Protein AF-0000000079502310 (afdb_homodimer)

Solvent-accessible surface area (backbone atoms only — not comparable to full-atom values): 22669 Å² total; per-residue (Å²): 116,37,33,36,36,26,36,45,83,39,50,49,22,31,25,49,41,28,46,32,45,69,47,66,53,78,63,44,81,41,78,44,52,66,89,80,44,47,38,70,35,74,72,40,31,75,71,30,60,78,46,59,63,19,34,39,36,47,81,89,30,70,32,34,47,47,70,25,40,50,54,46,46,50,67,72,52,59,89,50,62,41,66,59,84,54,65,51,62,27,33,45,27,41,23,50,33,44,42,44,50,27,63,26,48,48,63,57,32,66,70,52,39,52,51,46,28,71,75,66,72,47,78,49,64,63,55,26,44,52,44,41,49,57,39,48,51,23,49,37,67,67,27,61,84,49,40,55,70,25,57,76,20,84,54,77,34,46,31,41,37,44,44,50,38,50,54,51,47,39,37,75,75,56,63,53,70,50,84,82,30,60,58,55,42,55,41,48,56,49,46,72,68,34,68,41,44,52,60,29,32,39,84,57,36,94,72,38,74,77,58,86,65,88,122,117,38,35,36,38,28,37,43,83,37,48,49,22,29,27,50,41,28,46,34,46,70,47,66,54,76,64,44,82,41,78,42,51,66,90,82,45,47,36,72,34,72,72,40,30,74,69,29,59,78,47,61,65,20,34,39,37,46,81,90,30,70,33,35,48,48,70,25,40,49,54,46,46,50,68,72,50,60,89,51,62,39,65,59,83,54,65,52,62,27,34,45,26,40,22,49,33,44,42,45,49,26,62,26,47,48,63,58,33,65,70,52,39,51,51,46,28,71,74,65,71,45,78,49,63,62,56,26,43,52,42,42,50,56,38,48,52,23,48,37,66,69,28,63,85,48,41,54,72,24,58,76,20,83,54,80,34,46,31,42,38,46,43,49,37,50,54,51,48,38,38,75,75,57,63,51,70,50,84,83,30,62,60,57,43,53,41,48,56,50,47,71,70,34,67,40,45,52,60,29,31,38,84,58,35,92,72,38,74,75,60,87,66,88,123

Structure (mmCIF, N/CA/C/O backbone):
data_AF-0000000079502310-model_v1
#
loop_
_entity.id
_entity.type
_entity.pdbx_description
1 polymer 'glutathione transferase'
#
loop_
_atom_site.group_PDB
_atom_site.id
_atom_site.type_symbol
_atom_site.label_atom_id
_atom_site.label_alt_id
_atom_site.label_comp_id
_atom_site.label_asym_id
_atom_site.label_entity_id
_atom_site.label_seq_id
_atom_site.pdbx_PDB_ins_code
_atom_site.Cartn_x
_atom_site.Cartn_y
_atom_site.Cartn_z
_atom_site.occupancy
_atom_site.B_iso_or_equiv
_atom_site.auth_seq_id
_atom_site.auth_comp_id
_atom_site.auth_asym_id
_atom_site.auth_atom_id
_atom_site.pdbx_PDB_model_num
ATOM 1 N N . MET A 1 1 ? 11.227 20.469 -14.117 1 89.31 1 MET A N 1
ATOM 2 C CA . MET A 1 1 ? 10.469 20.969 -12.969 1 89.31 1 MET A CA 1
ATOM 3 C C . MET A 1 1 ? 9.367 19.984 -12.578 1 89.31 1 MET A C 1
ATOM 5 O O . MET A 1 1 ? 8.711 19.406 -13.453 1 89.31 1 MET A O 1
ATOM 9 N N . ILE A 1 2 ? 9.156 19.656 -11.297 1 97.69 2 ILE A N 1
ATOM 10 C CA . ILE A 1 2 ? 8.156 18.703 -10.82 1 97.69 2 ILE A CA 1
ATOM 11 C C . ILE A 1 2 ? 6.77 19.344 -10.891 1 97.69 2 ILE A C 1
ATOM 13 O O . ILE A 1 2 ? 6.602 20.516 -10.555 1 97.69 2 ILE A O 1
ATOM 17 N N . VAL A 1 3 ? 5.84 18.562 -11.438 1 98.69 3 VAL A N 1
ATOM 18 C CA . VAL A 1 3 ? 4.43 18.938 -11.383 1 98.69 3 VAL A CA 1
ATOM 19 C C . VAL A 1 3 ? 3.668 17.922 -10.523 1 98.69 3 VAL A C 1
ATOM 21 O O . VAL A 1 3 ? 3.785 16.719 -10.727 1 98.69 3 VAL A O 1
ATOM 24 N N . LEU A 1 4 ? 2.949 18.406 -9.562 1 98.81 4 LEU A N 1
ATOM 25 C CA . LEU A 1 4 ? 2.109 17.562 -8.719 1 98.81 4 LEU A CA 1
ATOM 26 C C . LEU A 1 4 ? 0.632 17.828 -8.984 1 98.81 4 LEU A C 1
ATOM 28 O O . LEU A 1 4 ? 0.132 18.922 -8.711 1 98.81 4 LEU A O 1
ATOM 32 N N . TYR A 1 5 ? -0.046 16.875 -9.617 1 98.88 5 TYR A N 1
ATOM 33 C CA . TYR A 1 5 ? -1.503 16.891 -9.672 1 98.88 5 TYR A CA 1
ATOM 34 C C . TYR A 1 5 ? -2.109 16.516 -8.328 1 98.88 5 TYR A C 1
ATOM 36 O O . TYR A 1 5 ? -1.889 15.398 -7.84 1 98.88 5 TYR A O 1
ATOM 44 N N . SER A 1 6 ? -2.826 17.438 -7.785 1 98.44 6 SER A N 1
ATOM 45 C CA . SER A 1 6 ? -3.215 17.328 -6.383 1 98.44 6 SER A CA 1
ATOM 46 C C . SER A 1 6 ? -4.637 17.828 -6.16 1 98.44 6 SER A C 1
ATOM 48 O O . SER A 1 6 ? -5.207 18.5 -7.027 1 98.44 6 SER A O 1
ATOM 50 N N . TYR A 1 7 ? -5.215 17.469 -5.148 1 98 7 TYR A N 1
ATOM 51 C CA . TYR A 1 7 ? -6.449 17.984 -4.578 1 98 7 TYR A CA 1
ATOM 52 C C . TYR A 1 7 ? -6.266 18.344 -3.107 1 98 7 TYR A C 1
ATOM 54 O O . TYR A 1 7 ? -5.699 17.547 -2.344 1 98 7 TYR A O 1
ATOM 62 N N . TRP A 1 8 ? -6.77 19.406 -2.652 1 97.38 8 TRP A N 1
ATOM 63 C CA . TRP A 1 8 ? -6.371 20 -1.376 1 97.38 8 TRP A CA 1
ATOM 64 C C . TRP A 1 8 ? -6.816 19.109 -0.213 1 97.38 8 TRP A C 1
ATOM 66 O O . TRP A 1 8 ? -6.121 19.016 0.801 1 97.38 8 TRP A O 1
ATOM 76 N N . LEU A 1 9 ? -7.922 18.422 -0.35 1 95.88 9 LEU A N 1
ATOM 77 C CA . LEU A 1 9 ? -8.461 17.656 0.769 1 95.88 9 LEU A CA 1
ATOM 78 C C . LEU A 1 9 ? -7.957 16.219 0.732 1 95.88 9 LEU A C 1
ATOM 80 O O . LEU A 1 9 ? -8.188 15.453 1.671 1 95.88 9 LEU A O 1
ATOM 84 N N . SER A 1 10 ? -7.293 15.82 -0.322 1 96.5 10 SER A N 1
ATOM 85 C CA . SER A 1 10 ? -6.816 14.445 -0.461 1 96.5 10 SER A CA 1
ATOM 86 C C . SER A 1 10 ? -5.672 14.164 0.504 1 96.5 10 SER A C 1
ATOM 88 O O . SER A 1 10 ? -4.609 14.789 0.422 1 96.5 10 SER A O 1
ATOM 90 N N . SER A 1 11 ? -5.883 13.188 1.384 1 97.5 11 SER A N 1
ATOM 91 C CA . SER A 1 11 ? -4.828 12.812 2.322 1 97.5 11 SER A CA 1
ATOM 92 C C . SER A 1 11 ? -3.637 12.203 1.597 1 97.5 11 SER A C 1
ATOM 94 O O . SER A 1 11 ? -2.49 12.375 2.018 1 97.5 11 SER A O 1
ATOM 96 N N . CYS A 1 12 ? -3.887 11.469 0.492 1 98.38 12 CYS A N 1
ATOM 97 C CA . CYS A 1 12 ? -2.811 10.867 -0.292 1 98.38 12 CYS A CA 1
ATOM 98 C C . CYS A 1 12 ? -1.966 11.945 -0.963 1 98.38 12 CYS A C 1
ATOM 100 O O . CYS A 1 12 ? -0.74 11.836 -1.019 1 98.38 12 CYS A O 1
ATOM 102 N N . SER A 1 13 ? -2.633 12.992 -1.479 1 98.69 13 SER A N 1
ATOM 103 C CA . SER A 1 13 ? -1.889 14.125 -2.018 1 98.69 13 SER A CA 1
ATOM 104 C C . SER A 1 13 ? -1.11 14.844 -0.922 1 98.69 13 SER A C 1
ATOM 106 O O . SER A 1 13 ? 0.006 15.32 -1.152 1 98.69 13 SER A O 1
ATOM 108 N N . TRP A 1 14 ? -1.701 14.961 0.258 1 98.81 14 TRP A N 1
ATOM 109 C CA . TRP A 1 14 ? -1.08 15.641 1.389 1 98.81 14 TRP A CA 1
ATOM 110 C C . TRP A 1 14 ? 0.228 14.961 1.781 1 98.81 14 TRP A C 1
ATOM 112 O O . TRP A 1 14 ? 1.213 15.633 2.096 1 98.81 14 TRP A O 1
ATOM 122 N N . ARG A 1 15 ? 0.298 13.641 1.754 1 98.88 15 ARG A N 1
ATOM 123 C CA . ARG A 1 15 ? 1.529 12.898 2.012 1 98.88 15 ARG A CA 1
ATOM 124 C C . ARG A 1 15 ? 2.674 13.422 1.151 1 98.88 15 ARG A C 1
ATOM 126 O O . ARG A 1 15 ? 3.77 13.672 1.654 1 98.88 15 ARG A O 1
ATOM 133 N N . ILE A 1 16 ? 2.352 13.625 -0.141 1 98.94 16 ILE A N 1
ATOM 134 C CA . ILE A 1 16 ? 3.4 13.961 -1.096 1 98.94 16 ILE A CA 1
ATOM 135 C C . ILE A 1 16 ? 3.746 15.445 -0.975 1 98.94 16 ILE A C 1
ATOM 137 O O . ILE A 1 16 ? 4.918 15.828 -1.052 1 98.94 16 ILE A O 1
ATOM 141 N N . ARG A 1 17 ? 2.762 16.328 -0.721 1 98.94 17 ARG A N 1
ATOM 142 C CA . ARG A 1 17 ? 3.076 17.719 -0.441 1 98.94 17 ARG A CA 1
ATOM 143 C C . ARG A 1 17 ? 3.977 17.844 0.783 1 98.94 17 ARG A C 1
ATOM 145 O O . ARG A 1 17 ? 4.949 18.609 0.771 1 98.94 17 ARG A O 1
ATOM 152 N N . PHE A 1 18 ? 3.643 17.109 1.825 1 98.94 18 PHE A N 1
ATOM 153 C CA . PHE A 1 18 ? 4.43 17.109 3.051 1 98.94 18 PHE A CA 1
ATOM 154 C C . PHE A 1 18 ? 5.855 16.656 2.781 1 98.94 18 PHE A C 1
ATOM 156 O O . PHE A 1 18 ? 6.816 17.297 3.201 1 98.94 18 PHE A O 1
ATOM 163 N N . ALA A 1 19 ? 6.008 15.547 2.031 1 98.94 19 ALA A N 1
ATOM 164 C CA . ALA A 1 19 ? 7.328 15.031 1.671 1 98.94 19 ALA A CA 1
ATOM 165 C C . ALA A 1 19 ? 8.117 16.062 0.868 1 98.94 19 ALA A C 1
ATOM 167 O O . ALA A 1 19 ? 9.305 16.281 1.119 1 98.94 19 ALA A O 1
ATOM 168 N N . LEU A 1 20 ? 7.477 16.672 -0.134 1 98.88 20 LEU A N 1
ATOM 169 C CA . LEU A 1 20 ? 8.141 17.672 -0.967 1 98.88 20 LEU A CA 1
ATOM 170 C C . LEU A 1 20 ? 8.602 18.859 -0.129 1 98.88 20 LEU A C 1
ATOM 172 O O . LEU A 1 20 ? 9.695 19.391 -0.335 1 98.88 20 LEU A O 1
ATOM 176 N N . CYS A 1 21 ? 7.789 19.281 0.832 1 98.81 21 CYS A N 1
ATOM 177 C CA . CYS A 1 21 ? 8.156 20.375 1.729 1 98.81 21 CYS A CA 1
ATOM 178 C C . CYS A 1 21 ? 9.352 19.984 2.594 1 98.81 21 CYS A C 1
ATOM 180 O O . CYS A 1 21 ? 10.297 20.766 2.717 1 98.81 21 CYS A O 1
ATOM 182 N N . LEU A 1 22 ? 9.297 18.844 3.197 1 98.88 22 LEU A N 1
ATOM 183 C CA . LEU A 1 22 ? 10.367 18.375 4.066 1 98.88 22 LEU A CA 1
ATOM 184 C C . LEU A 1 22 ? 11.68 18.266 3.299 1 98.88 22 LEU A C 1
ATOM 186 O O . LEU A 1 22 ? 12.75 18.562 3.842 1 98.88 22 LEU A O 1
ATOM 190 N N . LYS A 1 23 ? 11.57 17.859 2.039 1 98.69 23 LYS A N 1
ATOM 191 C CA . LYS A 1 23 ? 12.766 17.672 1.222 1 98.69 23 LYS A CA 1
ATOM 192 C C . LYS A 1 23 ? 13.219 18.984 0.6 1 98.69 23 LYS A C 1
ATOM 194 O O . LYS A 1 23 ? 14.344 19.094 0.104 1 98.69 23 LYS A O 1
ATOM 199 N N . GLY A 1 24 ? 12.383 19.984 0.647 1 98.25 24 GLY A N 1
ATOM 200 C CA . GLY A 1 24 ? 12.711 21.281 0.069 1 98.25 24 GLY A CA 1
ATOM 201 C C . GLY A 1 24 ? 12.742 21.266 -1.448 1 98.25 24 GLY A C 1
ATOM 202 O O . GLY A 1 24 ? 13.57 21.938 -2.064 1 98.25 24 GLY A O 1
ATOM 203 N N . ILE A 1 25 ? 11.93 20.484 -2.08 1 98.38 25 ILE A N 1
ATOM 204 C CA . ILE A 1 25 ? 11.875 20.359 -3.533 1 98.38 25 ILE A CA 1
ATOM 205 C C . ILE A 1 25 ? 10.766 21.266 -4.082 1 98.38 25 ILE A C 1
ATOM 207 O O . ILE A 1 25 ? 9.594 21.078 -3.762 1 98.38 25 ILE A O 1
ATOM 211 N N . PRO A 1 26 ? 11.133 22.25 -4.828 1 97.88 26 PRO A N 1
ATOM 212 C CA . PRO A 1 26 ? 10.086 23.062 -5.453 1 97.88 26 PRO A CA 1
ATOM 213 C C . PRO A 1 26 ? 9.258 22.281 -6.469 1 97.88 26 PRO A C 1
ATOM 215 O O . PRO A 1 26 ? 9.773 21.375 -7.125 1 97.88 26 PRO A O 1
ATOM 218 N N . TYR A 1 27 ? 8.023 22.641 -6.609 1 98.5 27 TYR A N 1
ATOM 219 C CA . TYR A 1 27 ? 7.152 21.969 -7.574 1 98.5 27 TYR A CA 1
ATOM 220 C C . TYR A 1 27 ? 6.02 22.891 -8.016 1 98.5 27 TYR A C 1
ATOM 222 O O . TYR A 1 27 ? 5.691 23.859 -7.324 1 98.5 27 TYR A O 1
ATOM 230 N N . GLU A 1 28 ? 5.52 22.562 -9.164 1 98.44 28 GLU A N 1
ATOM 231 C CA . GLU A 1 28 ? 4.289 23.188 -9.648 1 98.44 28 GLU A CA 1
ATOM 232 C C . GLU A 1 28 ? 3.059 22.406 -9.172 1 98.44 28 GLU A C 1
ATOM 234 O O . GLU A 1 28 ? 2.986 21.188 -9.328 1 98.44 28 GLU A O 1
ATOM 239 N N . TYR A 1 29 ? 2.156 23.125 -8.555 1 98.44 29 TYR A N 1
ATOM 240 C CA . TYR A 1 29 ? 0.9 22.562 -8.07 1 98.44 29 TYR A CA 1
ATOM 241 C C . TYR A 1 29 ? -0.189 22.672 -9.133 1 98.44 29 TYR A C 1
ATOM 243 O O . TYR A 1 29 ? -0.529 23.781 -9.562 1 98.44 29 TYR A O 1
ATOM 251 N N . LYS A 1 30 ? -0.697 21.531 -9.617 1 98.5 30 LYS A N 1
ATOM 252 C CA . LYS A 1 30 ? -1.837 21.5 -10.523 1 98.5 30 LYS A CA 1
ATOM 253 C C . LYS A 1 30 ? -3.064 20.906 -9.844 1 98.5 30 LYS A C 1
ATOM 255 O O . LYS A 1 30 ? -3.115 19.688 -9.602 1 98.5 30 LYS A O 1
ATOM 260 N N . ALA A 1 31 ? -4.031 21.719 -9.633 1 98.25 31 ALA A N 1
ATOM 261 C CA . ALA A 1 31 ? -5.242 21.297 -8.93 1 98.25 31 ALA A CA 1
ATOM 262 C C . ALA A 1 31 ? -6.117 20.422 -9.82 1 98.25 31 ALA A C 1
ATOM 264 O O . ALA A 1 31 ? -6.27 20.688 -11.016 1 98.25 31 ALA A O 1
ATOM 265 N N . VAL A 1 32 ? -6.555 19.344 -9.305 1 98.31 32 VAL A N 1
ATOM 266 C CA . VAL A 1 32 ? -7.586 18.484 -9.891 1 98.31 32 VAL A CA 1
ATOM 267 C C . VAL A 1 32 ? -8.836 18.516 -9.016 1 98.31 32 VAL A C 1
ATOM 269 O O . VAL A 1 32 ? -8.852 17.938 -7.926 1 98.31 32 VAL A O 1
ATOM 272 N N . ASP A 1 33 ? -9.938 19.172 -9.477 1 96.56 33 ASP A N 1
ATOM 273 C CA . ASP A 1 33 ? -11.164 19.281 -8.688 1 96.56 33 ASP A CA 1
ATOM 274 C C . ASP A 1 33 ? -11.961 17.969 -8.727 1 96.56 33 ASP A C 1
ATOM 276 O O . ASP A 1 33 ? -12.695 17.719 -9.68 1 96.56 33 ASP A O 1
ATOM 280 N N . LEU A 1 34 ? -11.914 17.234 -7.625 1 94.94 34 LEU A N 1
ATOM 281 C CA . LEU A 1 34 ? -12.562 15.922 -7.57 1 94.94 34 LEU A CA 1
ATOM 282 C C . LEU A 1 34 ? -14.07 16.062 -7.461 1 94.94 34 LEU A C 1
ATOM 284 O O . LEU A 1 34 ? -14.82 15.164 -7.848 1 94.94 34 LEU A O 1
ATOM 288 N N . VAL A 1 35 ? -14.547 17.172 -6.887 1 92.62 35 VAL A N 1
ATOM 289 C CA . VAL A 1 35 ? -15.977 17.422 -6.766 1 92.62 35 VAL A CA 1
ATOM 290 C C . VAL A 1 35 ? -16.594 17.609 -8.156 1 92.62 35 VAL A C 1
ATOM 292 O O . VAL A 1 35 ? -17.688 17.125 -8.422 1 92.62 35 VAL A O 1
ATOM 295 N N . LYS A 1 36 ? -15.875 18.281 -9.039 1 95 36 LYS A N 1
ATOM 296 C CA . LYS A 1 36 ? -16.344 18.531 -10.391 1 95 36 LYS A CA 1
ATOM 297 C C . LYS A 1 36 ? -16.062 17.359 -11.32 1 95 36 LYS A C 1
ATOM 299 O O . LYS A 1 36 ? -16.406 17.391 -12.5 1 95 36 LYS A O 1
ATOM 304 N N . GLY A 1 37 ? -15.305 16.359 -10.852 1 95.69 37 GLY A N 1
ATOM 305 C CA . GLY A 1 37 ? -15.047 15.156 -11.625 1 95.69 37 GLY A CA 1
ATOM 306 C C . GLY A 1 37 ? -13.922 15.32 -12.625 1 95.69 37 GLY A C 1
ATOM 307 O O . GLY A 1 37 ? -13.875 14.625 -13.641 1 95.69 37 GLY A O 1
ATOM 308 N N . GLU A 1 38 ? -13.008 16.219 -12.406 1 97.38 38 GLU A N 1
ATOM 309 C CA . GLU A 1 38 ? -11.914 16.484 -13.336 1 97.38 38 GLU A CA 1
ATOM 310 C C . GLU A 1 38 ? -11.008 15.266 -13.469 1 97.38 38 GLU A C 1
ATOM 312 O O . GLU A 1 38 ? -10.328 15.102 -14.484 1 97.38 38 GLU A O 1
ATOM 317 N N . GLN A 1 39 ? -10.977 14.383 -12.469 1 96.62 39 GLN A N 1
ATOM 318 C CA . GLN A 1 39 ? -10.156 13.1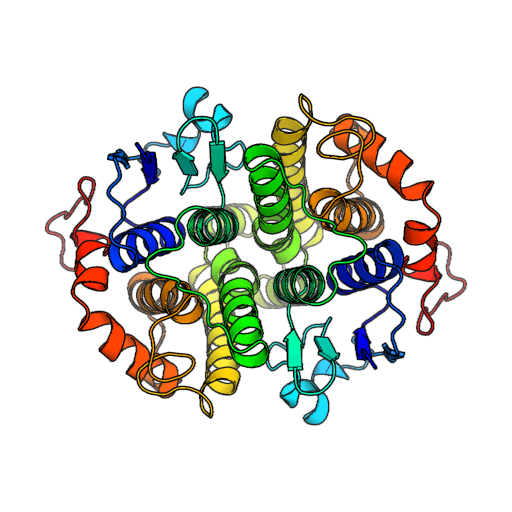72 -12.508 1 96.62 39 GLN A CA 1
ATOM 319 C C . GLN A 1 39 ? -10.672 12.195 -13.562 1 96.62 39 GLN A C 1
ATOM 321 O O . GLN A 1 39 ? -9.977 11.242 -13.922 1 96.62 39 GLN A O 1
ATOM 326 N N . PHE A 1 40 ? -11.867 12.414 -14.07 1 96.62 40 PHE A N 1
ATOM 327 C CA . PHE A 1 40 ? -12.445 11.5 -15.047 1 96.62 40 PHE A CA 1
ATOM 328 C C . PHE A 1 40 ? -12.242 12.016 -16.469 1 96.62 40 PHE A C 1
ATOM 330 O O . PHE A 1 40 ? -12.633 11.367 -17.438 1 96.62 40 PHE A O 1
ATOM 337 N N . SER A 1 41 ? -11.633 13.203 -16.625 1 97.38 41 SER A N 1
ATOM 338 C CA . SER A 1 41 ? -11.336 13.719 -17.969 1 97.38 41 SER A CA 1
ATOM 339 C C . SER A 1 41 ? -10.375 12.797 -18.703 1 97.38 41 SER A C 1
ATOM 341 O O . SER A 1 41 ? -9.547 12.125 -18.094 1 97.38 41 SER A O 1
ATOM 343 N N . PRO A 1 42 ? -10.461 12.727 -20.031 1 96.44 42 PRO A N 1
ATOM 344 C CA . PRO A 1 42 ? -9.516 11.922 -20.812 1 96.44 42 PRO A CA 1
ATOM 345 C C . PRO A 1 42 ? -8.062 12.312 -20.562 1 96.44 42 PRO A C 1
ATOM 347 O O . PRO A 1 42 ? -7.18 11.453 -20.547 1 96.44 42 PRO A O 1
ATOM 350 N N . GLU A 1 43 ? -7.848 13.57 -20.391 1 96.25 43 GLU A N 1
ATOM 351 C CA . GLU A 1 43 ? -6.496 14.062 -20.141 1 96.25 43 GLU A CA 1
ATOM 352 C C . GLU A 1 43 ? -5.938 13.5 -18.844 1 96.25 43 GLU A C 1
ATOM 354 O O . GLU A 1 43 ? -4.793 13.039 -18.797 1 96.25 43 GLU A O 1
ATOM 359 N N . PHE A 1 44 ? -6.75 13.57 -17.797 1 97.44 44 PHE A N 1
ATOM 360 C CA . PHE A 1 44 ? -6.273 13.07 -16.516 1 97.44 44 PHE A CA 1
ATOM 361 C C . PHE A 1 44 ? -6.168 11.547 -16.531 1 97.44 44 PHE A C 1
ATOM 363 O O . PHE A 1 44 ? -5.262 10.977 -15.93 1 97.44 44 PHE A O 1
ATOM 370 N N . GLU A 1 45 ? -7.133 10.906 -17.203 1 95.88 45 GLU A N 1
ATOM 371 C CA . GLU A 1 45 ? -7.109 9.453 -17.281 1 95.88 45 GLU A CA 1
ATOM 372 C C . GLU A 1 45 ? -5.801 8.961 -17.891 1 95.88 45 GLU A C 1
ATOM 374 O O . GLU A 1 45 ? -5.312 7.887 -17.547 1 95.88 45 GLU A O 1
ATOM 379 N N . LYS A 1 46 ? -5.18 9.711 -18.781 1 94.44 46 LYS A N 1
ATOM 380 C CA . LYS A 1 46 ? -3.893 9.359 -19.359 1 94.44 46 LYS A CA 1
ATOM 381 C C . LYS A 1 46 ? -2.783 9.383 -18.312 1 94.44 46 LYS A C 1
ATOM 383 O O . LYS A 1 46 ? -1.791 8.656 -18.438 1 94.44 46 LYS A O 1
ATOM 388 N N . LEU A 1 47 ? -2.998 10.25 -17.297 1 95.81 47 LEU A N 1
ATOM 389 C CA . LEU A 1 47 ? -2.027 10.344 -16.219 1 95.81 47 LEU A CA 1
ATOM 390 C C . LEU A 1 47 ? -2.209 9.195 -15.227 1 95.81 47 LEU A C 1
ATOM 392 O O . LEU A 1 47 ? -1.229 8.594 -14.773 1 95.81 47 LEU A O 1
ATOM 396 N N . ASN A 1 48 ? -3.445 8.891 -14.922 1 96.38 48 ASN A N 1
ATOM 397 C CA . ASN A 1 48 ? -3.77 7.832 -13.969 1 96.38 48 ASN A CA 1
ATOM 398 C C . ASN A 1 48 ? -5.141 7.219 -14.25 1 96.38 48 ASN A C 1
ATOM 400 O O . ASN A 1 48 ? -6.164 7.77 -13.852 1 96.38 48 ASN A O 1
ATOM 404 N N . PRO A 1 49 ? -5.195 6.047 -14.742 1 96.38 49 PRO A N 1
ATOM 405 C CA . PRO A 1 49 ? -6.461 5.414 -15.125 1 96.38 49 PRO A CA 1
ATOM 406 C C . PRO A 1 49 ? -7.289 4.98 -13.922 1 96.38 49 PRO A C 1
ATOM 408 O O . PRO A 1 49 ? -8.445 4.57 -14.078 1 96.38 49 PRO A O 1
ATOM 411 N N . LEU A 1 50 ? -6.781 5.055 -12.664 1 95.06 50 LEU A N 1
ATOM 412 C CA . LEU A 1 50 ? -7.57 4.82 -11.453 1 95.06 50 LEU A CA 1
ATOM 413 C C . LEU A 1 50 ? -8.359 6.062 -11.07 1 95.06 50 LEU A C 1
ATOM 415 O O . LEU A 1 50 ? -9.211 6.012 -10.18 1 95.06 50 LEU A O 1
ATOM 419 N N . HIS A 1 51 ? -8.008 7.195 -11.719 1 96.81 51 HIS A N 1
ATOM 420 C CA . HIS A 1 51 ? -8.742 8.445 -11.523 1 96.81 51 HIS A CA 1
ATOM 421 C C . HIS A 1 51 ? -8.555 8.977 -10.109 1 96.81 51 HIS A C 1
ATOM 423 O O . HIS A 1 51 ? -9.5 9.484 -9.508 1 96.81 51 HIS A O 1
ATOM 429 N N . CYS A 1 52 ? -7.348 8.742 -9.547 1 96.5 52 CYS A N 1
ATOM 430 C CA . CYS A 1 52 ? -7.043 9.219 -8.211 1 96.5 52 CYS A CA 1
ATOM 431 C C . CYS A 1 52 ? -5.863 10.188 -8.234 1 96.5 52 CYS A C 1
ATOM 433 O O . CYS A 1 52 ? -5.031 10.141 -9.141 1 96.5 52 CYS A O 1
ATOM 435 N N . VAL A 1 53 ? -5.84 11.102 -7.371 1 97.81 53 VAL A N 1
ATOM 436 C CA . VAL A 1 53 ? -4.664 11.906 -7.066 1 97.81 53 VAL A CA 1
ATOM 437 C C . VAL A 1 53 ? -3.949 11.336 -5.844 1 97.81 53 VAL A C 1
ATOM 439 O O . VAL A 1 53 ? -4.547 10.602 -5.055 1 97.81 53 VAL A O 1
ATOM 442 N N . PRO A 1 54 ? -2.641 11.586 -5.699 1 98.62 54 PRO A N 1
ATOM 443 C CA . PRO A 1 54 ? -1.777 12.477 -6.484 1 98.62 54 PRO A CA 1
ATOM 444 C C . PRO A 1 54 ? -1.173 11.781 -7.703 1 98.62 54 PRO A C 1
ATOM 446 O O . PRO A 1 54 ? -1.125 10.547 -7.754 1 98.62 54 PRO A O 1
ATOM 449 N N . VAL A 1 55 ? -0.84 12.492 -8.672 1 98.81 55 VAL A N 1
ATOM 450 C CA . VAL A 1 55 ? 0.05 12.109 -9.766 1 98.81 55 VAL A CA 1
ATOM 451 C C . VAL A 1 55 ? 1.23 13.078 -9.828 1 98.81 55 VAL A C 1
ATOM 453 O O . VAL A 1 55 ? 1.055 14.289 -9.711 1 98.81 55 VAL A O 1
ATOM 456 N N . LEU A 1 56 ? 2.447 12.586 -9.945 1 98.88 56 LEU A N 1
ATOM 457 C CA . LEU A 1 56 ? 3.652 13.406 -10.062 1 98.88 56 LEU A CA 1
ATOM 458 C C . LEU A 1 56 ? 4.277 13.266 -11.445 1 98.88 56 LEU A C 1
ATOM 460 O O . LEU A 1 56 ? 4.465 12.148 -11.93 1 98.88 56 LEU A O 1
ATOM 464 N N . ALA A 1 57 ? 4.496 14.344 -12.086 1 98.62 57 ALA A N 1
ATOM 465 C CA . ALA A 1 57 ? 5.254 14.391 -13.336 1 98.62 57 ALA A CA 1
ATOM 466 C C . ALA A 1 57 ? 6.602 15.078 -13.133 1 98.62 57 ALA A C 1
ATOM 468 O O . ALA A 1 57 ? 6.672 16.172 -12.562 1 98.62 57 ALA A O 1
ATOM 469 N N . ASP A 1 58 ? 7.656 14.469 -13.438 1 98.12 58 ASP A N 1
ATOM 470 C CA . ASP A 1 58 ? 9.031 14.945 -13.344 1 98.12 58 ASP A CA 1
ATOM 471 C C . ASP A 1 58 ? 9.828 14.594 -14.602 1 98.12 58 ASP A C 1
ATOM 473 O O . ASP A 1 58 ? 10.367 13.492 -14.719 1 98.12 58 ASP A O 1
ATOM 477 N N . ASP A 1 59 ? 10 15.57 -15.516 1 92.81 59 ASP A N 1
ATOM 478 C CA . ASP A 1 59 ? 10.625 15.344 -16.812 1 92.81 59 ASP A CA 1
ATOM 479 C C . ASP A 1 59 ? 9.914 14.227 -17.578 1 92.81 59 ASP A C 1
ATOM 481 O O . ASP A 1 59 ? 8.734 14.352 -17.906 1 92.81 59 ASP A O 1
ATOM 485 N N . HIS A 1 60 ? 10.531 13.117 -17.75 1 92.75 60 HIS A N 1
ATOM 486 C CA . HIS A 1 60 ? 9.953 12.055 -18.562 1 92.75 60 HIS A CA 1
ATOM 487 C C . HIS A 1 60 ? 9.266 11.008 -17.703 1 92.75 60 HIS A C 1
ATOM 489 O O . HIS A 1 60 ? 8.688 10.047 -18.219 1 92.75 60 HIS A O 1
ATOM 495 N N . VAL A 1 61 ? 9.242 11.242 -16.438 1 96.94 61 VAL A N 1
ATOM 496 C CA . VAL A 1 61 ? 8.648 10.266 -15.516 1 96.94 61 VAL A CA 1
ATOM 497 C C . VAL A 1 61 ? 7.301 10.781 -15.016 1 96.94 61 VAL A C 1
ATOM 499 O O . VAL A 1 61 ? 7.191 11.922 -14.57 1 96.94 61 VAL A O 1
ATOM 502 N N . VAL A 1 62 ? 6.266 10.008 -15.18 1 97.88 62 VAL A N 1
ATOM 503 C CA . VAL A 1 62 ? 4.961 10.219 -14.57 1 97.88 62 VAL A CA 1
ATOM 504 C C . VAL A 1 62 ? 4.621 9.047 -13.648 1 97.88 62 VAL A C 1
ATOM 506 O O . VAL A 1 62 ? 4.719 7.887 -14.055 1 97.88 62 VAL A O 1
ATOM 509 N N . VAL A 1 63 ? 4.336 9.328 -12.438 1 98.31 63 VAL A N 1
ATOM 510 C CA . VAL A 1 63 ? 4.066 8.258 -11.484 1 98.31 63 VAL A CA 1
ATOM 511 C C . VAL A 1 63 ? 2.887 8.648 -10.594 1 98.31 63 VAL A C 1
ATOM 513 O O . VAL A 1 63 ? 2.787 9.797 -10.156 1 98.31 63 VAL A O 1
ATOM 516 N N . SER A 1 64 ? 1.986 7.699 -10.445 1 97.88 64 SER A N 1
ATOM 517 C CA . SER A 1 64 ? 0.848 7.883 -9.547 1 97.88 64 SER A CA 1
ATOM 518 C C . SER A 1 64 ? 0.958 6.977 -8.328 1 97.88 64 SER A C 1
ATOM 520 O O . SER A 1 64 ? 1.849 6.129 -8.25 1 97.88 64 SER A O 1
ATOM 522 N N . ASP A 1 65 ? 0.034 7.148 -7.328 1 97.31 65 ASP A N 1
ATOM 523 C CA . ASP A 1 65 ? 0.027 6.461 -6.043 1 97.31 65 ASP A CA 1
ATOM 524 C C . ASP A 1 65 ? 1.043 7.082 -5.082 1 97.31 65 ASP A C 1
ATOM 526 O O . ASP A 1 65 ? 2.234 7.145 -5.391 1 97.31 65 ASP A O 1
ATOM 530 N N . SER A 1 66 ? 0.596 7.473 -3.936 1 98.75 66 SER A N 1
ATOM 531 C CA . SER A 1 66 ? 1.414 8.258 -3.014 1 98.75 66 SER A CA 1
ATOM 532 C C . SER A 1 66 ? 2.617 7.453 -2.527 1 98.75 66 SER A C 1
ATOM 534 O O . SER A 1 66 ? 3.691 8.016 -2.301 1 98.75 66 SER A O 1
ATOM 536 N N . TYR A 1 67 ? 2.467 6.121 -2.346 1 98.88 67 TYR A N 1
ATOM 537 C CA . TYR A 1 67 ? 3.59 5.301 -1.901 1 98.88 67 TYR A CA 1
ATOM 538 C C . TYR A 1 67 ? 4.684 5.25 -2.963 1 98.88 67 TYR A C 1
ATOM 540 O O . TYR A 1 67 ? 5.859 5.477 -2.666 1 98.88 67 TYR A O 1
ATOM 548 N N . ALA A 1 68 ? 4.301 5.035 -4.223 1 98.88 68 ALA A N 1
ATOM 549 C CA . ALA A 1 68 ? 5.238 4.977 -5.344 1 98.88 68 ALA A CA 1
ATOM 550 C C . ALA A 1 68 ? 5.902 6.328 -5.578 1 98.88 68 ALA A C 1
ATOM 552 O O . ALA A 1 68 ? 7.109 6.402 -5.812 1 98.88 68 ALA A O 1
ATOM 553 N N . ILE A 1 69 ? 5.125 7.395 -5.48 1 98.88 69 ILE A N 1
ATOM 554 C CA . ILE A 1 69 ? 5.656 8.742 -5.664 1 98.88 69 ILE A CA 1
ATOM 555 C C . ILE A 1 69 ? 6.723 9.023 -4.609 1 98.88 69 ILE A C 1
ATOM 557 O O . ILE A 1 69 ? 7.793 9.547 -4.926 1 98.88 69 ILE A O 1
ATOM 561 N N . PHE A 1 70 ? 6.406 8.68 -3.379 1 98.94 70 PHE A N 1
ATOM 562 C CA . PHE A 1 70 ? 7.359 8.906 -2.297 1 98.94 70 PHE A CA 1
ATOM 563 C C . PHE A 1 70 ? 8.68 8.203 -2.582 1 98.94 70 PHE A C 1
ATOM 565 O O . PHE A 1 70 ? 9.75 8.805 -2.455 1 98.94 70 PHE A O 1
ATOM 572 N N . LEU A 1 71 ? 8.602 6.922 -2.988 1 98.88 71 LEU A N 1
ATOM 573 C CA . LEU A 1 71 ? 9.812 6.148 -3.238 1 98.88 71 LEU A CA 1
ATOM 574 C C . LEU A 1 71 ? 10.586 6.723 -4.418 1 98.88 71 LEU A C 1
ATOM 576 O O . LEU A 1 71 ? 11.82 6.742 -4.402 1 98.88 71 LEU A O 1
ATOM 580 N N . TYR A 1 72 ? 9.875 7.211 -5.434 1 98.69 72 TYR A N 1
ATOM 581 C CA . TYR A 1 72 ? 10.523 7.875 -6.559 1 98.69 72 TYR A CA 1
ATOM 582 C C . TYR A 1 72 ? 11.312 9.094 -6.094 1 98.69 72 TYR A C 1
ATOM 584 O O . TYR A 1 72 ? 12.484 9.25 -6.438 1 98.69 72 TYR A O 1
ATOM 592 N N . LEU A 1 73 ? 10.688 9.938 -5.258 1 98.69 73 LEU A N 1
ATOM 593 C CA . LEU A 1 73 ? 11.328 11.148 -4.75 1 98.69 73 LEU A CA 1
ATOM 594 C C . LEU A 1 73 ? 12.547 10.805 -3.898 1 98.69 73 LEU A C 1
ATOM 596 O O . LEU A 1 73 ? 13.578 11.484 -3.971 1 98.69 73 LEU A O 1
ATOM 600 N N . GLU A 1 74 ? 12.344 9.75 -3.109 1 98 74 GLU A N 1
ATOM 601 C CA . GLU A 1 74 ? 13.438 9.328 -2.232 1 98 74 GLU A CA 1
ATOM 602 C C . GLU A 1 74 ? 14.656 8.906 -3.037 1 98 74 GLU A C 1
ATOM 604 O O . GLU A 1 74 ? 15.797 9.117 -2.611 1 98 74 GLU A O 1
ATOM 609 N N . GLU A 1 75 ? 14.438 8.266 -4.129 1 96.5 75 GLU A N 1
ATOM 610 C CA . GLU A 1 75 ? 15.523 7.73 -4.945 1 96.5 75 GLU A CA 1
ATOM 611 C C . GLU A 1 75 ? 16.188 8.828 -5.77 1 96.5 75 GLU A C 1
ATOM 613 O O . GLU A 1 75 ? 17.406 8.852 -5.914 1 96.5 75 GLU A O 1
ATOM 618 N N . LYS A 1 76 ? 15.469 9.68 -6.312 1 96.88 76 LYS A N 1
ATOM 619 C CA . LYS A 1 76 ? 15.992 10.672 -7.25 1 96.88 76 LYS A CA 1
ATOM 620 C C . LYS A 1 76 ? 16.547 11.883 -6.512 1 96.88 76 LYS A C 1
ATOM 622 O O . LYS A 1 76 ? 17.578 12.438 -6.898 1 96.88 76 LYS A O 1
ATOM 627 N N . TYR A 1 77 ? 15.883 12.32 -5.496 1 97.5 77 TYR A N 1
ATOM 628 C CA . TYR A 1 77 ? 16.266 13.516 -4.746 1 97.5 77 TYR A CA 1
ATOM 629 C C . TYR A 1 77 ? 16.812 13.148 -3.377 1 97.5 77 TYR A C 1
ATOM 631 O O . TYR A 1 77 ? 16.094 13.172 -2.379 1 97.5 77 TYR A O 1
ATOM 639 N N . THR A 1 78 ? 18.094 13.016 -3.277 1 96.75 78 THR A N 1
ATOM 640 C CA . THR A 1 78 ? 18.719 12.312 -2.16 1 96.75 78 THR A CA 1
ATOM 641 C C . THR A 1 78 ? 19.281 13.305 -1.147 1 96.75 78 THR A C 1
ATOM 643 O O . THR A 1 78 ? 19.844 12.898 -0.124 1 96.75 78 THR A O 1
ATOM 646 N N . GLN A 1 79 ? 19.188 14.586 -1.301 1 97.38 79 GLN A N 1
ATOM 647 C CA . GLN A 1 79 ? 19.828 15.594 -0.468 1 97.38 79 GLN A CA 1
ATOM 648 C C . GLN A 1 79 ? 19.297 15.562 0.958 1 97.38 79 GLN A C 1
ATOM 650 O O . GLN A 1 79 ? 20.047 15.742 1.918 1 97.38 79 GLN A O 1
ATOM 655 N N . LYS A 1 80 ? 18.016 15.414 1.103 1 98 80 LYS A N 1
ATOM 656 C CA . LYS A 1 80 ? 17.344 15.297 2.393 1 98 80 LYS A CA 1
ATOM 657 C C . LYS A 1 80 ? 16.531 14 2.479 1 98 80 LYS A C 1
ATOM 659 O O . LYS A 1 80 ? 15.32 14 2.285 1 98 80 LYS A O 1
ATOM 664 N N . PRO A 1 81 ? 17.172 12.891 2.834 1 98.12 81 PRO A N 1
ATOM 665 C CA . PRO A 1 81 ? 16.5 11.594 2.848 1 98.12 81 PRO A CA 1
ATOM 666 C C . PRO A 1 81 ? 15.43 11.492 3.928 1 98.12 81 PRO A C 1
ATOM 668 O O . PRO A 1 81 ? 15.609 12.016 5.031 1 98.12 81 PRO A O 1
ATOM 671 N N . LEU A 1 82 ? 14.359 10.883 3.586 1 98.81 82 LEU A N 1
ATOM 672 C CA . LEU A 1 82 ? 13.266 10.664 4.52 1 98.81 82 LEU A CA 1
ATOM 673 C C . LEU A 1 82 ? 13.125 9.18 4.852 1 98.81 82 LEU A C 1
ATOM 675 O O . LEU A 1 82 ? 12.117 8.758 5.414 1 98.81 82 LEU A O 1
ATOM 679 N N . LEU A 1 83 ? 14.039 8.344 4.457 1 98.69 83 LEU A N 1
ATOM 680 C CA . LEU A 1 83 ? 14.188 6.973 4.93 1 98.69 83 LEU A CA 1
ATOM 681 C C . LEU A 1 83 ? 15.492 6.805 5.703 1 98.69 83 LEU A C 1
ATOM 683 O O . LEU A 1 83 ? 16.531 7.324 5.297 1 98.69 83 LEU A O 1
ATOM 687 N N . PRO A 1 84 ? 15.383 6.152 6.863 1 97.88 84 PRO A N 1
ATOM 688 C CA . PRO A 1 84 ? 16.578 5.973 7.691 1 97.88 84 PRO A CA 1
ATOM 689 C C . PRO A 1 84 ? 17.594 5.031 7.059 1 97.88 84 PRO A C 1
ATOM 691 O O . PRO A 1 84 ? 17.25 4.207 6.211 1 97.88 84 PRO A O 1
ATOM 694 N N . VAL A 1 85 ? 18.859 5.113 7.512 1 96.38 85 VAL A N 1
ATOM 695 C CA . VAL A 1 85 ? 19.938 4.273 7.02 1 96.38 85 VAL A CA 1
ATOM 696 C C . VAL A 1 85 ? 19.906 2.916 7.723 1 96.38 85 VAL A C 1
ATOM 698 O O . VAL A 1 85 ? 20.188 1.885 7.109 1 96.38 85 VAL A O 1
ATOM 701 N N . ASP A 1 86 ? 19.562 2.932 9.039 1 96.44 86 ASP A N 1
ATOM 702 C CA . ASP A 1 86 ? 19.469 1.692 9.805 1 96.44 86 ASP A CA 1
ATOM 703 C C . ASP A 1 86 ? 18.438 0.745 9.203 1 96.44 86 ASP A C 1
ATOM 705 O O . ASP A 1 86 ? 17.266 1.11 9.047 1 96.44 86 ASP A O 1
ATOM 709 N N . PRO A 1 87 ? 18.797 -0.478 8.852 1 96.5 87 PRO A N 1
ATOM 710 C CA . PRO A 1 87 ? 17.906 -1.378 8.109 1 96.5 87 PRO A CA 1
ATOM 711 C C . PRO A 1 87 ? 16.625 -1.7 8.883 1 96.5 87 PRO A C 1
ATOM 713 O O . PRO A 1 87 ? 15.555 -1.857 8.281 1 96.5 87 PRO A O 1
ATOM 716 N N . GLN A 1 88 ? 16.719 -1.813 10.164 1 96.62 88 GLN A N 1
ATOM 717 C CA . GLN A 1 88 ? 15.539 -2.133 10.961 1 96.62 88 GLN A CA 1
ATOM 718 C C . GLN A 1 88 ? 14.562 -0.959 10.992 1 96.62 88 GLN A C 1
ATOM 720 O O . GLN A 1 88 ? 13.359 -1.144 10.82 1 96.62 88 GLN A O 1
ATOM 725 N N . ILE A 1 89 ? 15.086 0.257 11.273 1 97.88 89 ILE A N 1
ATOM 726 C CA . ILE A 1 89 ? 14.227 1.438 11.336 1 97.88 89 ILE A CA 1
ATOM 727 C C . ILE A 1 89 ? 13.68 1.746 9.945 1 97.88 89 ILE A C 1
ATOM 729 O O . ILE A 1 89 ? 12.531 2.182 9.812 1 97.88 89 ILE A O 1
ATOM 733 N N . ARG A 1 90 ? 14.547 1.506 8.922 1 98.31 90 ARG A N 1
ATOM 734 C CA . ARG A 1 90 ? 14.102 1.692 7.543 1 98.31 90 ARG A CA 1
ATOM 735 C C . ARG A 1 90 ? 12.938 0.765 7.215 1 98.31 90 ARG A C 1
ATOM 737 O O . ARG A 1 90 ? 11.914 1.21 6.699 1 98.31 90 ARG A O 1
ATOM 744 N N . ALA A 1 91 ? 13.062 -0.532 7.57 1 98.44 91 ALA A N 1
ATOM 745 C CA . ALA A 1 91 ? 12 -1.512 7.332 1 98.44 91 ALA A CA 1
ATOM 746 C C . ALA A 1 91 ? 10.719 -1.123 8.062 1 98.44 91 ALA A C 1
ATOM 748 O O . ALA A 1 91 ? 9.625 -1.265 7.516 1 98.44 91 ALA A O 1
ATOM 749 N N . LEU A 1 92 ? 10.852 -0.623 9.227 1 98.31 92 LEU A N 1
ATOM 750 C CA . LEU A 1 92 ? 9.703 -0.216 10.023 1 98.31 92 LEU A CA 1
ATOM 751 C C . LEU A 1 92 ? 8.984 0.969 9.375 1 98.31 92 LEU A C 1
ATOM 753 O O . LEU A 1 92 ? 7.758 1.035 9.383 1 98.31 92 LEU A O 1
ATOM 757 N N . ASN A 1 93 ? 9.758 1.932 8.875 1 98.81 93 ASN A N 1
ATOM 758 C CA . ASN A 1 93 ? 9.156 3.059 8.172 1 98.81 93 ASN A CA 1
ATOM 759 C C . ASN A 1 93 ? 8.391 2.604 6.938 1 98.81 93 ASN A C 1
ATOM 761 O O . ASN A 1 93 ? 7.258 3.035 6.711 1 98.81 93 ASN A O 1
ATOM 765 N N . LEU A 1 94 ? 8.992 1.719 6.16 1 98.81 94 LEU A N 1
ATOM 766 C CA . LEU A 1 94 ? 8.328 1.161 4.988 1 98.81 94 LEU A CA 1
ATOM 767 C C . LEU A 1 94 ? 7.051 0.425 5.387 1 98.81 94 LEU A C 1
ATOM 769 O O . LEU A 1 94 ? 6.02 0.557 4.723 1 98.81 94 LEU A O 1
ATOM 773 N N . GLN A 1 95 ? 7.094 -0.278 6.461 1 98.75 95 GLN A N 1
ATOM 774 C CA . GLN A 1 95 ? 5.969 -1.067 6.949 1 98.75 95 GLN A CA 1
ATOM 775 C C . GLN A 1 95 ? 4.82 -0.168 7.402 1 98.75 95 GLN A C 1
ATOM 777 O O . GLN A 1 95 ? 3.668 -0.387 7.023 1 98.75 95 GLN A O 1
ATOM 782 N N . ILE A 1 96 ? 5.113 0.83 8.203 1 98.75 96 ILE A N 1
ATOM 783 C CA . ILE A 1 96 ? 4.098 1.729 8.742 1 98.75 96 ILE A CA 1
ATOM 784 C C . ILE A 1 96 ? 3.391 2.451 7.594 1 98.75 96 ILE A C 1
ATOM 786 O O . ILE A 1 96 ? 2.16 2.523 7.562 1 98.75 96 ILE A O 1
ATOM 790 N N . ALA A 1 97 ? 4.203 2.926 6.664 1 98.81 97 ALA A N 1
ATOM 791 C CA . ALA A 1 97 ? 3.633 3.607 5.508 1 98.81 97 ALA A CA 1
ATOM 792 C C . ALA A 1 97 ? 2.738 2.666 4.703 1 98.81 97 ALA A C 1
ATOM 794 O O . ALA A 1 97 ? 1.644 3.049 4.285 1 98.81 97 ALA A O 1
ATOM 795 N N . SER A 1 98 ? 3.199 1.465 4.496 1 98.62 98 SER A N 1
ATOM 796 C CA . SER A 1 98 ? 2.426 0.489 3.736 1 98.62 98 SER A CA 1
ATOM 797 C C . SER A 1 98 ? 1.14 0.112 4.465 1 98.62 98 SER A C 1
ATOM 799 O O . SER A 1 98 ? 0.092 -0.058 3.836 1 98.62 98 SER A O 1
ATOM 801 N N . MET A 1 99 ? 1.189 -0.034 5.789 1 97.94 99 MET A N 1
ATOM 802 C CA . MET A 1 99 ? 0.008 -0.322 6.598 1 97.94 99 MET A CA 1
ATOM 803 C C . MET A 1 99 ? -1.044 0.769 6.43 1 97.94 99 MET A C 1
ATOM 805 O O . MET A 1 99 ? -2.225 0.474 6.238 1 97.94 99 MET A O 1
ATOM 809 N N . ILE A 1 100 ? -0.594 1.972 6.523 1 98.75 100 ILE A N 1
ATOM 810 C CA . ILE A 1 100 ? -1.515 3.092 6.371 1 98.75 100 ILE A CA 1
ATOM 811 C C . ILE A 1 100 ? -2.107 3.082 4.961 1 98.75 100 ILE A C 1
ATOM 813 O O . ILE A 1 100 ? -3.322 3.215 4.793 1 98.75 100 ILE A O 1
ATOM 817 N N . ASN A 1 101 ? -1.28 2.848 3.99 1 98.56 101 ASN A N 1
ATOM 818 C CA . ASN A 1 101 ? -1.633 2.908 2.576 1 98.56 101 ASN A CA 1
ATOM 819 C C . ASN A 1 101 ? -2.576 1.774 2.184 1 98.56 101 ASN A C 1
ATOM 821 O O . ASN A 1 101 ? -3.41 1.937 1.292 1 98.56 101 ASN A O 1
ATOM 825 N N . SER A 1 102 ? -2.492 0.626 2.852 1 97.88 102 SER A N 1
ATOM 826 C CA . SER A 1 102 ? -3.168 -0.553 2.318 1 97.88 102 SER A CA 1
ATOM 827 C C . SER A 1 102 ? -4.168 -1.118 3.322 1 97.88 102 SER A C 1
ATOM 829 O O . SER A 1 102 ? -5.121 -1.802 2.939 1 97.88 102 SER A O 1
ATOM 831 N N . SER A 1 103 ? -4 -0.831 4.586 1 97.81 103 SER A N 1
ATOM 832 C CA . SER A 1 103 ? -4.805 -1.515 5.594 1 97.81 103 SER A CA 1
ATOM 833 C C . SER A 1 103 ? -5.668 -0.529 6.375 1 97.81 103 SER A C 1
ATOM 835 O O . SER A 1 103 ? -6.465 -0.931 7.227 1 97.81 103 SER A O 1
ATOM 837 N N . ILE A 1 104 ? -5.535 0.762 6.102 1 98.38 104 ILE A N 1
ATOM 838 C CA . ILE A 1 104 ? -6.324 1.767 6.809 1 98.38 104 ILE A CA 1
ATOM 839 C C . ILE A 1 104 ? -7.016 2.684 5.801 1 98.38 104 ILE A C 1
ATOM 841 O O . ILE A 1 104 ? -8.242 2.658 5.672 1 98.38 104 ILE A O 1
ATOM 845 N N . GLN A 1 105 ? -6.207 3.316 4.945 1 98.25 105 GLN A N 1
ATOM 846 C CA . GLN A 1 105 ? -6.664 4.387 4.062 1 98.25 105 GLN A CA 1
ATOM 847 C C . GLN A 1 105 ? -7.703 3.877 3.072 1 98.25 105 GLN A C 1
ATOM 849 O O . GLN A 1 105 ? -8.727 4.531 2.842 1 98.25 105 GLN A O 1
ATOM 854 N N . PRO A 1 106 ? -7.582 2.662 2.455 1 97.75 106 PRO A N 1
ATOM 855 C CA . PRO A 1 106 ? -8.555 2.225 1.448 1 97.75 106 PRO A CA 1
ATOM 856 C C . PRO A 1 106 ? -9.977 2.129 2 1 97.75 106 PRO A C 1
ATOM 858 O O . PRO A 1 106 ? -10.945 2.314 1.259 1 97.75 106 PRO A O 1
ATOM 861 N N . TYR A 1 107 ? -10.148 1.957 3.273 1 97.19 107 TYR A N 1
ATOM 862 C CA . TYR A 1 107 ? -11.438 1.637 3.865 1 97.19 107 TYR A CA 1
ATOM 863 C C . TYR A 1 107 ? -12.219 2.904 4.184 1 97.19 107 TYR A C 1
ATOM 865 O O . TYR A 1 107 ? -13.406 2.842 4.531 1 97.19 107 TYR A O 1
ATOM 873 N N . HIS A 1 108 ? -11.523 4.031 3.973 1 96.94 108 HIS A N 1
ATOM 874 C CA . HIS A 1 108 ? -12.281 5.262 4.195 1 96.94 108 HIS A CA 1
ATOM 875 C C . HIS A 1 108 ? -12.07 6.25 3.051 1 96.94 108 HIS A C 1
ATOM 877 O O . HIS A 1 108 ? -12.273 7.453 3.221 1 96.94 108 HIS A O 1
ATOM 883 N N . MET A 1 109 ? -11.578 5.734 1.922 1 94.62 109 MET A N 1
ATOM 884 C CA . MET A 1 109 ? -11.586 6.547 0.709 1 94.62 109 MET A CA 1
ATOM 885 C C . MET A 1 109 ? -13.016 6.914 0.309 1 94.62 109 MET A C 1
ATOM 887 O O . MET A 1 109 ? -13.906 6.066 0.342 1 94.62 109 MET A O 1
ATOM 891 N N . ILE A 1 110 ? -13.195 8.125 -0.1 1 91.88 110 ILE A N 1
ATOM 892 C CA . ILE A 1 110 ? -14.531 8.641 -0.386 1 91.88 110 ILE A CA 1
ATOM 893 C C . ILE A 1 110 ? -15.164 7.824 -1.511 1 91.88 110 ILE A C 1
ATOM 895 O O . ILE A 1 110 ? -16.344 7.469 -1.439 1 91.88 110 ILE A O 1
ATOM 899 N N . SER A 1 111 ? -14.414 7.539 -2.557 1 92.75 111 SER A N 1
ATOM 900 C CA . SER A 1 111 ? -14.945 6.773 -3.68 1 92.75 111 SER A CA 1
ATOM 901 C C . SER A 1 111 ? -15.414 5.391 -3.234 1 92.75 111 SER A C 1
ATOM 903 O O . SER A 1 111 ? -16.453 4.91 -3.676 1 92.75 111 SER A O 1
ATOM 905 N N . ALA A 1 112 ? -14.656 4.727 -2.369 1 94.06 112 ALA A N 1
ATOM 906 C CA . ALA A 1 112 ? -15.031 3.406 -1.876 1 94.06 112 ALA A CA 1
ATOM 907 C C . ALA A 1 112 ? -16.266 3.482 -0.98 1 94.06 112 ALA A C 1
ATOM 909 O O . ALA A 1 112 ? -17.156 2.629 -1.06 1 94.06 112 ALA A O 1
ATOM 910 N N . LEU A 1 113 ? -16.312 4.469 -0.103 1 95.62 113 LEU A N 1
ATOM 911 C CA . LEU A 1 113 ? -17.469 4.645 0.782 1 95.62 113 LEU A CA 1
ATOM 912 C C . LEU A 1 113 ? -18.734 4.902 -0.021 1 95.62 113 LEU A C 1
ATOM 914 O O . LEU A 1 113 ? -19.797 4.348 0.289 1 95.62 113 LEU A O 1
ATOM 918 N N . LYS A 1 114 ? -18.609 5.734 -1.062 1 94.25 114 LYS A N 1
ATOM 919 C CA . LYS A 1 114 ? -19.75 6.008 -1.921 1 94.25 114 LYS A CA 1
ATOM 920 C C . LYS A 1 114 ? -20.219 4.742 -2.639 1 94.25 114 LYS A C 1
ATOM 922 O O . LYS A 1 114 ? -21.422 4.5 -2.771 1 94.25 114 LYS A O 1
ATOM 927 N N . ASP A 1 115 ? -19.25 3.973 -3.123 1 94 115 ASP A N 1
ATOM 928 C CA . ASP A 1 115 ? -19.594 2.705 -3.762 1 94 115 ASP A CA 1
ATOM 929 C C . ASP A 1 115 ? -20.344 1.784 -2.797 1 94 115 ASP A C 1
ATOM 931 O O . ASP A 1 115 ? -21.312 1.123 -3.184 1 94 115 ASP A O 1
ATOM 935 N N . MET A 1 116 ? -19.859 1.726 -1.577 1 93.5 116 MET A N 1
ATOM 936 C CA . MET A 1 116 ? -20.484 0.88 -0.558 1 93.5 116 MET A CA 1
ATOM 937 C C . MET A 1 116 ? -21.906 1.332 -0.264 1 93.5 116 MET A C 1
ATOM 939 O O . MET A 1 116 ? -22.797 0.503 -0.117 1 93.5 116 MET A O 1
ATOM 943 N N . GLU A 1 117 ? -22.094 2.631 -0.149 1 94 117 GLU A N 1
ATOM 944 C CA . GLU A 1 117 ? -23.438 3.176 0.082 1 94 117 GLU A CA 1
ATOM 945 C C . GLU A 1 117 ? -24.375 2.805 -1.053 1 94 117 GLU A C 1
ATOM 947 O O . GLU A 1 117 ? -25.531 2.416 -0.808 1 94 117 GLU A O 1
ATOM 952 N N . LYS A 1 118 ? -23.906 2.945 -2.193 1 93 118 LYS A N 1
ATOM 953 C CA . LYS A 1 118 ? -24.719 2.645 -3.369 1 93 118 LYS A CA 1
ATOM 954 C C . LYS A 1 118 ? -25.078 1.162 -3.426 1 93 118 LYS A C 1
ATOM 956 O O . LYS A 1 118 ? -26.219 0.805 -3.756 1 93 118 LYS A O 1
ATOM 961 N N . MET A 1 119 ? -24.219 0.326 -3.072 1 92.12 119 MET A N 1
ATOM 962 C CA . MET A 1 119 ? -24.406 -1.111 -3.246 1 92.12 119 MET A CA 1
ATOM 963 C C . MET A 1 119 ? -25.188 -1.701 -2.08 1 92.12 119 MET A C 1
ATOM 965 O O . MET A 1 119 ? -26.016 -2.596 -2.273 1 92.12 119 MET A O 1
ATOM 969 N N . PHE A 1 120 ? -24.906 -1.132 -0.875 1 90.69 120 PHE A N 1
ATOM 970 C CA . PHE A 1 120 ? -25.469 -1.8 0.298 1 90.69 120 PHE A CA 1
ATOM 971 C C . PHE A 1 120 ? -26.484 -0.91 0.996 1 90.69 120 PHE A C 1
ATOM 973 O O . PHE A 1 120 ? -27.156 -1.345 1.933 1 90.69 120 PHE A O 1
ATOM 980 N N . GLY A 1 121 ? -26.625 0.287 0.608 1 86.69 121 GLY A N 1
ATOM 981 C CA . GLY A 1 121 ? -27.5 1.211 1.306 1 86.69 121 GLY A CA 1
ATOM 982 C C . GLY A 1 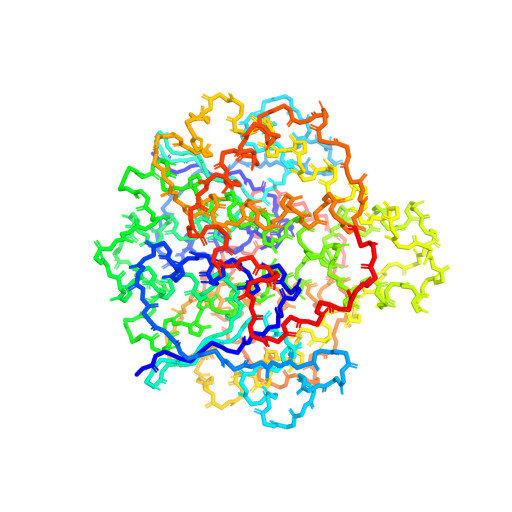121 ? -27.094 1.459 2.744 1 86.69 121 GLY A C 1
ATOM 983 O O . GLY A 1 121 ? -27.938 1.657 3.615 1 86.69 121 GLY A O 1
ATOM 984 N N . ALA A 1 122 ? -25.844 1.369 3.027 1 79.19 122 ALA A N 1
ATOM 985 C CA . ALA A 1 122 ? -25.328 1.383 4.395 1 79.19 122 ALA A CA 1
ATOM 986 C C . ALA A 1 122 ? -24.797 2.766 4.766 1 79.19 122 ALA A C 1
ATOM 988 O O . ALA A 1 122 ? -24.422 3.551 3.893 1 79.19 122 ALA A O 1
ATOM 989 N N . GLU A 1 123 ? -24.969 3.104 6.004 1 86.69 123 GLU A N 1
ATOM 990 C CA . GLU A 1 123 ? -24.203 4.219 6.539 1 86.69 123 GLU A CA 1
ATOM 991 C C . GLU A 1 123 ? -22.719 3.84 6.688 1 86.69 123 GLU A C 1
ATOM 993 O O . GLU A 1 123 ? -22.375 2.953 7.473 1 86.69 123 GLU A O 1
ATOM 998 N N . THR A 1 124 ? -21.859 4.562 5.996 1 93.56 124 THR A N 1
ATOM 999 C CA . THR A 1 124 ? -20.484 4.082 5.828 1 93.56 124 THR A CA 1
ATOM 1000 C C . THR A 1 124 ? -19.562 4.73 6.844 1 93.56 124 THR A C 1
ATOM 1002 O O . THR A 1 124 ? -18.406 4.332 6.977 1 93.56 124 THR A O 1
ATOM 1005 N N . LYS A 1 125 ? -20.031 5.742 7.59 1 95 125 LYS A N 1
ATOM 1006 C CA . LYS A 1 125 ? -19.172 6.387 8.57 1 95 125 LYS A CA 1
ATOM 1007 C C . LYS A 1 125 ? -18.719 5.398 9.641 1 95 125 LYS A C 1
ATOM 1009 O O . LYS A 1 125 ? -17.547 5.406 10.047 1 95 125 LYS A O 1
ATOM 1014 N N . GLN A 1 126 ? -19.625 4.59 10.094 1 95.25 126 GLN A N 1
ATOM 1015 C CA . GLN A 1 126 ? -19.281 3.604 11.117 1 95.25 126 GLN A CA 1
ATOM 1016 C C . GLN A 1 126 ? -18.266 2.598 10.602 1 95.25 126 GLN A C 1
ATOM 1018 O O . GLN A 1 126 ? -17.391 2.152 11.352 1 95.25 126 GLN A O 1
ATOM 1023 N N . TRP A 1 127 ? -18.438 2.18 9.352 1 96.56 127 TRP A N 1
ATOM 1024 C CA . TRP A 1 127 ? -17.469 1.301 8.719 1 96.56 127 TRP A CA 1
ATOM 1025 C C . TRP A 1 127 ? -16.078 1.932 8.727 1 96.56 127 TRP A C 1
ATOM 1027 O O . TRP A 1 127 ? -15.109 1.296 9.133 1 96.56 127 TRP A O 1
ATOM 1037 N N . ALA A 1 128 ? -16.016 3.178 8.289 1 97.94 128 ALA A N 1
ATOM 1038 C CA . ALA A 1 128 ? -14.758 3.906 8.258 1 97.94 128 ALA A CA 1
ATOM 1039 C C . ALA A 1 128 ? -14.141 3.998 9.648 1 97.94 128 ALA A C 1
ATOM 1041 O O . ALA A 1 128 ? -12.945 3.736 9.82 1 97.94 128 ALA A O 1
ATOM 1042 N N . GLN A 1 129 ? -14.938 4.363 10.633 1 98.19 129 GLN A N 1
ATOM 1043 C CA . GLN A 1 129 ? -14.453 4.484 12.008 1 98.19 129 GLN A CA 1
ATOM 1044 C C . GLN A 1 129 ? -13.922 3.15 12.523 1 98.19 129 GLN A C 1
ATOM 1046 O O . GLN A 1 129 ? -12.867 3.102 13.156 1 98.19 129 GLN A O 1
ATOM 1051 N N . TYR A 1 130 ? -14.648 2.109 12.234 1 97.69 130 TYR A N 1
ATOM 1052 C CA . TYR A 1 130 ? -14.25 0.777 12.68 1 97.69 130 TYR A CA 1
ATOM 1053 C C . TYR A 1 130 ? -12.898 0.389 12.102 1 97.69 130 TYR A C 1
ATOM 1055 O O . TYR A 1 130 ? -12.016 -0.068 12.828 1 97.69 130 TYR A O 1
ATOM 1063 N N . LYS A 1 131 ? -12.758 0.567 10.836 1 98 131 LYS A N 1
ATOM 1064 C CA . LYS A 1 131 ? -11.523 0.179 10.156 1 98 131 LYS A CA 1
ATOM 1065 C C . LYS A 1 131 ? -10.359 1.078 10.57 1 98 131 LYS A C 1
ATOM 1067 O O . LYS A 1 131 ? -9.234 0.609 10.734 1 98 131 LYS A O 1
ATOM 1072 N N . ILE A 1 132 ? -10.578 2.371 10.719 1 98.69 132 ILE A N 1
ATOM 1073 C CA . ILE A 1 132 ? -9.555 3.287 11.195 1 98.69 132 ILE A CA 1
ATOM 1074 C C . ILE A 1 132 ? -9.109 2.875 12.594 1 98.69 132 ILE A C 1
ATOM 1076 O O . ILE A 1 132 ? -7.91 2.807 12.875 1 98.69 132 ILE A O 1
ATOM 1080 N N . ASP A 1 133 ? -10.062 2.572 13.477 1 98.56 133 ASP A N 1
ATOM 1081 C CA . ASP A 1 133 ? -9.758 2.188 14.852 1 98.56 133 ASP A CA 1
ATOM 1082 C C . ASP A 1 133 ? -8.891 0.926 14.883 1 98.56 133 ASP A C 1
ATOM 1084 O O . ASP A 1 133 ? -7.938 0.843 15.664 1 98.56 133 ASP A O 1
ATOM 1088 N N . LYS A 1 134 ? -9.211 -0.021 14.07 1 97.5 134 LYS A N 1
ATOM 1089 C CA . LYS A 1 134 ? -8.414 -1.242 13.992 1 97.5 134 LYS A CA 1
ATOM 1090 C C . LYS A 1 134 ? -6.98 -0.937 13.578 1 97.5 134 LYS A C 1
ATOM 1092 O O . LYS A 1 134 ? -6.035 -1.465 14.164 1 97.5 134 LYS A O 1
ATOM 1097 N N . GLY A 1 135 ? -6.859 -0.13 12.562 1 98.25 135 GLY A N 1
ATOM 1098 C CA . GLY A 1 135 ? -5.539 0.262 12.102 1 98.25 135 GLY A CA 1
ATOM 1099 C C . GLY A 1 135 ? -4.766 1.072 13.125 1 98.25 135 GLY A C 1
ATOM 1100 O O . GLY A 1 135 ? -3.568 0.849 13.32 1 98.25 135 GLY A O 1
ATOM 1101 N N . PHE A 1 136 ? -5.43 2.025 13.781 1 98.81 136 PHE A N 1
ATOM 1102 C CA . PHE A 1 136 ? -4.777 2.883 14.766 1 98.81 136 PHE A CA 1
ATOM 1103 C C . PHE A 1 136 ? -4.355 2.078 15.992 1 98.81 136 PHE A C 1
ATOM 1105 O O . PHE A 1 136 ? -3.311 2.346 16.594 1 98.81 136 PHE A O 1
ATOM 1112 N N . LEU A 1 137 ? -5.152 1.119 16.375 1 98.5 137 LEU A N 1
ATOM 1113 C CA . LEU A 1 137 ? -4.762 0.247 17.469 1 98.5 137 LEU A CA 1
ATOM 1114 C C . LEU A 1 137 ? -3.475 -0.501 17.141 1 98.5 137 LEU A C 1
ATOM 1116 O O . LEU A 1 137 ? -2.58 -0.603 17.984 1 98.5 137 LEU A O 1
ATOM 1120 N N . ALA A 1 138 ? -3.428 -1.003 15.969 1 98.19 138 ALA A N 1
ATOM 1121 C CA . ALA A 1 138 ? -2.23 -1.717 15.539 1 98.19 138 ALA A CA 1
ATOM 1122 C C . ALA A 1 138 ? -1.02 -0.789 15.508 1 98.19 138 ALA A C 1
ATOM 1124 O O . ALA A 1 138 ? 0.063 -1.156 15.969 1 98.19 138 ALA A O 1
ATOM 1125 N N . LEU A 1 139 ? -1.185 0.404 14.961 1 98.62 139 LEU A N 1
ATOM 1126 C CA . LEU A 1 139 ? -0.093 1.368 14.891 1 98.62 139 LEU A CA 1
ATOM 1127 C C . LEU A 1 139 ? 0.364 1.771 16.297 1 98.62 139 LEU A C 1
ATOM 1129 O O . LEU A 1 139 ? 1.562 1.938 16.531 1 98.62 139 LEU A O 1
ATOM 1133 N N . GLU A 1 140 ? -0.59 1.993 17.219 1 98.69 140 GLU A N 1
ATOM 1134 C CA . GLU A 1 140 ? -0.261 2.33 18.594 1 98.69 140 GLU A CA 1
ATOM 1135 C C . GLU A 1 140 ? 0.629 1.265 19.219 1 98.69 140 GLU A C 1
ATOM 1137 O O . GLU A 1 140 ? 1.63 1.586 19.875 1 98.69 140 GLU A O 1
ATOM 1142 N N . LYS A 1 141 ? 0.285 0.016 19 1 97.5 141 LYS A N 1
ATOM 1143 C CA . LYS A 1 141 ? 1.058 -1.096 19.547 1 97.5 141 LYS A CA 1
ATOM 1144 C C . LYS A 1 141 ? 2.449 -1.157 18.922 1 97.5 141 LYS A C 1
ATOM 1146 O O . LYS A 1 141 ? 3.43 -1.453 19.594 1 97.5 141 LYS A O 1
ATOM 1151 N N . LEU A 1 142 ? 2.506 -0.852 17.688 1 97.06 142 LEU A N 1
ATOM 1152 C CA . LEU A 1 142 ? 3.764 -0.929 16.938 1 97.06 142 LEU A CA 1
ATOM 1153 C C . LEU A 1 142 ? 4.707 0.192 17.359 1 97.06 142 LEU A C 1
ATOM 1155 O O . LEU A 1 142 ? 5.926 0 17.406 1 97.06 142 LEU A O 1
ATOM 1159 N N . LEU A 1 143 ? 4.195 1.321 17.719 1 98.06 143 LEU A N 1
ATOM 1160 C CA . LEU A 1 143 ? 5.016 2.521 17.828 1 98.06 143 LEU A CA 1
ATOM 1161 C C . LEU A 1 143 ? 5.285 2.855 19.297 1 98.06 143 LEU A C 1
ATOM 1163 O O . LEU A 1 143 ? 6.211 3.611 19.594 1 98.06 143 LEU A O 1
ATOM 1167 N N . LYS A 1 144 ? 4.508 2.365 20.219 1 96.88 144 LYS A N 1
ATOM 1168 C CA . LYS A 1 144 ? 4.527 2.801 21.609 1 96.88 144 LYS A CA 1
ATOM 1169 C C . LYS A 1 144 ? 5.926 2.674 22.203 1 96.88 144 LYS A C 1
ATOM 1171 O O . LYS A 1 144 ? 6.344 3.508 23.016 1 96.88 144 LYS A O 1
ATOM 1176 N N . ASP A 1 145 ? 6.723 1.699 21.75 1 95.69 145 ASP A N 1
ATOM 1177 C CA . ASP A 1 145 ? 8.016 1.468 22.391 1 95.69 145 ASP A CA 1
ATOM 1178 C C . ASP A 1 145 ? 9.156 1.998 21.531 1 95.69 145 ASP A C 1
ATOM 1180 O O . ASP A 1 145 ? 10.32 1.918 21.906 1 95.69 145 ASP A O 1
ATOM 1184 N N . VAL A 1 146 ? 8.875 2.561 20.391 1 96.69 146 VAL A N 1
ATOM 1185 C CA . VAL A 1 146 ? 9.961 2.969 19.516 1 96.69 146 VAL A CA 1
ATOM 1186 C C . VAL A 1 146 ? 9.852 4.465 19.219 1 96.69 146 VAL A C 1
ATOM 1188 O O . VAL A 1 146 ? 10.836 5.102 18.844 1 96.69 146 VAL A O 1
ATOM 1191 N N . ALA A 1 147 ? 8.703 4.973 19.375 1 98.12 147 ALA A N 1
ATOM 1192 C CA . ALA A 1 147 ? 8.477 6.383 19.062 1 98.12 147 ALA A CA 1
ATOM 1193 C C . ALA A 1 147 ? 9.281 7.281 20 1 98.12 147 ALA A C 1
ATOM 1195 O O . ALA A 1 147 ? 9.398 7.008 21.203 1 98.12 147 ALA A O 1
ATOM 1196 N N . GLY A 1 148 ? 9.961 8.219 19.516 1 98.06 148 GLY A N 1
ATOM 1197 C CA . GLY A 1 148 ? 10.523 9.367 20.219 1 98.06 148 GLY A CA 1
ATOM 1198 C C . GLY A 1 148 ? 9.805 10.664 19.906 1 98.06 148 GLY A C 1
ATOM 1199 O O . GLY A 1 148 ? 8.586 10.75 20.031 1 98.06 148 GLY A O 1
ATOM 1200 N N . LYS A 1 149 ? 10.578 11.633 19.484 1 98.5 149 LYS A N 1
ATOM 1201 C CA . LYS A 1 149 ? 9.922 12.852 19.016 1 98.5 149 LYS A CA 1
ATOM 1202 C C . LYS A 1 149 ? 9.031 12.578 17.812 1 98.5 149 LYS A C 1
ATOM 1204 O O . LYS A 1 149 ? 7.949 13.156 17.688 1 98.5 149 LYS A O 1
ATOM 1209 N N . TYR A 1 150 ? 9.469 11.68 17.031 1 98.81 150 TYR A N 1
ATOM 1210 C CA . TYR A 1 150 ? 8.719 11.266 15.852 1 98.81 150 TYR A CA 1
ATOM 1211 C C . TYR A 1 150 ? 8.391 9.781 15.906 1 98.81 150 TYR A C 1
ATOM 1213 O O . TYR A 1 150 ? 8.617 9.125 16.938 1 98.81 150 TYR A O 1
ATOM 1221 N N . ALA A 1 151 ? 7.742 9.242 14.891 1 98.81 151 ALA A N 1
ATOM 1222 C CA . ALA A 1 151 ? 7.156 7.902 14.891 1 98.81 151 ALA A CA 1
ATOM 1223 C C . ALA A 1 151 ? 8.203 6.844 15.219 1 98.81 151 ALA A C 1
ATOM 1225 O O . ALA A 1 151 ? 7.914 5.863 15.906 1 98.81 151 ALA A O 1
ATOM 1226 N N . THR A 1 152 ? 9.445 7.012 14.617 1 98.56 152 THR A N 1
ATOM 1227 C CA . THR A 1 152 ? 10.445 5.961 14.812 1 98.56 152 THR A CA 1
ATOM 1228 C C . THR A 1 152 ? 11.734 6.539 15.383 1 98.56 152 THR A C 1
ATOM 1230 O O . THR A 1 152 ? 12.828 6.098 15.023 1 98.56 152 THR A O 1
ATOM 1233 N N . GLY A 1 153 ? 11.656 7.516 16.219 1 98.12 153 GLY A N 1
ATOM 1234 C CA . GLY A 1 153 ? 12.82 8.086 16.875 1 98.12 153 GLY A CA 1
ATOM 1235 C C . GLY A 1 153 ? 12.836 9.602 16.844 1 98.12 153 GLY A C 1
ATOM 1236 O O . GLY A 1 153 ? 11.797 10.242 17 1 98.12 153 GLY A O 1
ATOM 1237 N N . GLU A 1 154 ? 14.031 10.133 16.656 1 98.12 154 GLU A N 1
ATOM 1238 C CA . GLU A 1 154 ? 14.211 11.562 16.875 1 98.12 154 GLU A CA 1
ATOM 1239 C C . GLU A 1 154 ? 14.211 12.32 15.539 1 98.12 154 GLU A C 1
ATOM 1241 O O . GLU A 1 154 ? 14.266 13.555 15.523 1 98.12 154 GLU A O 1
ATOM 1246 N N . HIS A 1 155 ? 14.133 11.609 14.516 1 98.19 155 HIS A N 1
ATOM 1247 C CA . HIS A 1 155 ? 14.133 12.234 13.195 1 98.19 155 HIS A CA 1
ATOM 1248 C C . HIS A 1 155 ? 12.836 11.938 12.445 1 98.19 155 HIS A C 1
ATOM 1250 O O . HIS A 1 155 ? 12.258 10.852 12.594 1 98.19 155 HIS A O 1
ATOM 1256 N N . ILE A 1 156 ? 12.422 12.922 11.648 1 98.69 156 ILE A N 1
ATOM 1257 C CA . ILE A 1 156 ? 11.227 12.758 10.836 1 98.69 156 ILE A CA 1
ATOM 1258 C C . ILE A 1 156 ? 11.555 11.93 9.602 1 98.69 156 ILE A C 1
ATOM 1260 O O . ILE A 1 156 ? 12.562 12.172 8.93 1 98.69 156 ILE A O 1
ATOM 1264 N N . TYR A 1 157 ? 10.766 10.859 9.375 1 98.81 157 TYR A N 1
ATOM 1265 C CA . TYR A 1 157 ? 10.969 9.977 8.234 1 98.81 157 TYR A CA 1
ATOM 1266 C C . TYR A 1 157 ? 9.641 9.672 7.543 1 98.81 157 TYR A C 1
ATOM 1268 O O . TYR A 1 157 ? 8.664 10.398 7.715 1 98.81 157 TYR A O 1
ATOM 1276 N N . MET A 1 158 ? 9.602 8.664 6.672 1 98.94 158 MET A N 1
ATOM 1277 C CA . MET A 1 158 ? 8.477 8.25 5.844 1 98.94 158 MET A CA 1
ATOM 1278 C C . MET A 1 158 ? 7.258 7.926 6.707 1 98.94 158 MET A C 1
ATOM 1280 O O . MET A 1 158 ? 6.129 8.266 6.344 1 98.94 158 MET A O 1
ATOM 1284 N N . ALA A 1 159 ? 7.449 7.23 7.805 1 98.94 159 ALA A N 1
ATOM 1285 C CA . ALA A 1 159 ? 6.332 6.879 8.68 1 98.94 159 ALA A CA 1
ATOM 1286 C C . ALA A 1 159 ? 5.547 8.117 9.094 1 98.94 159 ALA A C 1
ATOM 1288 O O . ALA A 1 159 ? 4.312 8.117 9.07 1 98.94 159 ALA A O 1
ATOM 1289 N N . ASP A 1 160 ? 6.238 9.188 9.422 1 98.94 160 ASP A N 1
ATOM 1290 C CA . ASP A 1 160 ? 5.602 10.43 9.852 1 98.94 160 ASP A CA 1
ATOM 1291 C C . ASP A 1 160 ? 4.844 11.078 8.695 1 98.94 160 ASP A C 1
ATOM 1293 O O . ASP A 1 160 ? 3.76 11.633 8.891 1 98.94 160 ASP A O 1
ATOM 1297 N N . VAL A 1 161 ? 5.43 11.008 7.52 1 98.94 161 VAL A N 1
ATOM 1298 C CA . VAL A 1 161 ? 4.855 11.609 6.32 1 98.94 161 VAL A CA 1
ATOM 1299 C C . VAL A 1 161 ? 3.492 10.984 6.031 1 98.94 161 VAL A C 1
ATOM 1301 O O . VAL A 1 161 ? 2.576 11.664 5.566 1 98.94 161 VAL A O 1
ATOM 1304 N N . PHE A 1 162 ? 3.326 9.719 6.285 1 98.94 162 PHE A N 1
ATOM 1305 C CA . PHE A 1 162 ? 2.068 9.023 6.055 1 98.94 162 PHE A CA 1
ATOM 1306 C C . PHE A 1 162 ? 1.148 9.148 7.262 1 98.94 162 PHE A C 1
ATOM 1308 O O . PHE A 1 162 ? -0.066 9.297 7.109 1 98.94 162 PHE A O 1
ATOM 1315 N N . LEU A 1 163 ? 1.72 9.141 8.453 1 98.88 163 LEU A N 1
ATOM 1316 C CA . LEU A 1 163 ? 0.95 9.156 9.695 1 98.88 163 LEU A CA 1
ATOM 1317 C C . LEU A 1 163 ? 0.236 10.492 9.867 1 98.88 163 LEU A C 1
ATOM 1319 O O . LEU A 1 163 ? -0.934 10.531 10.258 1 98.88 163 LEU A O 1
ATOM 1323 N N . ALA A 1 164 ? 0.88 11.57 9.602 1 98.81 164 ALA A N 1
ATOM 1324 C CA . ALA A 1 164 ? 0.37 12.906 9.906 1 98.81 164 ALA A CA 1
ATOM 1325 C C . ALA A 1 164 ? -0.952 13.164 9.195 1 98.81 164 ALA A C 1
ATOM 1327 O O . ALA A 1 164 ? -1.977 13.406 9.836 1 98.81 164 ALA A O 1
ATOM 1328 N N . PRO A 1 165 ? -0.958 13.039 7.809 1 98.75 165 PRO A N 1
ATOM 1329 C CA . PRO A 1 165 ? -2.244 13.25 7.145 1 98.75 165 PRO A CA 1
ATOM 1330 C C . PRO A 1 165 ? -3.303 12.227 7.566 1 98.75 165 PRO A C 1
ATOM 1332 O O . PRO A 1 165 ? -4.484 12.57 7.672 1 98.75 165 PRO A O 1
ATOM 1335 N N . GLN A 1 166 ? -2.914 10.977 7.801 1 98.75 166 GLN A N 1
ATOM 1336 C CA . GLN A 1 166 ? -3.867 9.945 8.18 1 98.75 166 GLN A CA 1
ATOM 1337 C C . GLN A 1 166 ? -4.566 10.297 9.492 1 98.75 166 GLN A C 1
ATOM 1339 O O . GLN A 1 166 ? -5.789 10.164 9.602 1 98.75 166 GLN A O 1
ATOM 1344 N N . ILE A 1 167 ? -3.779 10.719 10.508 1 98.75 167 ILE A N 1
ATOM 1345 C CA . ILE A 1 167 ? -4.344 11.062 11.805 1 98.75 167 ILE A CA 1
ATOM 1346 C C . ILE A 1 167 ? -5.301 12.242 11.656 1 98.75 167 ILE A C 1
ATOM 1348 O O . ILE A 1 167 ? -6.414 12.219 12.188 1 98.75 167 ILE A O 1
ATOM 1352 N N . MET A 1 168 ? -4.891 13.258 10.922 1 97.75 168 MET A N 1
ATOM 1353 C CA . MET A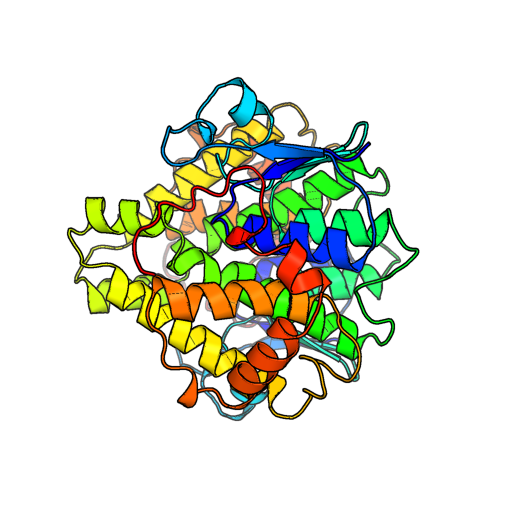 1 168 ? -5.715 14.445 10.75 1 97.75 168 MET A CA 1
ATOM 1354 C C . MET A 1 168 ? -7.023 14.109 10.047 1 97.75 168 MET A C 1
ATOM 1356 O O . MET A 1 168 ? -8.086 14.602 10.422 1 97.75 168 MET A O 1
ATOM 1360 N N . GLN A 1 169 ? -6.922 13.289 9.008 1 96.69 169 GLN A N 1
ATOM 1361 C CA . GLN A 1 169 ? -8.125 12.867 8.297 1 96.69 169 GLN A CA 1
ATOM 1362 C C . GLN A 1 169 ? -9.062 12.086 9.211 1 96.69 169 GLN A C 1
ATOM 1364 O O . GLN A 1 169 ? -10.281 12.258 9.156 1 96.69 169 GLN A O 1
ATOM 1369 N N . ALA A 1 170 ? -8.508 11.172 10.008 1 97.94 170 ALA A N 1
ATOM 1370 C CA . ALA A 1 170 ? -9.289 10.359 10.938 1 97.94 170 ALA A CA 1
ATOM 1371 C C . ALA A 1 170 ? -10.07 11.234 11.914 1 97.94 170 ALA A C 1
ATOM 1373 O O . ALA A 1 170 ? -11.25 10.977 12.18 1 97.94 170 ALA A O 1
ATOM 1374 N N . VAL A 1 171 ? -9.445 12.258 12.406 1 97.75 171 VAL A N 1
ATOM 1375 C CA . VAL A 1 171 ? -10.062 13.141 13.391 1 97.75 171 VAL A CA 1
ATOM 1376 C C . VAL A 1 171 ? -11.078 14.047 12.703 1 97.75 171 VAL A C 1
ATOM 1378 O O . VAL A 1 171 ? -12.234 14.117 13.117 1 97.75 171 VAL A O 1
ATOM 1381 N N . ASN A 1 172 ? -10.672 14.703 11.656 1 95.44 172 ASN A N 1
ATOM 1382 C CA . ASN A 1 172 ? -11.461 15.773 11.062 1 95.44 172 ASN A CA 1
ATOM 1383 C C . ASN A 1 172 ? -12.664 15.219 10.297 1 95.44 172 ASN A C 1
ATOM 1385 O O . ASN A 1 172 ? -13.734 15.836 10.289 1 95.44 172 ASN A O 1
ATOM 1389 N N . ARG A 1 173 ? -12.531 14.141 9.695 1 95.25 173 ARG A N 1
ATOM 1390 C CA . ARG A 1 173 ? -13.586 13.648 8.82 1 95.25 173 ARG A CA 1
ATOM 1391 C C . ARG A 1 173 ? -14.406 12.562 9.508 1 95.25 173 ARG A C 1
ATOM 1393 O O . ARG A 1 173 ? -15.602 12.414 9.234 1 95.25 173 ARG A O 1
ATOM 1400 N N . PHE A 1 174 ? -13.781 11.828 10.445 1 97.69 174 PHE A N 1
ATOM 1401 C CA . PHE A 1 174 ? -14.484 10.648 10.945 1 97.69 174 PHE A CA 1
ATOM 1402 C C . PHE A 1 174 ? -14.617 10.703 12.469 1 97.69 174 PHE A C 1
ATOM 1404 O O . PHE A 1 174 ? -15.047 9.734 13.086 1 97.69 174 PHE A O 1
ATOM 1411 N N . ASP A 1 175 ? -14.156 11.781 13.078 1 97.88 175 ASP A N 1
ATOM 1412 C CA . ASP A 1 175 ? -14.367 12.047 14.5 1 97.88 175 ASP A CA 1
ATOM 1413 C C . ASP A 1 175 ? -13.742 10.953 15.359 1 97.88 175 ASP A C 1
ATOM 1415 O O . ASP A 1 175 ? -14.32 10.539 16.359 1 97.88 175 ASP A O 1
ATOM 1419 N N . ILE A 1 176 ? -12.625 10.461 14.961 1 98.56 176 ILE A N 1
ATOM 1420 C CA . ILE A 1 176 ? -11.938 9.438 15.734 1 98.56 176 ILE A CA 1
ATOM 1421 C C . ILE A 1 176 ? -11.469 10.023 17.062 1 98.56 176 ILE A C 1
ATOM 1423 O O . ILE A 1 176 ? -10.906 11.117 17.109 1 98.56 176 ILE A O 1
ATOM 1427 N N . ASP A 1 177 ? -11.672 9.375 18.156 1 98.12 177 ASP A N 1
ATOM 1428 C CA . ASP A 1 177 ? -11.234 9.758 19.5 1 98.12 177 ASP A CA 1
ATOM 1429 C C . ASP A 1 177 ? -9.766 9.391 19.719 1 98.12 177 ASP A C 1
ATOM 1431 O O . ASP A 1 177 ? -9.453 8.242 20.031 1 98.12 177 ASP A O 1
ATOM 1435 N N . MET A 1 178 ? -8.93 10.344 19.719 1 98.38 178 MET A N 1
ATOM 1436 C CA . MET A 1 178 ? -7.488 10.109 19.766 1 98.38 178 MET A CA 1
ATOM 1437 C C . MET A 1 178 ? -7.039 9.797 21.188 1 98.38 178 MET A C 1
ATOM 1439 O O . MET A 1 178 ? -5.891 9.398 21.406 1 98.38 178 MET A O 1
ATOM 1443 N N . SER A 1 179 ? -7.832 9.977 22.188 1 98.19 179 SER A N 1
ATOM 1444 C CA . SER A 1 179 ? -7.465 9.633 23.562 1 98.19 179 SER A CA 1
ATOM 1445 C C . SER A 1 179 ? -7.164 8.141 23.688 1 98.19 179 SER A C 1
ATOM 1447 O O . SER A 1 179 ? -6.473 7.723 24.625 1 98.19 179 SER A O 1
ATOM 1449 N N . LYS A 1 180 ? -7.68 7.309 22.766 1 98 180 LYS A N 1
ATOM 1450 C CA . LYS A 1 180 ? -7.473 5.863 22.766 1 98 180 LYS A CA 1
ATOM 1451 C C . LYS A 1 180 ? -6.059 5.516 22.297 1 98 180 LYS A C 1
ATOM 1453 O O . LYS A 1 180 ? -5.594 4.391 22.5 1 98 180 LYS A O 1
ATOM 1458 N N . TYR A 1 181 ? -5.449 6.508 21.734 1 98.75 181 TYR A N 1
ATOM 1459 C CA . TYR A 1 181 ? -4.152 6.289 21.109 1 98.75 181 TYR A CA 1
ATOM 1460 C C . TYR A 1 181 ? -3.143 7.336 21.562 1 98.75 181 TYR A C 1
ATOM 1462 O O . TYR A 1 181 ? -2.754 8.211 20.781 1 98.75 181 TYR A O 1
ATOM 1470 N N . PRO A 1 182 ? -2.617 7.176 22.766 1 98.62 182 PRO A N 1
ATOM 1471 C CA . PRO A 1 182 ? -1.786 8.227 23.359 1 98.62 182 PRO A CA 1
ATOM 1472 C C . PRO A 1 182 ? -0.528 8.516 22.531 1 98.62 182 PRO A C 1
ATOM 1474 O O . PRO A 1 182 ? -0.123 9.672 22.406 1 98.62 182 PRO A O 1
ATOM 1477 N N . THR A 1 183 ? 0.151 7.5 22.016 1 98.81 183 THR A N 1
ATOM 1478 C CA . THR A 1 183 ? 1.348 7.715 21.203 1 98.81 183 THR A CA 1
ATOM 1479 C C . THR A 1 183 ? 1.011 8.492 19.938 1 98.81 183 THR A C 1
ATOM 1481 O O . THR A 1 183 ? 1.688 9.461 19.594 1 98.81 183 THR A O 1
ATOM 1484 N N . LEU A 1 184 ? -0.004 8.078 19.234 1 98.88 184 LEU A N 1
ATOM 1485 C CA . LEU A 1 184 ? -0.408 8.742 18 1 98.88 184 LEU A CA 1
ATOM 1486 C C . LEU A 1 184 ? -0.845 10.18 18.281 1 98.88 184 LEU A C 1
ATOM 1488 O O . LEU A 1 184 ? -0.585 11.078 17.469 1 98.88 184 LEU A O 1
ATOM 1492 N N . ARG A 1 185 ? -1.564 10.367 19.359 1 98.56 185 ARG A N 1
ATOM 1493 C CA . ARG A 1 185 ? -2 11.703 19.734 1 98.56 185 ARG A CA 1
ATOM 1494 C C . ARG A 1 185 ? -0.805 12.625 19.969 1 98.56 185 ARG A C 1
ATOM 1496 O O . ARG A 1 185 ? -0.792 13.766 19.484 1 98.56 185 ARG A O 1
ATOM 1503 N N . ARG A 1 186 ? 0.119 12.141 20.719 1 98.56 186 ARG A N 1
ATOM 1504 C CA . ARG A 1 186 ? 1.321 12.93 20.969 1 98.56 186 ARG A CA 1
ATOM 1505 C C . ARG A 1 186 ? 2.035 13.266 19.656 1 98.56 186 ARG A C 1
ATOM 1507 O O . ARG A 1 186 ? 2.488 14.391 19.469 1 98.56 186 ARG A O 1
ATOM 1514 N N . LEU A 1 187 ? 2.199 12.305 18.766 1 98.81 187 LEU A N 1
ATOM 1515 C CA . LEU A 1 187 ? 2.83 12.523 17.469 1 98.81 187 LEU A CA 1
ATOM 1516 C C . LEU A 1 187 ? 2.082 13.578 16.672 1 98.81 187 LEU A C 1
ATOM 1518 O O . LEU A 1 187 ? 2.701 14.414 16 1 98.81 187 LEU A O 1
ATOM 1522 N N . SER A 1 188 ? 0.783 13.5 16.734 1 98.44 188 SER A N 1
ATOM 1523 C CA . SER A 1 188 ? -0.031 14.477 16.016 1 98.44 188 SER A CA 1
ATOM 1524 C C . SER A 1 188 ? 0.296 15.898 16.469 1 98.44 188 SER A C 1
ATOM 1526 O O . SER A 1 188 ? 0.372 16.812 15.641 1 98.44 188 SER A O 1
ATOM 1528 N N . GLU A 1 189 ? 0.434 16.094 17.703 1 98.19 189 GLU A N 1
ATOM 1529 C CA . GLU A 1 189 ? 0.789 17.406 18.219 1 98.19 189 GLU A CA 1
ATOM 1530 C C . GLU A 1 189 ? 2.176 17.828 17.75 1 98.19 189 GLU A C 1
ATOM 1532 O O . GLU A 1 189 ? 2.4 19 17.453 1 98.19 189 GLU A O 1
ATOM 1537 N N . THR A 1 190 ? 3.061 16.906 17.719 1 98.56 190 THR A N 1
ATOM 1538 C CA . THR A 1 190 ? 4.402 17.188 17.219 1 98.56 190 THR A CA 1
ATOM 1539 C C . THR A 1 190 ? 4.348 17.656 15.773 1 98.56 190 THR A C 1
ATOM 1541 O O . THR A 1 190 ? 5.02 18.625 15.406 1 98.56 190 THR A O 1
ATOM 1544 N N . TYR A 1 191 ? 3.57 16.984 14.945 1 98.56 191 TYR A N 1
ATOM 1545 C CA . TYR A 1 191 ? 3.484 17.312 13.523 1 98.56 191 TYR A CA 1
ATOM 1546 C C . TYR A 1 191 ? 2.91 18.703 13.328 1 98.56 191 TYR A C 1
ATOM 1548 O O . TYR A 1 191 ? 3.352 19.453 12.445 1 98.56 191 TYR A O 1
ATOM 1556 N N . LYS A 1 192 ? 1.951 19.094 14.141 1 97.5 192 LYS A N 1
ATOM 1557 C CA . LYS A 1 192 ? 1.281 20.375 14.031 1 97.5 192 LYS A CA 1
ATOM 1558 C C . LYS A 1 192 ? 2.256 21.531 14.281 1 97.5 192 LYS A C 1
ATOM 1560 O O . LYS A 1 192 ? 2.008 22.656 13.867 1 97.5 192 LYS A O 1
ATOM 1565 N N . GLY A 1 193 ? 3.291 21.219 14.93 1 97.88 193 GLY A N 1
ATOM 1566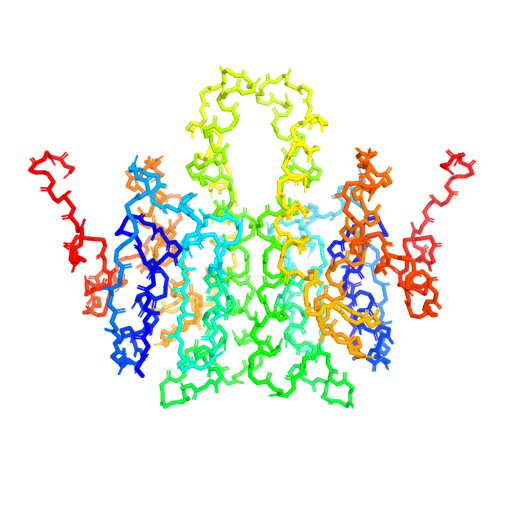 C CA . GLY A 1 193 ? 4.281 22.234 15.234 1 97.88 193 GLY A CA 1
ATOM 1567 C C . GLY A 1 193 ? 5.293 22.438 14.125 1 97.88 193 GLY A C 1
ATOM 1568 O O . GLY A 1 193 ? 6.117 23.359 14.188 1 97.88 193 GLY A O 1
ATOM 1569 N N . LEU A 1 194 ? 5.293 21.703 13.102 1 98.31 194 LEU A N 1
ATOM 1570 C CA . LEU A 1 194 ? 6.262 21.781 12.016 1 98.31 194 LEU A CA 1
ATOM 1571 C C . LEU A 1 194 ? 5.801 22.781 10.945 1 98.31 194 LEU A C 1
ATOM 1573 O O . LEU A 1 194 ? 4.645 22.75 10.523 1 98.31 194 LEU A O 1
ATOM 1577 N N . ALA A 1 195 ? 6.68 23.625 10.5 1 98.38 195 ALA A N 1
ATOM 1578 C CA . ALA A 1 195 ? 6.375 24.562 9.422 1 98.38 195 ALA A CA 1
ATOM 1579 C C . ALA A 1 195 ? 6 23.828 8.141 1 98.38 195 ALA A C 1
ATOM 1581 O O . ALA A 1 195 ? 5.086 24.234 7.422 1 98.38 195 ALA A O 1
ATOM 1582 N N . GLU A 1 196 ? 6.734 22.766 7.812 1 98.62 196 GLU A N 1
ATOM 1583 C CA . GLU A 1 196 ? 6.484 21.984 6.613 1 98.62 196 GLU A CA 1
ATOM 1584 C C . GLU A 1 196 ? 5.098 21.344 6.645 1 98.62 196 GLU A C 1
ATOM 1586 O O . GLU A 1 196 ? 4.453 21.203 5.602 1 98.62 196 GLU A O 1
ATOM 1591 N N . PHE A 1 197 ? 4.652 20.953 7.855 1 98.56 197 PHE A N 1
ATOM 1592 C CA . PHE A 1 197 ? 3.312 20.406 8.016 1 98.56 197 PHE A CA 1
ATOM 1593 C C . PHE A 1 197 ? 2.254 21.453 7.703 1 98.56 197 PHE A C 1
ATOM 1595 O O . PHE A 1 197 ? 1.305 21.172 6.965 1 98.56 197 PHE A O 1
ATOM 1602 N N . HIS A 1 198 ? 2.438 22.609 8.164 1 97.88 198 HIS A N 1
ATOM 1603 C CA . HIS A 1 198 ? 1.509 23.703 7.906 1 97.88 198 HIS A CA 1
ATOM 1604 C C . HIS A 1 198 ? 1.477 24.062 6.422 1 97.88 198 HIS A C 1
ATOM 1606 O O . HIS A 1 198 ? 0.401 24.234 5.844 1 97.88 198 HIS A O 1
ATOM 1612 N N . ALA A 1 199 ? 2.643 24.141 5.852 1 98.25 199 ALA A N 1
ATOM 1613 C CA . ALA A 1 199 ? 2.748 24.531 4.445 1 98.25 199 ALA A CA 1
ATOM 1614 C C . ALA A 1 199 ? 2.064 23.5 3.543 1 98.25 199 ALA A C 1
ATOM 1616 O O . ALA A 1 199 ? 1.529 23.859 2.488 1 98.25 199 ALA A O 1
ATOM 1617 N N . SER A 1 200 ? 2.066 22.234 3.975 1 98.44 200 SER A N 1
ATOM 1618 C CA . SER A 1 200 ? 1.529 21.172 3.143 1 98.44 200 SER A CA 1
ATOM 1619 C C . SER A 1 200 ? 0.064 20.891 3.469 1 98.44 200 SER A C 1
ATOM 1621 O O . SER A 1 200 ? -0.599 20.125 2.773 1 98.44 200 SER A O 1
ATOM 1623 N N . SER A 1 201 ? -0.481 21.484 4.508 1 97.94 201 SER A N 1
ATOM 1624 C CA . SER A 1 201 ? -1.821 21.203 5.004 1 97.94 201 SER A CA 1
ATOM 1625 C C . SER A 1 201 ? -2.891 21.656 4.02 1 97.94 201 SER A C 1
ATOM 1627 O O . SER A 1 201 ? -2.637 22.531 3.186 1 97.94 201 SER A O 1
ATOM 1629 N N . PRO A 1 202 ? -4.039 21.047 4.027 1 97.44 202 PRO A N 1
ATOM 1630 C CA . PRO A 1 202 ? -5.113 21.359 3.082 1 97.44 202 PRO A CA 1
ATOM 1631 C C . PRO A 1 202 ? -5.43 22.859 3.025 1 97.44 202 PRO A C 1
ATOM 1633 O O . PRO A 1 202 ? -5.547 23.422 1.937 1 97.44 202 PRO A O 1
ATOM 1636 N N . GLN A 1 203 ? -5.441 23.531 4.113 1 95.69 203 GLN A N 1
ATOM 1637 C CA . GLN A 1 203 ? -5.867 24.938 4.172 1 95.69 203 GLN A CA 1
ATOM 1638 C C . GLN A 1 203 ? -4.832 25.859 3.539 1 95.69 203 GLN A C 1
ATOM 1640 O O . GLN A 1 203 ? -5.137 27 3.209 1 95.69 203 GLN A O 1
ATOM 1645 N N . SER A 1 204 ? -3.631 25.359 3.369 1 97.38 204 SER A N 1
ATOM 1646 C CA . SER A 1 204 ? -2.545 26.188 2.838 1 97.38 204 SER A CA 1
ATOM 1647 C C . SER A 1 204 ? -2.4 26 1.332 1 97.38 204 SER A C 1
ATOM 1649 O O . SER A 1 204 ? -1.489 26.562 0.718 1 97.38 204 SER A O 1
ATOM 1651 N N . GLN A 1 205 ? -3.248 25.172 0.668 1 98 205 GLN A N 1
ATOM 1652 C CA . GLN A 1 205 ? -3.092 24.844 -0.747 1 98 205 GLN A CA 1
ATOM 1653 C C . GLN A 1 205 ? -3.85 25.844 -1.624 1 98 205 GLN A C 1
ATOM 1655 O O . GLN A 1 205 ? -4.832 26.438 -1.185 1 98 205 GLN A O 1
ATOM 1660 N N . PRO A 1 206 ? -3.416 26.062 -2.85 1 96.94 206 PRO A N 1
ATOM 1661 C CA . PRO A 1 206 ? -3.99 27.078 -3.721 1 96.94 206 PRO A CA 1
ATOM 1662 C C . PRO A 1 206 ? -5.449 26.812 -4.07 1 96.94 206 PRO A C 1
ATOM 1664 O O . PRO A 1 206 ? -6.188 27.734 -4.43 1 96.94 206 PRO A O 1
ATOM 1667 N N . ASP A 1 207 ? -5.883 25.578 -4.051 1 96.88 207 ASP A N 1
ATOM 1668 C CA . ASP A 1 207 ? -7.25 25.234 -4.418 1 96.88 207 ASP A CA 1
ATOM 1669 C C . ASP A 1 207 ? -8.125 25.031 -3.18 1 96.88 207 ASP A C 1
ATOM 1671 O O . ASP A 1 207 ? -9.234 24.516 -3.273 1 96.88 207 ASP A O 1
ATOM 1675 N N . ALA A 1 208 ? -7.57 25.453 -2.037 1 94.31 208 ALA A N 1
ATOM 1676 C CA . ALA A 1 208 ? -8.352 25.328 -0.81 1 94.31 208 ALA A CA 1
ATOM 1677 C C . ALA A 1 208 ? -9.625 26.172 -0.882 1 94.31 208 ALA A C 1
ATOM 1679 O O . ALA A 1 208 ? -9.609 27.297 -1.367 1 94.31 208 ALA A O 1
ATOM 1680 N N . CYS A 1 209 ? -10.664 25.547 -0.916 1 79.62 209 CYS A N 1
ATOM 1681 C CA . CYS A 1 209 ? -11.914 26.281 -0.87 1 79.62 209 CYS A CA 1
ATOM 1682 C C . CYS A 1 209 ? -12.344 26.547 0.569 1 79.62 209 CYS A C 1
ATOM 1684 O O . CYS A 1 209 ? -12.859 25.641 1.24 1 79.62 209 CYS A O 1
ATOM 1686 N N . ILE A 1 210 ? -11.617 27.422 1.122 1 63.53 210 ILE A N 1
ATOM 1687 C CA . ILE A 1 210 ? -11.906 27.797 2.504 1 63.53 210 ILE A CA 1
ATOM 1688 C C . ILE A 1 210 ? -13.297 28.422 2.59 1 63.53 210 ILE A C 1
ATOM 1690 O O . ILE A 1 210 ? -13.531 29.5 2.061 1 63.53 210 ILE A O 1
ATOM 1694 N N . THR A 1 211 ? -14.297 27.641 2.078 1 49.34 211 THR A N 1
ATOM 1695 C CA . THR A 1 211 ? -15.562 28.297 2.383 1 49.34 211 THR A CA 1
ATOM 1696 C C . THR A 1 211 ? -15.648 28.641 3.867 1 49.34 211 THR A C 1
ATOM 1698 O O . THR A 1 211 ? -15.07 27.953 4.707 1 49.34 211 THR A O 1
ATOM 1701 N N . ASN A 1 212 ? -15.742 29.781 4.137 1 38.06 212 ASN A N 1
ATOM 1702 C CA . ASN A 1 212 ? -16.047 30.359 5.441 1 38.06 212 ASN A CA 1
ATOM 1703 C C . ASN A 1 212 ? -16.828 29.406 6.316 1 38.06 212 ASN A C 1
ATOM 1705 O O . ASN A 1 212 ? -17.484 29.812 7.277 1 38.06 212 ASN A O 1
ATOM 1709 N N . ASN A 1 213 ? -17.312 28.188 5.844 1 35.91 213 ASN A N 1
ATOM 1710 C CA . ASN A 1 213 ? -18.141 27.578 6.879 1 35.91 213 ASN A CA 1
ATOM 1711 C C . ASN A 1 213 ? -17.297 27.016 8.016 1 35.91 213 ASN A C 1
ATOM 1713 O O . ASN A 1 213 ? -16.188 26.531 7.789 1 35.91 213 ASN A O 1
ATOM 1717 N N . ASN A 1 214 ? -17.594 27.062 9.305 1 31.22 214 ASN A N 1
ATOM 1718 C CA . ASN A 1 214 ? -17.172 26.625 10.633 1 31.22 214 ASN A CA 1
ATOM 1719 C C . ASN A 1 214 ? -16.656 25.203 10.609 1 31.22 214 ASN A C 1
ATOM 1721 O O . ASN A 1 214 ? -17.438 24.25 10.43 1 31.22 214 ASN A O 1
ATOM 1725 N N . LEU A 1 215 ? -15.641 24.766 9.914 1 26.23 215 LEU A N 1
ATOM 1726 C CA . LEU A 1 215 ? -15.156 23.516 10.508 1 26.23 215 LEU A CA 1
ATOM 1727 C C . LEU A 1 215 ? -14.469 23.797 11.844 1 26.23 215 LEU A C 1
ATOM 1729 O O . LEU A 1 215 ? -13.719 24.766 11.977 1 26.23 215 LEU A O 1
ATOM 1733 N N . MET B 1 1 ? 19.547 -16.484 8.82 1 89.44 1 MET B N 1
ATOM 1734 C CA . MET B 1 1 ? 18.625 -17.203 7.938 1 89.44 1 MET B CA 1
ATOM 1735 C C . MET B 1 1 ? 17.25 -16.547 7.926 1 89.44 1 MET B C 1
ATOM 1737 O O . MET B 1 1 ? 16.75 -16.109 8.969 1 89.44 1 MET B O 1
ATOM 1741 N N . ILE B 1 2 ? 16.609 -16.344 6.77 1 97.69 2 ILE B N 1
ATOM 1742 C CA . ILE B 1 2 ? 15.305 -15.695 6.641 1 97.69 2 ILE B CA 1
ATOM 1743 C C . ILE B 1 2 ? 14.203 -16.656 7.082 1 97.69 2 ILE B C 1
ATOM 1745 O O . ILE B 1 2 ? 14.242 -17.844 6.77 1 97.69 2 ILE B O 1
ATOM 1749 N N . VAL B 1 3 ? 13.305 -16.125 7.918 1 98.75 3 VAL B N 1
ATOM 1750 C CA . VAL B 1 3 ? 12.078 -16.828 8.258 1 98.75 3 VAL B CA 1
ATOM 1751 C C . VAL B 1 3 ? 10.875 -16.078 7.699 1 98.75 3 VAL B C 1
ATOM 1753 O O . VAL B 1 3 ? 10.734 -14.875 7.906 1 98.75 3 VAL B O 1
ATOM 1756 N N . LEU B 1 4 ? 10.055 -16.781 6.957 1 98.81 4 LEU B N 1
ATOM 1757 C CA . LEU B 1 4 ? 8.828 -16.203 6.43 1 98.81 4 LEU B CA 1
ATOM 1758 C C . LEU B 1 4 ? 7.605 -16.828 7.102 1 98.81 4 LEU B C 1
ATOM 1760 O O . LEU B 1 4 ? 7.336 -18.016 6.934 1 98.81 4 LEU B O 1
ATOM 1764 N N . TYR B 1 5 ? 6.914 -16.047 7.938 1 98.88 5 TYR B N 1
ATOM 1765 C CA . TYR B 1 5 ? 5.59 -16.438 8.414 1 98.88 5 TYR B CA 1
ATOM 1766 C C . TYR B 1 5 ? 4.543 -16.266 7.32 1 98.88 5 TYR B C 1
ATOM 1768 O O . TYR B 1 5 ? 4.32 -15.164 6.832 1 98.88 5 TYR B O 1
ATOM 1776 N N . SER B 1 6 ? 3.959 -17.359 6.965 1 98.44 6 SER B N 1
ATOM 1777 C CA . SER B 1 6 ? 3.168 -17.422 5.742 1 98.44 6 SER B CA 1
ATOM 1778 C C . SER B 1 6 ? 1.916 -18.266 5.926 1 98.44 6 SER B C 1
ATOM 1780 O O . SER B 1 6 ? 1.806 -19.016 6.898 1 98.44 6 SER B O 1
ATOM 1782 N N . TYR B 1 7 ? 0.999 -18.094 5.137 1 98 7 TYR B N 1
ATOM 1783 C CA . TYR B 1 7 ? -0.176 -18.938 4.93 1 98 7 TYR B CA 1
ATOM 1784 C C . TYR B 1 7 ? -0.346 -19.281 3.455 1 98 7 TYR B C 1
ATOM 1786 O O . TYR B 1 7 ? -0.244 -18.422 2.59 1 98 7 TYR B O 1
ATOM 1794 N N . TRP B 1 8 ? -0.668 -20.469 3.127 1 97.38 8 TRP B N 1
ATOM 1795 C CA . TRP B 1 8 ? -0.523 -20.984 1.768 1 97.38 8 TRP B CA 1
ATOM 1796 C C . TRP B 1 8 ? -1.492 -20.281 0.818 1 97.38 8 TRP B C 1
ATOM 1798 O O . TRP B 1 8 ? -1.169 -20.047 -0.349 1 97.38 8 TRP B O 1
ATOM 1808 N N . LEU B 1 9 ? -2.648 -19.891 1.285 1 95.94 9 LEU B N 1
ATOM 1809 C CA . LEU B 1 9 ? -3.66 -19.328 0.398 1 95.94 9 LEU B CA 1
ATOM 1810 C C . LEU B 1 9 ? -3.553 -17.812 0.346 1 95.94 9 LEU B C 1
ATOM 1812 O O . LEU B 1 9 ? -4.23 -17.156 -0.455 1 95.94 9 LEU B O 1
ATOM 1816 N N . SER B 1 10 ? -2.734 -17.219 1.18 1 96.56 10 SER B N 1
ATOM 1817 C CA . SER B 1 10 ? -2.598 -15.766 1.229 1 96.56 10 SER B CA 1
ATOM 1818 C C . SER B 1 10 ? -1.895 -15.234 -0.015 1 96.56 10 SER B C 1
ATOM 1820 O O . SER B 1 10 ? -0.736 -15.57 -0.271 1 96.56 10 SER B O 1
ATOM 1822 N N . SER B 1 11 ? -2.594 -14.383 -0.757 1 97.5 11 SER B N 1
ATOM 1823 C CA . SER B 1 11 ? -1.985 -13.789 -1.944 1 97.5 11 SER B CA 1
ATOM 1824 C C . SER B 1 11 ? -0.829 -12.867 -1.571 1 97.5 11 SER B C 1
ATOM 1826 O O . SER B 1 11 ? 0.151 -12.766 -2.312 1 97.5 11 SER B O 1
ATOM 1828 N N . CYS B 1 12 ? -0.922 -12.18 -0.411 1 98.38 12 CYS B N 1
ATOM 1829 C CA . CYS B 1 12 ? 0.147 -11.297 0.049 1 98.38 12 CYS B CA 1
ATOM 1830 C C . CYS B 1 12 ? 1.394 -12.102 0.41 1 98.38 12 CYS B C 1
ATOM 1832 O O . CYS B 1 12 ? 2.514 -11.68 0.112 1 98.38 12 CYS B O 1
ATOM 1834 N N . SER B 1 13 ? 1.188 -13.258 1.054 1 98.69 13 SER B N 1
ATOM 1835 C CA . SER B 1 13 ? 2.318 -14.148 1.312 1 98.69 13 SER B CA 1
ATOM 1836 C C . SER B 1 13 ? 2.9 -14.688 0.012 1 98.69 13 SER B C 1
ATOM 1838 O O . SER B 1 13 ? 4.117 -14.852 -0.109 1 98.69 13 SER B O 1
ATOM 1840 N N . TRP B 1 14 ? 2.039 -14.992 -0.943 1 98.81 14 TRP B N 1
ATOM 1841 C CA . TRP B 1 14 ? 2.457 -15.539 -2.23 1 98.81 14 TRP B CA 1
ATOM 1842 C C . TRP B 1 14 ? 3.379 -14.57 -2.961 1 98.81 14 TRP B C 1
ATOM 1844 O O . TRP B 1 14 ? 4.367 -14.984 -3.568 1 98.81 14 TRP B O 1
ATOM 1854 N N . ARG B 1 15 ? 3.115 -13.266 -2.912 1 98.88 15 ARG B N 1
ATOM 1855 C CA . ARG B 1 15 ? 3.988 -12.25 -3.488 1 98.88 15 ARG B CA 1
ATOM 1856 C C . ARG B 1 15 ? 5.43 -12.438 -3.018 1 98.88 15 ARG B C 1
ATOM 1858 O O . ARG B 1 15 ? 6.359 -12.414 -3.826 1 98.88 15 ARG B O 1
ATOM 1865 N N . ILE B 1 16 ? 5.559 -12.656 -1.695 1 98.94 16 ILE B N 1
ATOM 1866 C CA . ILE B 1 16 ? 6.887 -12.688 -1.098 1 98.94 16 ILE B CA 1
ATOM 1867 C C . ILE B 1 16 ? 7.547 -14.039 -1.369 1 98.94 16 ILE B C 1
ATOM 1869 O O . ILE B 1 16 ? 8.75 -14.102 -1.65 1 98.94 16 ILE B O 1
ATOM 1873 N N . ARG B 1 17 ? 6.789 -15.141 -1.357 1 98.94 17 ARG B N 1
ATOM 1874 C CA . ARG B 1 17 ? 7.352 -16.422 -1.767 1 98.94 17 ARG B CA 1
ATOM 1875 C C . ARG B 1 17 ? 7.859 -16.375 -3.203 1 98.94 17 ARG B C 1
ATOM 1877 O O . ARG B 1 17 ? 8.945 -16.859 -3.504 1 98.94 17 ARG B O 1
ATOM 1884 N N . PHE B 1 18 ? 7.055 -15.781 -4.078 1 98.94 18 PHE B N 1
ATOM 1885 C CA . PHE B 1 18 ? 7.43 -15.633 -5.48 1 98.94 18 PHE B CA 1
ATOM 1886 C C . PHE B 1 18 ? 8.711 -14.82 -5.617 1 98.94 18 PHE B C 1
ATOM 1888 O O . PHE B 1 18 ? 9.641 -15.219 -6.324 1 98.94 18 PHE B O 1
ATOM 1895 N N . ALA B 1 19 ? 8.789 -13.68 -4.898 1 98.94 19 ALA B N 1
ATOM 1896 C CA . ALA B 1 19 ? 9.984 -12.836 -4.918 1 98.94 19 ALA B CA 1
ATOM 1897 C C . ALA B 1 19 ? 11.203 -13.602 -4.418 1 98.94 19 ALA B C 1
ATOM 1899 O O . ALA B 1 19 ? 12.281 -13.523 -5.008 1 98.94 19 ALA B O 1
ATOM 1900 N N . LEU B 1 20 ? 11.055 -14.32 -3.295 1 98.88 20 LEU B N 1
ATOM 1901 C CA . LEU B 1 20 ? 12.164 -15.086 -2.729 1 98.88 20 LEU B CA 1
ATOM 1902 C C . LEU B 1 20 ? 12.648 -16.156 -3.709 1 98.88 20 LEU B C 1
ATOM 1904 O O . LEU B 1 20 ? 13.852 -16.375 -3.848 1 98.88 20 LEU B O 1
ATOM 1908 N N . CYS B 1 21 ? 11.727 -16.797 -4.41 1 98.81 21 CYS B N 1
ATOM 1909 C CA . CYS B 1 21 ? 12.078 -17.797 -5.414 1 98.81 21 CYS B CA 1
ATOM 1910 C C . CYS B 1 21 ? 12.844 -17.156 -6.57 1 98.81 21 CYS B C 1
ATOM 1912 O O . CYS B 1 21 ? 13.883 -17.672 -6.988 1 98.81 21 CYS B O 1
ATOM 1914 N N . LEU B 1 22 ? 12.328 -16.078 -7.086 1 98.88 22 LEU B N 1
ATOM 1915 C CA . LEU B 1 22 ? 12.953 -15.391 -8.211 1 98.88 22 LEU B CA 1
ATOM 1916 C C . LEU B 1 22 ? 14.359 -14.922 -7.848 1 98.88 22 LEU B C 1
ATOM 1918 O O . LEU B 1 22 ? 15.266 -14.961 -8.688 1 98.88 22 LEU B O 1
ATOM 1922 N N . LYS B 1 23 ? 14.516 -14.5 -6.598 1 98.75 23 LYS B N 1
ATOM 1923 C CA . LYS B 1 23 ? 15.812 -13.984 -6.152 1 98.75 23 LYS B CA 1
ATOM 1924 C C . LYS B 1 23 ? 16.75 -15.117 -5.742 1 98.75 23 LYS B C 1
ATOM 1926 O O . LYS B 1 23 ? 17.953 -14.914 -5.598 1 98.75 23 LYS B O 1
ATOM 1931 N N . GLY B 1 24 ? 16.219 -16.297 -5.586 1 98.25 24 GLY B N 1
ATOM 1932 C CA . GLY B 1 24 ? 17.016 -17.453 -5.18 1 98.25 24 GLY B CA 1
ATOM 1933 C C . GLY B 1 24 ? 17.469 -17.375 -3.736 1 98.25 24 GLY B C 1
ATOM 1934 O O . GLY B 1 24 ? 18.578 -17.781 -3.41 1 98.25 24 GLY B O 1
ATOM 1935 N N . ILE B 1 25 ? 16.703 -16.797 -2.861 1 98.38 25 ILE B N 1
ATOM 1936 C CA . ILE B 1 25 ? 17.031 -16.641 -1.45 1 98.38 25 ILE B CA 1
ATOM 1937 C C . ILE B 1 25 ? 16.406 -17.766 -0.643 1 98.38 25 ILE B C 1
ATOM 1939 O O . ILE B 1 25 ? 15.18 -17.891 -0.603 1 98.38 25 ILE B O 1
ATOM 1943 N N . PRO B 1 26 ? 17.203 -18.609 -0.074 1 97.88 26 PRO B N 1
ATOM 1944 C CA . PRO B 1 26 ? 16.625 -19.625 0.796 1 97.88 26 PRO B CA 1
ATOM 1945 C C . PRO B 1 26 ? 15.953 -19.047 2.035 1 97.88 26 PRO B C 1
ATOM 1947 O O . PRO B 1 26 ? 16.391 -18.016 2.547 1 97.88 26 PRO B O 1
ATOM 1950 N N . TYR B 1 27 ? 14.953 -19.703 2.516 1 98.5 27 TYR B N 1
ATOM 1951 C CA . TYR B 1 27 ? 14.258 -19.234 3.711 1 98.5 27 TYR B CA 1
ATOM 1952 C C . TYR B 1 27 ? 13.57 -20.391 4.426 1 98.5 27 TYR B C 1
ATOM 1954 O O . TYR B 1 27 ? 13.312 -21.438 3.826 1 98.5 27 TYR B O 1
ATOM 1962 N N . GLU B 1 28 ? 13.352 -20.156 5.68 1 98.44 28 GLU B N 1
ATOM 1963 C CA . GLU B 1 28 ? 12.516 -21.047 6.473 1 98.44 28 GLU B CA 1
ATOM 1964 C C . GLU B 1 28 ? 11.047 -20.641 6.402 1 98.44 28 GLU B C 1
ATOM 1966 O O . GLU B 1 28 ? 10.719 -19.469 6.621 1 98.44 28 GLU B O 1
ATOM 1971 N N . TYR B 1 29 ? 10.211 -21.578 6.039 1 98.5 29 TYR B N 1
ATOM 1972 C CA . TYR B 1 29 ? 8.773 -21.375 5.961 1 98.5 29 TYR B CA 1
ATOM 1973 C C . TYR B 1 29 ? 8.102 -21.719 7.285 1 98.5 29 TYR B C 1
ATOM 1975 O O . TYR B 1 29 ? 8.188 -22.844 7.758 1 98.5 29 TYR B O 1
ATOM 1983 N N . LYS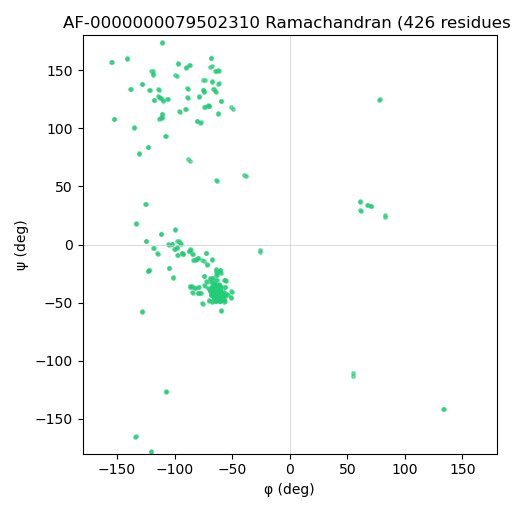 B 1 30 ? 7.484 -20.719 7.941 1 98.5 30 LYS B N 1
ATOM 1984 C CA . LYS B 1 30 ? 6.684 -20.938 9.141 1 98.5 30 LYS B CA 1
ATOM 1985 C C . LYS B 1 30 ? 5.203 -20.703 8.867 1 98.5 30 LYS B C 1
ATOM 1987 O O . LYS B 1 30 ? 4.781 -19.547 8.695 1 98.5 30 LYS B O 1
ATOM 1992 N N . ALA B 1 31 ? 4.465 -21.734 8.914 1 98.25 31 ALA B N 1
ATOM 1993 C CA . ALA B 1 31 ? 3.037 -21.672 8.609 1 98.25 31 ALA B CA 1
ATOM 1994 C C . ALA B 1 31 ? 2.266 -21.016 9.75 1 98.25 31 ALA B C 1
ATOM 1996 O O . ALA B 1 31 ? 2.539 -21.266 10.922 1 98.25 31 ALA B O 1
ATOM 1997 N N . VAL B 1 32 ? 1.445 -20.094 9.414 1 98.31 32 VAL B N 1
ATOM 1998 C CA . VAL B 1 32 ? 0.448 -19.5 10.305 1 98.31 32 VAL B CA 1
ATOM 1999 C C . VAL B 1 32 ? -0.953 -19.875 9.828 1 98.31 32 VAL B C 1
ATOM 2001 O O . VAL B 1 32 ? -1.425 -19.375 8.812 1 98.31 32 VAL B O 1
ATOM 2004 N N . ASP B 1 33 ? -1.682 -20.766 10.562 1 96.56 33 ASP B N 1
ATOM 2005 C CA . ASP B 1 33 ? -3.012 -21.219 10.156 1 96.56 33 ASP B CA 1
ATOM 2006 C C . ASP B 1 33 ? -4.066 -20.156 10.469 1 96.56 33 ASP B C 1
ATOM 2008 O O . ASP B 1 33 ? -4.535 -20.047 11.609 1 96.56 33 ASP B O 1
ATOM 2012 N N . LEU B 1 34 ? -4.527 -19.469 9.438 1 94.81 34 LEU B N 1
ATOM 2013 C CA . LEU B 1 34 ? -5.469 -18.359 9.625 1 94.81 34 LEU B CA 1
ATOM 2014 C C . LEU B 1 34 ? -6.859 -18.891 9.953 1 94.81 34 LEU B C 1
ATOM 2016 O O . LEU B 1 34 ? -7.664 -18.188 10.57 1 94.81 34 LEU B O 1
ATOM 2020 N N . VAL B 1 35 ? -7.191 -20.094 9.508 1 92.5 35 VAL B N 1
ATOM 2021 C CA . VAL B 1 35 ? -8.484 -20.703 9.797 1 92.5 35 VAL B CA 1
ATOM 2022 C C . VAL B 1 35 ? -8.602 -20.984 11.289 1 92.5 35 VAL B C 1
ATOM 2024 O O . VAL B 1 35 ? -9.656 -20.781 11.891 1 92.5 35 VAL B O 1
ATOM 2027 N N . LYS B 1 36 ? -7.516 -21.406 11.906 1 94.88 36 LYS B N 1
ATOM 2028 C CA . LYS B 1 36 ? -7.492 -21.734 13.328 1 94.88 36 LYS B CA 1
ATOM 2029 C C . LYS B 1 36 ? -7.25 -20.484 14.18 1 94.88 36 LYS B C 1
ATOM 2031 O O . LYS B 1 36 ? -7.223 -20.562 15.406 1 94.88 36 LYS B O 1
ATOM 2036 N N . GLY B 1 37 ? -6.945 -19.359 13.547 1 95.69 37 GLY B N 1
ATOM 2037 C CA . GLY B 1 37 ? -6.789 -18.094 14.273 1 95.69 37 GLY B CA 1
ATOM 2038 C C . GLY B 1 37 ? -5.414 -17.938 14.891 1 95.69 37 GLY B C 1
ATOM 2039 O O . GLY B 1 37 ? -5.25 -17.203 15.867 1 95.69 37 GLY B O 1
ATOM 2040 N N . GLU B 1 38 ? -4.41 -18.594 14.383 1 97.31 38 GLU B N 1
ATOM 2041 C CA . GLU B 1 38 ? -3.064 -18.531 14.938 1 97.31 38 GLU B CA 1
ATOM 2042 C C . GLU B 1 38 ? -2.496 -17.109 14.852 1 97.31 38 GLU B C 1
ATOM 2044 O O . GLU B 1 38 ? -1.614 -16.734 15.633 1 97.31 38 GLU B O 1
ATOM 2049 N N . GLN B 1 39 ? -2.975 -16.281 13.914 1 96.62 39 GLN B N 1
ATOM 2050 C CA . GLN B 1 39 ? -2.514 -14.914 13.766 1 96.62 39 GLN B CA 1
ATOM 2051 C C . GLN B 1 39 ? -2.93 -14.055 14.953 1 96.62 39 GLN B C 1
ATOM 2053 O O . GLN B 1 39 ? -2.434 -12.938 15.125 1 96.62 39 GLN B O 1
ATOM 2058 N N . PHE B 1 40 ? -3.832 -14.555 15.781 1 96.62 40 PHE B N 1
ATOM 2059 C CA . PHE B 1 40 ? -4.316 -13.773 16.922 1 96.62 40 PHE B CA 1
ATOM 2060 C C . PHE B 1 40 ? -3.584 -14.172 18.188 1 96.62 40 PHE B C 1
ATOM 2062 O O . PHE B 1 40 ? -3.832 -13.602 19.25 1 96.62 40 PHE B O 1
ATOM 2069 N N . SER B 1 41 ? -2.678 -15.164 18.141 1 97.38 41 SER B N 1
ATOM 2070 C CA . SER B 1 41 ? -1.886 -15.539 19.297 1 97.38 41 SER B CA 1
ATOM 2071 C C . SER B 1 41 ? -1.018 -14.375 19.766 1 97.38 41 SER B C 1
ATOM 2073 O O . SER B 1 41 ? -0.599 -13.539 18.969 1 97.38 41 SER B O 1
ATOM 2075 N N . PRO B 1 42 ? -0.731 -14.281 21.078 1 96.5 42 PRO B N 1
ATOM 2076 C CA . PRO B 1 42 ? 0.162 -13.234 21.578 1 96.5 42 PRO B CA 1
ATOM 2077 C C . PRO B 1 42 ? 1.532 -13.25 20.906 1 96.5 42 PRO B C 1
ATOM 2079 O O . PRO B 1 42 ? 2.123 -12.195 20.672 1 96.5 42 PRO B O 1
ATOM 2082 N N . GLU B 1 43 ? 2.008 -14.414 20.625 1 96.31 43 GLU B N 1
ATOM 2083 C CA . GLU B 1 43 ? 3.309 -14.555 19.984 1 96.31 43 GLU B CA 1
ATOM 2084 C C . GLU B 1 43 ? 3.305 -13.922 18.594 1 96.31 43 GLU B C 1
ATOM 2086 O O . GLU B 1 43 ? 4.227 -13.188 18.234 1 96.31 43 GLU B O 1
ATOM 2091 N N . PHE B 1 44 ? 2.271 -14.242 17.828 1 97.5 44 PHE B N 1
ATOM 2092 C CA . PHE B 1 44 ? 2.213 -13.68 16.484 1 97.5 44 PHE B CA 1
ATOM 2093 C C . PHE B 1 44 ? 1.931 -12.18 16.531 1 97.5 44 PHE B C 1
ATOM 2095 O O . PHE B 1 44 ? 2.441 -11.422 15.703 1 97.5 44 PHE B O 1
ATOM 2102 N N . GLU B 1 45 ? 1.062 -11.781 17.469 1 96.06 45 GLU B N 1
ATOM 2103 C CA . GLU B 1 45 ? 0.742 -10.359 17.609 1 96.06 45 GLU B CA 1
ATOM 2104 C C . GLU B 1 45 ? 2.002 -9.531 17.828 1 96.06 45 GLU B C 1
ATOM 2106 O O . GLU B 1 45 ? 2.08 -8.383 17.391 1 96.06 45 GLU B O 1
ATOM 2111 N N . LYS B 1 46 ? 3.021 -10.062 18.453 1 94.44 46 LYS B N 1
ATOM 2112 C CA . LYS B 1 46 ? 4.293 -9.375 18.656 1 94.44 46 LYS B CA 1
ATOM 2113 C C . LYS B 1 46 ? 5.02 -9.156 17.344 1 94.44 46 LYS B C 1
ATOM 2115 O O . LYS B 1 46 ? 5.785 -8.203 17.203 1 94.44 46 LYS B O 1
ATOM 2120 N N . LEU B 1 47 ? 4.742 -10.094 16.406 1 95.81 47 LEU B N 1
ATOM 2121 C CA . LEU B 1 47 ? 5.352 -9.977 15.078 1 95.81 47 LEU B CA 1
ATOM 2122 C C . LEU B 1 47 ? 4.605 -8.961 14.227 1 95.81 47 LEU B C 1
ATOM 2124 O O . LEU B 1 47 ? 5.227 -8.148 13.531 1 95.81 47 LEU B O 1
ATOM 2128 N N . ASN B 1 48 ? 3.295 -8.992 14.297 1 96.44 48 ASN B N 1
ATOM 2129 C CA . ASN B 1 48 ? 2.451 -8.086 13.523 1 96.44 48 ASN B CA 1
ATOM 2130 C C . ASN B 1 48 ? 1.118 -7.832 14.219 1 96.44 48 ASN B C 1
ATOM 2132 O O . ASN B 1 48 ? 0.192 -8.641 14.109 1 96.44 48 ASN B O 1
ATOM 2136 N N . PRO B 1 49 ? 0.922 -6.68 14.75 1 96.44 49 PRO B N 1
ATOM 2137 C CA . PRO B 1 49 ? -0.294 -6.371 15.508 1 96.44 49 PRO B CA 1
ATOM 2138 C C . PRO B 1 49 ? -1.521 -6.211 14.617 1 96.44 49 PRO B C 1
ATOM 2140 O O . PRO B 1 49 ? -2.645 -6.102 15.117 1 96.44 49 PRO B O 1
ATOM 2143 N N . LEU B 1 50 ? -1.406 -6.207 13.266 1 95.19 50 LEU B N 1
ATOM 2144 C CA . LEU B 1 50 ? -2.541 -6.223 12.344 1 95.19 50 LEU B CA 1
ATOM 2145 C C . LEU B 1 50 ? -3.072 -7.641 12.164 1 95.19 50 LEU B C 1
ATOM 2147 O O . LEU B 1 50 ? -4.129 -7.84 11.555 1 95.19 50 LEU B O 1
ATOM 2151 N N . HIS B 1 51 ? -2.27 -8.617 12.625 1 96.81 51 HIS B N 1
ATOM 2152 C CA . HIS B 1 51 ? -2.689 -10.016 12.609 1 96.81 51 HIS B CA 1
ATOM 2153 C C . HIS B 1 51 ? -2.797 -10.539 11.18 1 96.81 51 HIS B C 1
ATOM 2155 O O . HIS B 1 51 ? -3.715 -11.297 10.859 1 96.81 51 HIS B O 1
ATOM 2161 N N . CYS B 1 52 ? -1.901 -10.039 10.305 1 96.56 52 CYS B N 1
ATOM 2162 C CA . CYS B 1 52 ? -1.89 -10.484 8.922 1 96.56 52 CYS B CA 1
ATOM 2163 C C . CYS B 1 52 ? -0.548 -11.109 8.562 1 96.56 52 CYS B C 1
ATOM 2165 O O . CYS B 1 52 ? 0.469 -10.82 9.188 1 96.56 52 CYS B O 1
ATOM 2167 N N . VAL B 1 53 ? -0.542 -12.016 7.691 1 97.88 53 VAL B N 1
ATOM 2168 C CA . VAL B 1 53 ? 0.659 -12.508 7.027 1 97.88 53 VAL B CA 1
ATOM 2169 C C . VAL B 1 53 ? 0.823 -11.812 5.676 1 97.88 53 VAL B C 1
ATOM 2171 O O . VAL B 1 53 ? -0.143 -11.289 5.117 1 97.88 53 VAL B O 1
ATOM 2174 N N . PRO B 1 54 ? 2.053 -11.742 5.148 1 98.62 54 PRO B N 1
ATOM 2175 C CA . PRO B 1 54 ? 3.303 -12.344 5.613 1 98.62 54 PRO B CA 1
ATOM 2176 C C . PRO B 1 54 ? 4.039 -11.477 6.633 1 98.62 54 PRO B C 1
ATOM 2178 O O . PRO B 1 54 ? 3.789 -10.273 6.715 1 98.62 54 PRO B O 1
ATOM 2181 N N . VAL B 1 55 ? 4.797 -12.047 7.438 1 98.81 55 VAL B N 1
ATOM 2182 C CA . VAL B 1 55 ? 5.84 -11.414 8.242 1 98.81 55 VAL B CA 1
ATOM 2183 C C . VAL B 1 55 ? 7.195 -12.047 7.922 1 98.81 55 VAL B C 1
ATOM 2185 O O . VAL B 1 55 ? 7.305 -13.266 7.809 1 98.81 55 VAL B O 1
ATOM 2188 N N . LEU B 1 56 ? 8.227 -11.266 7.699 1 98.88 56 LEU B N 1
ATOM 2189 C CA . LEU B 1 56 ? 9.578 -11.742 7.426 1 98.88 56 LEU B CA 1
ATOM 2190 C C . LEU B 1 56 ? 10.523 -11.391 8.57 1 98.88 56 LEU B C 1
ATOM 2192 O O . LEU B 1 56 ? 10.555 -10.25 9.031 1 98.88 56 LEU B O 1
ATOM 2196 N N . ALA B 1 57 ? 11.188 -12.359 9.086 1 98.62 57 ALA B N 1
ATOM 2197 C CA . ALA B 1 57 ? 12.258 -12.156 10.055 1 98.62 57 ALA B CA 1
ATOM 2198 C C . ALA B 1 57 ? 13.617 -12.484 9.445 1 98.62 57 ALA B C 1
ATOM 2200 O O . ALA B 1 57 ? 13.789 -13.547 8.836 1 98.62 57 ALA B O 1
ATOM 2201 N N . ASP B 1 58 ? 14.523 -11.617 9.453 1 98.12 58 ASP B N 1
ATOM 2202 C CA . ASP B 1 58 ? 15.883 -11.734 8.945 1 98.12 58 ASP B CA 1
ATOM 2203 C C . ASP B 1 58 ? 16.891 -11.156 9.93 1 98.12 58 ASP B C 1
ATOM 2205 O O . ASP B 1 58 ? 17.141 -9.945 9.93 1 98.12 58 ASP B O 1
ATOM 2209 N N . ASP B 1 59 ? 17.578 -12.016 10.711 1 92.94 59 ASP B N 1
ATOM 2210 C CA . ASP B 1 59 ? 18.469 -11.578 11.781 1 92.94 59 ASP B CA 1
ATOM 2211 C C . ASP B 1 59 ? 17.734 -10.656 12.758 1 92.94 59 ASP B C 1
ATOM 2213 O O . ASP B 1 59 ? 16.781 -11.062 13.406 1 92.94 59 ASP B O 1
ATOM 2217 N N . HIS B 1 60 ? 18.094 -9.43 12.805 1 92.88 60 HIS B N 1
ATOM 2218 C CA . HIS B 1 60 ? 17.516 -8.523 13.789 1 92.88 60 HIS B CA 1
ATOM 2219 C C . HIS B 1 60 ? 16.359 -7.715 13.195 1 92.88 60 HIS B C 1
ATOM 2221 O O . HIS B 1 60 ? 15.727 -6.93 13.898 1 92.88 60 HIS B O 1
ATOM 2227 N N . VAL B 1 61 ? 16.031 -7.988 11.977 1 96.94 61 VAL B N 1
ATOM 2228 C CA . VAL B 1 61 ? 14.984 -7.23 11.312 1 96.94 61 VAL B CA 1
ATOM 2229 C C . VAL B 1 61 ? 13.727 -8.086 11.211 1 96.94 61 VAL B C 1
ATOM 2231 O O . VAL B 1 61 ? 13.781 -9.234 10.766 1 96.94 61 VAL B O 1
ATOM 2234 N N . VAL B 1 62 ? 12.617 -7.594 11.695 1 97.88 62 VAL B N 1
ATOM 2235 C CA . VAL B 1 62 ? 11.281 -8.156 11.477 1 97.88 62 VAL B CA 1
ATOM 2236 C C . VAL B 1 62 ? 10.406 -7.145 10.742 1 97.88 62 VAL B C 1
ATOM 2238 O O . VAL B 1 62 ? 10.32 -5.984 11.148 1 97.88 62 VAL B O 1
ATOM 2241 N N . VAL B 1 63 ? 9.875 -7.539 9.656 1 98.31 63 VAL B N 1
ATOM 2242 C CA . VAL B 1 63 ? 9.078 -6.609 8.859 1 98.31 63 VAL B CA 1
ATOM 2243 C C . VAL B 1 63 ? 7.828 -7.316 8.336 1 98.31 63 VAL B C 1
ATOM 2245 O O . VAL B 1 63 ? 7.895 -8.469 7.91 1 98.31 63 VAL B O 1
ATOM 2248 N N . SER B 1 64 ? 6.711 -6.629 8.484 1 97.88 64 SER B N 1
ATOM 2249 C CA . SER B 1 64 ? 5.449 -7.125 7.953 1 97.88 64 SER B CA 1
ATOM 2250 C C . SER B 1 64 ? 4.973 -6.273 6.781 1 97.88 64 SER B C 1
ATOM 2252 O O . SER B 1 64 ? 5.574 -5.242 6.469 1 97.88 64 SER B O 1
ATOM 2254 N N . ASP B 1 65 ? 3.859 -6.695 6.098 1 97.19 65 ASP B N 1
ATOM 2255 C CA . ASP B 1 65 ? 3.311 -6.082 4.895 1 97.19 65 ASP B CA 1
ATOM 2256 C C . ASP B 1 65 ? 4.129 -6.461 3.662 1 97.19 65 ASP B C 1
ATOM 2258 O O . ASP B 1 65 ? 5.336 -6.211 3.611 1 97.19 65 ASP B O 1
ATOM 2262 N N . SER B 1 66 ? 3.484 -7.008 2.68 1 98.75 66 SER B N 1
ATOM 2263 C CA . SER B 1 66 ? 4.172 -7.594 1.535 1 98.75 66 SER B CA 1
ATOM 2264 C C . SER B 1 66 ? 4.938 -6.535 0.748 1 98.75 66 SER B C 1
ATOM 2266 O O . SER B 1 66 ? 6.008 -6.809 0.2 1 98.75 66 SER B O 1
ATOM 2268 N N . TYR B 1 67 ? 4.406 -5.293 0.664 1 98.88 67 TYR B N 1
ATOM 2269 C CA . TYR B 1 67 ? 5.105 -4.234 -0.054 1 98.88 67 TYR B CA 1
ATOM 2270 C C . TYR B 1 67 ? 6.406 -3.867 0.646 1 98.88 67 TYR B C 1
ATOM 2272 O O . TYR B 1 67 ? 7.461 -3.797 0.011 1 98.88 67 TYR B O 1
ATOM 2280 N N . ALA B 1 68 ? 6.371 -3.699 1.97 1 98.88 68 ALA B N 1
ATOM 2281 C CA . ALA B 1 68 ? 7.543 -3.361 2.77 1 98.88 68 ALA B CA 1
ATOM 2282 C C . ALA B 1 68 ? 8.562 -4.496 2.754 1 98.88 68 ALA B C 1
ATOM 2284 O O . ALA B 1 68 ? 9.766 -4.254 2.625 1 98.88 68 ALA B O 1
ATOM 2285 N N . ILE B 1 69 ? 8.086 -5.727 2.848 1 98.88 69 ILE B N 1
ATOM 2286 C CA . ILE B 1 69 ? 8.977 -6.887 2.82 1 98.88 69 ILE B CA 1
ATOM 2287 C C . ILE B 1 69 ? 9.727 -6.93 1.493 1 98.88 69 ILE B C 1
ATOM 2289 O O . ILE B 1 69 ? 10.938 -7.152 1.466 1 98.88 69 ILE B O 1
ATOM 2293 N N . PHE B 1 70 ? 8.992 -6.727 0.417 1 98.94 70 PHE B N 1
ATOM 2294 C CA . PHE B 1 70 ? 9.617 -6.746 -0.901 1 98.94 70 PHE B CA 1
ATOM 2295 C C . PHE B 1 70 ? 10.742 -5.723 -0.984 1 98.94 70 PHE B C 1
ATOM 2297 O O . PHE B 1 70 ? 11.844 -6.039 -1.436 1 98.94 70 PHE B O 1
ATOM 2304 N N . LEU B 1 71 ? 10.453 -4.488 -0.53 1 98.88 71 LEU B N 1
ATOM 2305 C CA . LEU B 1 71 ? 11.453 -3.422 -0.611 1 98.88 71 LEU B CA 1
ATOM 2306 C C . LEU B 1 71 ? 12.656 -3.734 0.271 1 98.88 71 LEU B C 1
ATOM 2308 O O . LEU B 1 71 ? 13.797 -3.443 -0.1 1 98.88 71 LEU B O 1
ATOM 2312 N N . TYR B 1 72 ? 12.414 -4.344 1.43 1 98.69 72 TYR B N 1
ATOM 2313 C CA . TYR B 1 72 ? 13.508 -4.781 2.295 1 98.69 72 TYR B CA 1
ATOM 2314 C C . TYR B 1 72 ? 14.406 -5.777 1.575 1 98.69 72 TYR B C 1
ATOM 2316 O O . TYR B 1 72 ? 15.625 -5.621 1.56 1 98.69 72 TYR B O 1
ATOM 2324 N N . LEU B 1 73 ? 13.805 -6.789 0.92 1 98.69 73 LEU B N 1
ATOM 2325 C CA . LEU B 1 73 ? 14.555 -7.812 0.204 1 98.69 73 LEU B CA 1
ATOM 2326 C C . LEU B 1 73 ? 15.344 -7.203 -0.947 1 98.69 73 LEU B C 1
ATOM 2328 O O . LEU B 1 73 ? 16.484 -7.602 -1.202 1 98.69 73 LEU B O 1
ATOM 2332 N N . GLU B 1 74 ? 14.672 -6.266 -1.6 1 98 74 GLU B N 1
ATOM 2333 C CA . GLU B 1 74 ? 15.32 -5.613 -2.736 1 98 74 GLU B CA 1
ATOM 2334 C C . GLU B 1 74 ? 16.578 -4.863 -2.301 1 98 74 GLU B C 1
ATOM 2336 O O . GLU B 1 74 ? 17.562 -4.801 -3.043 1 98 74 GLU B O 1
ATOM 2341 N N . GLU B 1 75 ? 16.516 -4.254 -1.172 1 96.5 75 GLU B N 1
ATOM 2342 C CA . GLU B 1 75 ? 17.625 -3.434 -0.685 1 96.5 75 GLU B CA 1
ATOM 2343 C C . GLU B 1 75 ? 18.75 -4.301 -0.131 1 96.5 75 GLU B C 1
ATOM 2345 O O . GLU B 1 75 ? 19.922 -4.004 -0.345 1 96.5 75 GLU B O 1
ATOM 2350 N N . LYS B 1 76 ? 18.453 -5.281 0.562 1 96.88 76 LYS B N 1
ATOM 2351 C CA . LYS B 1 76 ? 19.453 -6.074 1.267 1 96.88 76 LYS B CA 1
ATOM 2352 C C . LYS B 1 76 ? 20.062 -7.133 0.351 1 96.88 76 LYS B C 1
ATOM 2354 O O . LYS B 1 76 ? 21.266 -7.387 0.401 1 96.88 76 LYS B O 1
ATOM 2359 N N . TYR B 1 77 ? 19.266 -7.773 -0.444 1 97.5 77 TYR B N 1
ATOM 2360 C CA . TYR B 1 77 ? 19.703 -8.859 -1.314 1 97.5 77 TYR B CA 1
ATOM 2361 C C . TYR B 1 77 ? 19.734 -8.414 -2.771 1 97.5 77 TYR B C 1
ATOM 2363 O O . TYR B 1 77 ? 18.781 -8.648 -3.516 1 97.5 77 TYR B O 1
ATOM 2371 N N . THR B 1 78 ? 20.844 -7.969 -3.242 1 96.75 78 THR B N 1
ATOM 2372 C CA . THR B 1 78 ? 20.922 -7.176 -4.465 1 96.75 78 THR B CA 1
ATOM 2373 C C . THR B 1 78 ? 21.406 -8.031 -5.633 1 96.75 78 THR B C 1
ATOM 2375 O O . THR B 1 78 ? 21.516 -7.539 -6.762 1 96.75 78 THR B O 1
ATOM 2378 N N . GLN B 1 79 ? 21.688 -9.289 -5.492 1 97.38 79 GLN B N 1
ATOM 2379 C CA . GLN B 1 79 ? 22.297 -10.133 -6.512 1 97.38 79 GLN B CA 1
ATOM 2380 C C . GLN B 1 79 ? 21.375 -10.297 -7.719 1 97.38 79 GLN B C 1
ATOM 2382 O O . GLN B 1 79 ? 21.844 -10.328 -8.859 1 97.38 79 GLN B O 1
ATOM 2387 N N . LYS B 1 80 ? 20.109 -10.484 -7.473 1 98 80 LYS B N 1
ATOM 2388 C CA . LYS B 1 80 ? 19.078 -10.594 -8.508 1 98 80 LYS B CA 1
ATOM 2389 C C . LYS B 1 80 ? 18 -9.547 -8.305 1 98 80 LYS B C 1
ATOM 2391 O O . LYS B 1 80 ? 16.922 -9.852 -7.77 1 98 80 LYS B O 1
ATOM 2396 N N . PRO B 1 81 ? 18.203 -8.328 -8.789 1 98.12 81 PRO B N 1
ATOM 2397 C CA . PRO B 1 81 ? 17.25 -7.246 -8.562 1 98.12 81 PRO B CA 1
ATOM 2398 C C . PRO B 1 81 ? 15.922 -7.469 -9.281 1 98.12 81 PRO B C 1
ATOM 2400 O O . PRO B 1 81 ? 15.906 -7.969 -10.406 1 98.12 81 PRO B O 1
ATOM 2403 N N . LEU B 1 82 ? 14.875 -7.121 -8.617 1 98.81 82 LEU B N 1
ATOM 2404 C CA . LEU B 1 82 ? 13.539 -7.219 -9.188 1 98.81 82 LEU B CA 1
ATOM 2405 C C . LEU B 1 82 ? 12.938 -5.832 -9.414 1 98.81 82 LEU B C 1
ATOM 2407 O O . LEU B 1 82 ? 11.734 -5.699 -9.641 1 98.81 82 LEU B O 1
ATOM 2411 N N . LEU B 1 83 ? 13.688 -4.785 -9.266 1 98.69 83 LEU B N 1
ATOM 2412 C CA . LEU B 1 83 ? 13.344 -3.438 -9.703 1 98.69 83 LEU B CA 1
ATOM 2413 C C . LEU B 1 83 ? 14.273 -2.973 -10.82 1 98.69 83 LEU B C 1
ATOM 2415 O O . LEU B 1 83 ? 15.484 -3.195 -10.758 1 98.69 83 LEU B O 1
ATOM 2419 N N . PRO B 1 84 ? 13.68 -2.408 -11.875 1 97.88 84 PRO B N 1
ATOM 2420 C CA . PRO B 1 84 ? 14.492 -1.961 -13.008 1 97.88 84 PRO B CA 1
ATOM 2421 C C . PRO B 1 84 ? 15.383 -0.771 -12.656 1 97.88 84 PRO B C 1
ATOM 2423 O O . PRO B 1 84 ? 15.094 -0.033 -11.711 1 97.88 84 PRO B O 1
ATOM 2426 N N . VAL B 1 85 ? 16.422 -0.557 -13.453 1 96.44 85 VAL B N 1
ATOM 2427 C CA . VAL B 1 85 ? 17.359 0.549 -13.258 1 96.44 85 VAL B CA 1
ATOM 2428 C C . VAL B 1 85 ? 16.781 1.823 -13.875 1 96.44 85 VAL B C 1
ATOM 2430 O O . VAL B 1 85 ? 16.969 2.918 -13.336 1 96.44 85 VAL B O 1
ATOM 2433 N N . ASP B 1 86 ? 16.094 1.676 -15.031 1 96.44 86 ASP B N 1
ATOM 2434 C CA . ASP B 1 86 ? 15.477 2.822 -15.695 1 96.44 86 ASP B CA 1
ATOM 2435 C C . ASP B 1 86 ? 14.453 3.5 -14.789 1 96.44 86 ASP B C 1
ATOM 2437 O O . ASP B 1 86 ? 13.508 2.859 -14.32 1 96.44 86 ASP B O 1
ATOM 2441 N N . PRO B 1 87 ? 14.578 4.785 -14.508 1 96.56 87 PRO B N 1
ATOM 2442 C CA . PRO B 1 87 ? 13.734 5.461 -13.516 1 96.56 87 PRO B CA 1
ATOM 2443 C C . PRO B 1 87 ? 12.25 5.418 -13.867 1 96.56 87 PRO B C 1
ATOM 2445 O O . PRO B 1 87 ? 11.406 5.32 -12.977 1 96.56 87 PRO B O 1
ATOM 2448 N N . GLN B 1 88 ? 11.945 5.5 -15.125 1 96.62 88 GLN B N 1
ATOM 2449 C CA . GLN B 1 88 ? 10.547 5.48 -15.531 1 96.62 88 GLN B CA 1
ATOM 2450 C C . GLN B 1 88 ? 9.93 4.102 -15.32 1 96.62 88 GLN B C 1
ATOM 2452 O O . GLN B 1 88 ? 8.82 3.98 -14.797 1 96.62 88 GLN B O 1
ATOM 2457 N N . ILE B 1 89 ? 10.641 3.045 -15.789 1 97.94 89 ILE B N 1
ATOM 2458 C CA . ILE B 1 89 ? 10.125 1.687 -15.641 1 97.94 89 ILE B CA 1
ATOM 2459 C C . ILE B 1 89 ? 10.102 1.3 -14.164 1 97.94 89 ILE B C 1
ATOM 2461 O O . ILE B 1 89 ? 9.195 0.594 -13.719 1 97.94 89 ILE B O 1
ATOM 2465 N N . ARG B 1 90 ? 11.148 1.794 -13.422 1 98.31 90 ARG B N 1
ATOM 2466 C CA . ARG B 1 90 ? 11.18 1.554 -11.984 1 98.31 90 ARG B CA 1
ATOM 2467 C C . ARG B 1 90 ? 9.961 2.17 -11.297 1 98.31 90 ARG B C 1
ATOM 2469 O O . ARG B 1 90 ? 9.273 1.499 -10.523 1 98.31 90 ARG B O 1
ATOM 2476 N N . ALA B 1 91 ? 9.648 3.434 -11.633 1 98.44 91 ALA B N 1
ATOM 2477 C CA . ALA B 1 91 ? 8.492 4.125 -11.062 1 98.44 91 ALA B CA 1
ATOM 2478 C C . ALA B 1 91 ? 7.195 3.398 -11.398 1 98.44 91 ALA B C 1
ATOM 2480 O O . ALA B 1 91 ? 6.305 3.277 -10.555 1 98.44 91 ALA B O 1
ATOM 2481 N N . LEU B 1 92 ? 7.105 2.906 -12.57 1 98.31 92 LEU B N 1
ATOM 2482 C CA . LEU B 1 92 ? 5.91 2.189 -13.008 1 98.31 92 LEU B CA 1
ATOM 2483 C C . LEU B 1 92 ? 5.738 0.89 -12.227 1 98.31 92 LEU B C 1
ATOM 2485 O O . LEU B 1 92 ? 4.617 0.516 -11.875 1 98.31 92 LEU B O 1
ATOM 2489 N N . ASN B 1 93 ? 6.84 0.167 -12.016 1 98.81 93 ASN B N 1
ATOM 2490 C CA . ASN B 1 93 ? 6.773 -1.049 -11.211 1 98.81 93 ASN B CA 1
ATOM 2491 C C . ASN B 1 93 ? 6.309 -0.754 -9.789 1 98.81 93 ASN B C 1
ATOM 2493 O O . ASN B 1 93 ? 5.438 -1.449 -9.258 1 98.81 93 ASN B O 1
ATOM 2497 N N . LEU B 1 94 ? 6.863 0.289 -9.188 1 98.81 94 LEU B N 1
ATOM 2498 C CA . LEU B 1 94 ? 6.445 0.704 -7.848 1 98.81 94 LEU B CA 1
ATOM 2499 C C . LEU B 1 94 ? 4.969 1.081 -7.832 1 98.81 94 LEU B C 1
ATOM 2501 O O . LEU B 1 94 ? 4.242 0.723 -6.902 1 98.81 94 LEU B O 1
ATOM 2505 N N . GLN B 1 95 ? 4.523 1.729 -8.844 1 98.75 95 GLN B N 1
ATOM 2506 C CA . GLN B 1 95 ? 3.143 2.189 -8.961 1 98.75 95 GLN B CA 1
ATOM 2507 C C . GLN B 1 95 ? 2.18 1.014 -9.094 1 98.75 95 GLN B C 1
ATOM 2509 O O . GLN B 1 95 ? 1.17 0.948 -8.391 1 98.75 95 GLN B O 1
ATOM 2514 N N . ILE B 1 96 ? 2.469 0.093 -9.984 1 98.75 96 ILE B N 1
ATOM 2515 C CA . ILE B 1 96 ? 1.604 -1.054 -10.234 1 98.75 96 ILE B CA 1
ATOM 2516 C C . ILE B 1 96 ? 1.468 -1.885 -8.961 1 98.75 96 ILE B C 1
ATOM 2518 O O . ILE B 1 96 ? 0.36 -2.268 -8.578 1 98.75 96 ILE B O 1
ATOM 2522 N N . ALA B 1 97 ? 2.605 -2.104 -8.32 1 98.81 97 ALA B N 1
ATOM 2523 C CA . ALA B 1 97 ? 2.586 -2.863 -7.078 1 98.81 97 ALA B CA 1
ATOM 2524 C C . ALA B 1 97 ? 1.756 -2.15 -6.012 1 98.81 97 ALA B C 1
ATOM 2526 O O . ALA B 1 97 ? 0.964 -2.781 -5.309 1 98.81 97 ALA B O 1
ATOM 2527 N N . SER B 1 98 ? 1.94 -0.862 -5.898 1 98.56 98 SER B N 1
ATOM 2528 C CA . SER B 1 98 ? 1.199 -0.085 -4.91 1 98.56 98 SER B CA 1
ATOM 2529 C C . SER B 1 98 ? -0.294 -0.075 -5.223 1 98.56 98 SER B C 1
ATOM 2531 O O . SER B 1 98 ? -1.122 -0.152 -4.312 1 98.56 98 SER B O 1
ATOM 2533 N N . MET B 1 99 ? -0.662 0.03 -6.496 1 97.88 99 MET B N 1
ATOM 2534 C CA . MET B 1 99 ? -2.059 -0.021 -6.922 1 97.88 99 MET B CA 1
ATOM 2535 C C . MET B 1 99 ? -2.707 -1.336 -6.5 1 97.88 99 MET B C 1
ATOM 2537 O O . MET B 1 99 ? -3.816 -1.341 -5.961 1 97.88 99 MET B O 1
ATOM 2541 N N . ILE B 1 100 ? -2.014 -2.393 -6.77 1 98.75 100 ILE B N 1
ATOM 2542 C CA . ILE B 1 100 ? -2.537 -3.703 -6.398 1 98.75 100 ILE B CA 1
ATOM 2543 C C . ILE B 1 100 ? -2.676 -3.793 -4.883 1 98.75 100 ILE B C 1
ATOM 2545 O O . ILE B 1 100 ? -3.715 -4.223 -4.371 1 98.75 100 ILE B O 1
ATOM 2549 N N . ASN B 1 101 ? -1.691 -3.324 -4.184 1 98.56 101 ASN B N 1
ATOM 2550 C CA . ASN B 1 101 ? -1.591 -3.422 -2.73 1 98.56 101 ASN B CA 1
ATOM 2551 C C . ASN B 1 101 ? -2.635 -2.551 -2.035 1 98.56 101 ASN B C 1
ATOM 2553 O O . ASN B 1 101 ? -3.098 -2.883 -0.943 1 98.56 101 ASN B O 1
ATOM 2557 N N . SER B 1 102 ? -3.055 -1.443 -2.66 1 97.88 102 SER B N 1
ATOM 2558 C CA . SER B 1 102 ? -3.824 -0.457 -1.908 1 97.88 102 SER B CA 1
ATOM 2559 C C . SER B 1 102 ? -5.18 -0.201 -2.557 1 97.88 102 SER B C 1
ATOM 2561 O O . SER B 1 102 ? -6.121 0.227 -1.889 1 97.88 102 SER B O 1
ATOM 2563 N N . SER B 1 103 ? -5.316 -0.473 -3.83 1 97.81 103 SER B N 1
ATOM 2564 C CA . SER B 1 103 ? -6.523 -0.053 -4.531 1 97.81 103 SER B CA 1
ATOM 2565 C C . SER B 1 103 ? -7.293 -1.253 -5.074 1 97.81 103 SER B C 1
ATOM 2567 O O . SER B 1 103 ? -8.375 -1.097 -5.652 1 97.81 103 SER B O 1
ATOM 2569 N N . ILE B 1 104 ? -6.766 -2.457 -4.902 1 98.38 104 ILE B N 1
ATOM 2570 C CA . ILE B 1 104 ? -7.438 -3.654 -5.395 1 98.38 104 ILE B CA 1
ATOM 2571 C C . ILE B 1 104 ? -7.559 -4.68 -4.273 1 98.38 104 ILE B C 1
ATOM 2573 O O . ILE B 1 104 ? -8.656 -4.961 -3.795 1 98.38 104 ILE B O 1
ATOM 2577 N N . GLN B 1 105 ? -6.406 -5.062 -3.711 1 98.25 105 GLN B N 1
ATOM 2578 C CA . GLN B 1 105 ? -6.305 -6.188 -2.785 1 98.25 105 GLN B CA 1
ATOM 2579 C C . GLN B 1 105 ? -7.105 -5.922 -1.513 1 98.25 105 GLN B C 1
ATOM 2581 O O . GLN B 1 105 ? -7.82 -6.805 -1.03 1 98.25 105 GLN B O 1
ATOM 2586 N N . PRO B 1 106 ? -7.117 -4.699 -0.895 1 97.75 106 PRO B N 1
ATOM 2587 C CA . PRO B 1 106 ? -7.828 -4.488 0.367 1 97.75 106 PRO B CA 1
ATOM 2588 C C . PRO B 1 106 ? -9.328 -4.773 0.253 1 97.75 106 PRO B C 1
ATOM 2590 O O . PRO B 1 106 ? -9.961 -5.172 1.234 1 97.75 106 PRO B O 1
ATOM 2593 N N . TYR B 1 107 ? -9.898 -4.688 -0.906 1 97.25 107 TYR B N 1
ATOM 2594 C CA . TYR B 1 107 ? -11.352 -4.727 -1.085 1 97.25 107 TYR B CA 1
ATOM 2595 C C . TYR B 1 107 ? -11.844 -6.164 -1.214 1 97.25 107 TYR B C 1
ATOM 2597 O O . TYR B 1 107 ? -13.047 -6.414 -1.203 1 97.25 107 TYR B O 1
ATOM 2605 N N . HIS B 1 108 ? -10.859 -7.066 -1.262 1 96.94 108 HIS B N 1
ATOM 2606 C CA . HIS B 1 108 ? -11.312 -8.453 -1.307 1 96.94 108 HIS B CA 1
ATOM 2607 C C . HIS B 1 108 ? -10.531 -9.312 -0.316 1 96.94 108 HIS B C 1
ATOM 2609 O O . HIS B 1 108 ? -10.469 -10.539 -0.467 1 96.94 108 HIS B O 1
ATOM 2615 N N . MET B 1 109 ? -9.891 -8.656 0.646 1 94.62 109 MET B N 1
ATOM 2616 C CA . MET B 1 109 ? -9.344 -9.398 1.774 1 94.62 109 MET B CA 1
ATOM 2617 C C . MET B 1 109 ? -10.445 -10.102 2.557 1 94.62 109 MET B C 1
ATOM 2619 O O . MET B 1 109 ? -11.492 -9.508 2.828 1 94.62 109 MET B O 1
ATOM 2623 N N . ILE B 1 110 ? -10.188 -11.297 2.943 1 91.88 110 ILE B N 1
ATOM 2624 C CA . ILE B 1 110 ? -11.203 -12.125 3.584 1 91.88 110 ILE B CA 1
ATOM 2625 C C . ILE B 1 110 ? -11.664 -11.461 4.879 1 91.88 110 ILE B C 1
ATOM 2627 O O . ILE B 1 110 ? -12.867 -11.422 5.168 1 91.88 110 ILE B O 1
ATOM 2631 N N . SER B 1 111 ? -10.75 -10.953 5.676 1 92.62 111 SER B N 1
ATOM 2632 C CA . SER B 1 111 ? -11.109 -10.305 6.938 1 92.62 111 SER B CA 1
ATOM 2633 C C . SER B 1 111 ? -12.016 -9.102 6.703 1 92.62 111 SER B C 1
ATOM 2635 O O . SER B 1 111 ? -12.969 -8.891 7.445 1 92.62 111 SER B O 1
ATOM 2637 N N . ALA B 1 112 ? -11.734 -8.305 5.68 1 94.06 112 ALA B N 1
ATOM 2638 C CA . ALA B 1 112 ? -12.555 -7.141 5.367 1 94.06 112 ALA B CA 1
ATOM 2639 C C . ALA B 1 112 ? -13.93 -7.559 4.867 1 94.06 112 ALA B C 1
ATOM 2641 O O . ALA B 1 112 ? -14.945 -6.953 5.234 1 94.06 112 ALA B O 1
ATOM 2642 N N . LEU B 1 113 ? -13.984 -8.555 4.008 1 95.62 113 LEU B N 1
ATOM 2643 C CA . LEU B 1 113 ? -15.258 -9.047 3.488 1 95.62 113 LEU B CA 1
ATOM 2644 C C . LEU B 1 113 ? -16.125 -9.586 4.617 1 95.62 113 LEU B C 1
ATOM 2646 O O . LEU B 1 113 ? -17.344 -9.328 4.648 1 95.62 113 LEU B O 1
ATOM 2650 N N . LYS B 1 114 ? -15.492 -10.32 5.543 1 94.25 114 LYS B N 1
ATOM 2651 C CA . LYS B 1 114 ? -16.234 -10.844 6.688 1 94.25 114 LYS B CA 1
ATOM 2652 C C . LYS B 1 114 ? -16.766 -9.703 7.555 1 94.25 114 LYS B C 1
ATOM 2654 O O . LYS B 1 114 ? -17.906 -9.773 8.039 1 94.25 114 LYS B O 1
ATOM 2659 N N . ASP B 1 115 ? -15.945 -8.703 7.766 1 94 115 ASP B N 1
ATOM 2660 C CA . ASP B 1 115 ? -16.391 -7.531 8.523 1 94 115 ASP B CA 1
ATOM 2661 C C . ASP B 1 115 ? -17.594 -6.867 7.848 1 94 115 ASP B C 1
ATOM 2663 O O . ASP B 1 115 ? -18.531 -6.453 8.523 1 94 115 ASP B O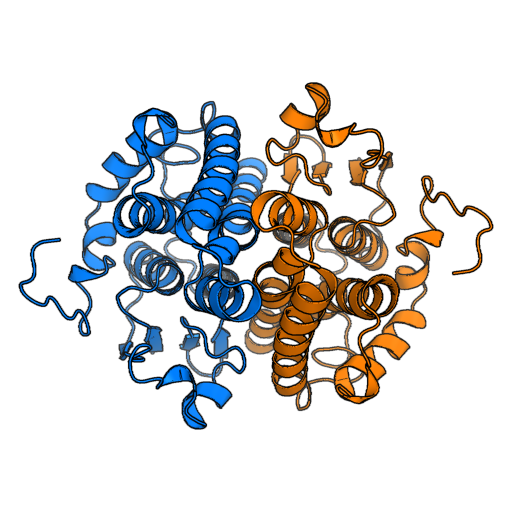 1
ATOM 2667 N N . MET B 1 116 ? -17.516 -6.742 6.551 1 93.56 116 MET B N 1
ATOM 2668 C CA . MET B 1 116 ? -18.594 -6.121 5.785 1 93.56 116 MET B CA 1
ATOM 2669 C C . MET B 1 116 ? -19.891 -6.926 5.902 1 93.56 116 MET B C 1
ATOM 2671 O O . MET B 1 116 ? -20.969 -6.359 6.055 1 93.56 116 MET B O 1
ATOM 2675 N N . GLU B 1 117 ? -19.766 -8.234 5.801 1 94 117 GLU B N 1
ATOM 2676 C CA . GLU B 1 117 ? -20.938 -9.109 5.949 1 94 117 GLU B CA 1
ATOM 2677 C C . GLU B 1 117 ? -21.578 -8.945 7.32 1 94 117 GLU B C 1
ATOM 2679 O O . GLU B 1 117 ? -22.797 -8.867 7.434 1 94 117 GLU B O 1
ATOM 2684 N N . LYS B 1 118 ? -20.766 -8.914 8.266 1 93 118 LYS B N 1
ATOM 2685 C CA . LYS B 1 118 ? -21.25 -8.781 9.633 1 93 118 LYS B CA 1
ATOM 2686 C C . LYS B 1 118 ? -21.938 -7.438 9.844 1 93 118 LYS B C 1
ATOM 2688 O O . LYS B 1 118 ? -22.984 -7.363 10.508 1 93 118 LYS B O 1
ATOM 2693 N N . MET B 1 119 ? -21.469 -6.434 9.289 1 92.19 119 MET B N 1
ATOM 2694 C CA . MET B 1 119 ? -21.953 -5.086 9.562 1 92.19 119 MET B CA 1
ATOM 2695 C C . MET B 1 119 ? -23.156 -4.758 8.703 1 92.19 119 MET B C 1
ATOM 2697 O O . MET B 1 119 ? -24.094 -4.094 9.164 1 92.19 119 MET B O 1
ATOM 2701 N N . PHE B 1 120 ? -23.109 -5.273 7.445 1 90.69 120 PHE B N 1
ATOM 2702 C CA . PHE B 1 120 ? -24.125 -4.812 6.512 1 90.69 120 PHE B CA 1
ATOM 2703 C C . PHE B 1 120 ? -25.047 -5.957 6.105 1 90.69 120 PHE B C 1
ATOM 2705 O O . PHE B 1 120 ? -26.047 -5.746 5.422 1 90.69 120 PHE B O 1
ATOM 2712 N N . GLY B 1 121 ? -24.766 -7.141 6.465 1 86.62 121 GLY B N 1
ATOM 2713 C CA . GLY B 1 121 ? -25.531 -8.281 6.02 1 86.62 121 GLY B CA 1
ATOM 2714 C C . GLY B 1 121 ? -25.5 -8.477 4.512 1 86.62 121 GLY B C 1
ATOM 2715 O O . GLY B 1 121 ? -26.484 -8.93 3.918 1 86.62 121 GLY B O 1
ATOM 2716 N N . ALA B 1 122 ? -24.469 -8.07 3.898 1 79 122 ALA B N 1
ATOM 2717 C CA . ALA B 1 122 ? -24.375 -8.008 2.441 1 79 122 ALA B CA 1
ATOM 2718 C C . ALA B 1 122 ? -23.656 -9.227 1.878 1 79 122 ALA B C 1
ATOM 2720 O O . ALA B 1 122 ? -22.875 -9.867 2.578 1 79 122 ALA B O 1
ATOM 2721 N N . GLU B 1 123 ? -24.094 -9.648 0.726 1 86.81 123 GLU B N 1
ATOM 2722 C CA . GLU B 1 123 ? -23.25 -10.555 -0.054 1 86.81 123 GLU B CA 1
ATOM 2723 C C . GLU B 1 123 ? -22.031 -9.828 -0.606 1 86.81 123 GLU B C 1
ATOM 2725 O O . GLU B 1 123 ? -22.156 -8.906 -1.417 1 86.81 123 GLU B O 1
ATOM 2730 N N . THR B 1 124 ? -20.844 -10.273 -0.221 1 93.62 124 THR B N 1
ATOM 2731 C CA . THR B 1 124 ? -19.656 -9.453 -0.434 1 93.62 124 THR B CA 1
ATOM 2732 C C . THR B 1 124 ? -18.922 -9.883 -1.701 1 93.62 124 THR B C 1
ATOM 2734 O O . THR B 1 124 ? -18 -9.203 -2.15 1 93.62 124 THR B O 1
ATOM 2737 N N . LYS B 1 125 ? -19.328 -11.016 -2.316 1 95 125 LYS B N 1
ATOM 2738 C CA . LYS B 1 125 ? -18.641 -11.461 -3.531 1 95 125 LYS B CA 1
ATOM 2739 C C . LYS B 1 125 ? -18.781 -10.43 -4.648 1 95 125 LYS B C 1
ATOM 2741 O O . LYS B 1 125 ? -17.828 -10.156 -5.371 1 95 125 LYS B O 1
ATOM 2746 N N . GLN B 1 126 ? -19.953 -9.891 -4.789 1 95.31 126 GLN B N 1
ATOM 2747 C CA . GLN B 1 126 ? -20.188 -8.891 -5.828 1 95.31 126 GLN B CA 1
ATOM 2748 C C . GLN B 1 126 ? -19.344 -7.641 -5.594 1 95.31 126 GLN B C 1
ATOM 2750 O O . GLN B 1 126 ? -18.875 -7.016 -6.547 1 95.31 126 GLN B O 1
ATOM 2755 N N . TRP B 1 127 ? -19.266 -7.234 -4.332 1 96.56 127 TRP B N 1
ATOM 2756 C CA . TRP B 1 127 ? -18.406 -6.113 -3.971 1 96.56 127 TRP B CA 1
ATOM 2757 C C . TRP B 1 127 ? -16.953 -6.371 -4.402 1 96.56 127 TRP B C 1
ATOM 2759 O O . TRP B 1 127 ? -16.344 -5.527 -5.051 1 96.56 127 TRP B O 1
ATOM 2769 N N . ALA B 1 128 ? -16.469 -7.543 -4.059 1 98 128 ALA B N 1
ATOM 2770 C CA . ALA B 1 128 ? -15.109 -7.93 -4.418 1 98 128 ALA B CA 1
ATOM 2771 C C . ALA B 1 128 ? -14.914 -7.914 -5.93 1 98 128 ALA B C 1
ATOM 2773 O O . ALA B 1 128 ? -13.93 -7.363 -6.43 1 98 128 ALA B O 1
ATOM 2774 N N . GLN B 1 129 ? -15.852 -8.508 -6.66 1 98.19 129 GLN B N 1
ATOM 2775 C CA . GLN B 1 1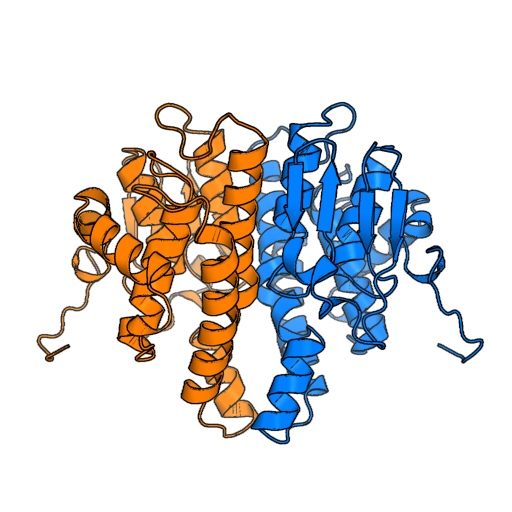29 ? -15.766 -8.547 -8.117 1 98.19 129 GLN B CA 1
ATOM 2776 C C . GLN B 1 129 ? -15.758 -7.145 -8.711 1 98.19 129 GLN B C 1
ATOM 2778 O O . GLN B 1 129 ? -14.977 -6.855 -9.617 1 98.19 129 GLN B O 1
ATOM 2783 N N . TYR B 1 130 ? -16.609 -6.309 -8.188 1 97.69 130 TYR B N 1
ATOM 2784 C CA . TYR B 1 130 ? -16.719 -4.934 -8.672 1 97.69 130 TYR B CA 1
ATOM 2785 C C . TYR B 1 130 ? -15.391 -4.195 -8.492 1 97.69 130 TYR B C 1
ATOM 2787 O O . TYR B 1 130 ? -14.898 -3.553 -9.43 1 97.69 130 TYR B O 1
ATOM 2795 N N . LYS B 1 131 ? -14.852 -4.297 -7.332 1 98.06 131 LYS B N 1
ATOM 2796 C CA . LYS B 1 131 ? -13.609 -3.586 -7.023 1 98.06 131 LYS B CA 1
ATOM 2797 C C . LYS B 1 131 ? -12.43 -4.176 -7.789 1 98.06 131 LYS B C 1
ATOM 2799 O O . LYS B 1 131 ? -11.555 -3.441 -8.25 1 98.06 131 LYS B O 1
ATOM 2804 N N . ILE B 1 132 ? -12.352 -5.48 -7.914 1 98.69 132 ILE B N 1
ATOM 2805 C CA . ILE B 1 132 ? -11.312 -6.125 -8.711 1 98.69 132 ILE B CA 1
ATOM 2806 C C . ILE B 1 132 ? -11.406 -5.664 -10.164 1 98.69 132 ILE B C 1
ATOM 2808 O O . ILE B 1 132 ? -10.406 -5.305 -10.773 1 98.69 132 ILE B O 1
ATOM 2812 N N . ASP B 1 133 ? -12.625 -5.645 -10.719 1 98.56 133 ASP B N 1
ATOM 2813 C CA . ASP B 1 133 ? -12.828 -5.242 -12.109 1 98.56 133 ASP B CA 1
ATOM 2814 C C . ASP B 1 133 ? -12.367 -3.805 -12.336 1 98.56 133 ASP B C 1
ATOM 2816 O O . ASP B 1 133 ? -11.727 -3.51 -13.352 1 98.56 133 ASP B O 1
ATOM 2820 N N . LYS B 1 134 ? -12.664 -2.939 -11.422 1 97.56 134 LYS B N 1
ATOM 2821 C CA . LYS B 1 134 ? -12.219 -1.555 -11.531 1 97.56 134 LYS B CA 1
ATOM 2822 C C . LYS B 1 134 ? -10.695 -1.472 -11.562 1 97.56 134 LYS B C 1
ATOM 2824 O O . LYS B 1 134 ? -10.117 -0.744 -12.375 1 97.56 134 LYS B O 1
ATOM 2829 N N . GLY B 1 135 ? -10.086 -2.188 -10.656 1 98.25 135 GLY B N 1
ATOM 2830 C CA . GLY B 1 135 ? -8.625 -2.217 -10.617 1 98.25 135 GLY B CA 1
ATOM 2831 C C . GLY B 1 135 ? -8.008 -2.842 -11.852 1 98.25 135 GLY B C 1
ATOM 2832 O O . GLY B 1 135 ? -7.02 -2.33 -12.383 1 98.25 135 GLY B O 1
ATOM 2833 N N . PHE B 1 136 ? -8.562 -3.957 -12.336 1 98.81 136 PHE B N 1
ATOM 2834 C CA . PHE B 1 136 ? -8.031 -4.66 -13.492 1 98.81 136 PHE B CA 1
ATOM 2835 C C . PHE B 1 136 ? -8.203 -3.822 -14.758 1 98.81 136 PHE B C 1
ATOM 2837 O O . PHE B 1 136 ? -7.344 -3.842 -15.641 1 98.81 136 PHE B O 1
ATOM 2844 N N . LEU B 1 137 ? -9.297 -3.107 -14.852 1 98.44 137 LEU B N 1
ATOM 2845 C CA . LEU B 1 137 ? -9.477 -2.207 -15.984 1 98.44 137 LEU B CA 1
ATOM 2846 C C . LEU B 1 137 ? -8.383 -1.146 -16.016 1 98.44 137 LEU B C 1
ATOM 2848 O O . LEU B 1 137 ? -7.828 -0.854 -17.078 1 98.44 137 LEU B O 1
ATOM 2852 N N . ALA B 1 138 ? -8.125 -0.608 -14.883 1 98.19 138 ALA B N 1
ATOM 2853 C CA . ALA B 1 138 ? -7.074 0.402 -14.789 1 98.19 138 ALA B CA 1
ATOM 2854 C C . ALA B 1 138 ? -5.715 -0.186 -15.141 1 98.19 138 ALA B C 1
ATOM 2856 O O . ALA B 1 138 ? -4.941 0.425 -15.883 1 98.19 138 ALA B O 1
ATOM 2857 N N . LEU B 1 139 ? -5.402 -1.356 -14.617 1 98.62 139 LEU B N 1
ATOM 2858 C CA . LEU B 1 139 ? -4.129 -2.01 -14.906 1 98.62 139 LEU B CA 1
ATOM 2859 C C . LEU B 1 139 ? -4.008 -2.336 -16.391 1 98.62 139 LEU B C 1
ATOM 2861 O O . LEU B 1 139 ? -2.932 -2.199 -16.984 1 98.62 139 LEU B O 1
ATOM 2865 N N . GLU B 1 140 ? -5.102 -2.826 -17 1 98.69 140 GLU B N 1
ATOM 2866 C CA . GLU B 1 140 ? -5.109 -3.121 -18.438 1 98.69 140 GLU B CA 1
ATOM 2867 C C . GLU B 1 140 ? -4.742 -1.89 -19.25 1 98.69 140 GLU B C 1
ATOM 2869 O O . GLU B 1 140 ? -3.924 -1.971 -20.172 1 98.69 140 GLU B O 1
ATOM 2874 N N . LYS B 1 141 ? -5.309 -0.759 -18.891 1 97.44 141 LYS B N 1
ATOM 2875 C CA . LYS B 1 141 ? -5.035 0.492 -19.594 1 97.44 141 LYS B CA 1
ATOM 2876 C C . LYS B 1 141 ? -3.586 0.925 -19.391 1 97.44 141 LYS B C 1
ATOM 2878 O O . LYS B 1 141 ? -2.955 1.434 -20.328 1 97.44 141 LYS B O 1
ATOM 2883 N N . LEU B 1 142 ? -3.092 0.684 -18.234 1 97 142 LEU B N 1
ATOM 2884 C CA . LEU B 1 142 ? -1.736 1.103 -17.906 1 97 142 LEU B CA 1
ATOM 2885 C C . LEU B 1 142 ? -0.704 0.24 -18.625 1 97 142 LEU B C 1
ATOM 2887 O O . LEU B 1 142 ? 0.361 0.728 -19 1 97 142 LEU B O 1
ATOM 2891 N N . LEU B 1 143 ? -1.001 -0.989 -18.859 1 98 143 LEU B N 1
ATOM 2892 C CA . LEU B 1 143 ? 0.027 -1.947 -19.25 1 98 143 LEU B CA 1
ATOM 2893 C C . LEU B 1 143 ? -0.06 -2.258 -20.734 1 98 143 LEU B C 1
ATOM 2895 O O . LEU B 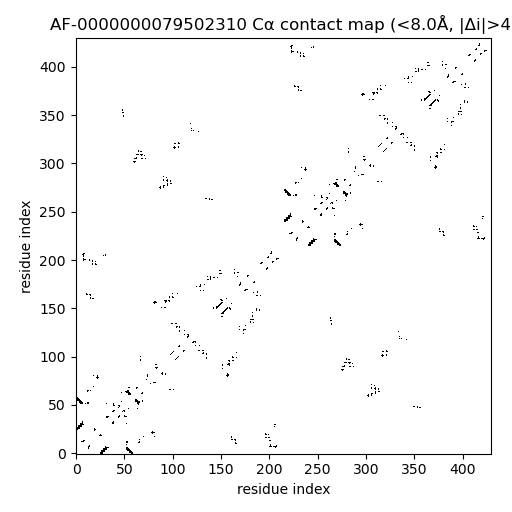1 143 ? 0.896 -2.766 -21.328 1 98 143 LEU B O 1
ATOM 2899 N N . LYS B 1 144 ? -1.171 -2.012 -21.375 1 96.88 144 LYS B N 1
ATOM 2900 C CA . LYS B 1 144 ? -1.444 -2.482 -22.734 1 96.88 144 LYS B CA 1
ATOM 2901 C C . LYS B 1 144 ? -0.359 -2.023 -23.703 1 96.88 144 LYS B C 1
ATOM 2903 O O . LYS B 1 144 ? 0.001 -2.754 -24.625 1 96.88 144 LYS B O 1
ATOM 2908 N N . ASP B 1 145 ? 0.258 -0.873 -23.453 1 95.75 145 ASP B N 1
ATOM 2909 C CA . ASP B 1 145 ? 1.208 -0.345 -24.438 1 95.75 145 ASP B CA 1
ATOM 2910 C C . ASP B 1 145 ? 2.646 -0.536 -23.953 1 95.75 145 ASP B C 1
ATOM 2912 O O . ASP B 1 145 ? 3.592 -0.18 -24.656 1 95.75 145 ASP B O 1
ATOM 2916 N N . VAL B 1 146 ? 2.875 -1.109 -22.828 1 96.69 146 VAL B N 1
ATOM 2917 C CA . VAL B 1 146 ? 4.234 -1.196 -22.297 1 96.69 146 VAL B CA 1
ATOM 2918 C C . VAL B 1 146 ? 4.598 -2.658 -22.047 1 96.69 146 VAL B C 1
ATOM 2920 O O . VAL B 1 146 ? 5.781 -3.012 -22 1 96.69 146 VAL B O 1
ATOM 2923 N N . ALA B 1 147 ? 3.617 -3.441 -21.891 1 98.12 147 ALA B N 1
ATOM 2924 C CA . ALA B 1 147 ? 3.855 -4.848 -21.594 1 98.12 147 ALA B CA 1
ATOM 2925 C C . ALA B 1 147 ? 4.559 -5.555 -22.734 1 98.12 147 ALA B C 1
ATOM 2927 O O . ALA B 1 147 ? 4.254 -5.301 -23.906 1 98.12 147 ALA B O 1
ATOM 2928 N N . GLY B 1 148 ? 5.562 -6.273 -22.5 1 98.06 148 GLY B N 1
ATOM 2929 C CA . GLY B 1 148 ? 6.172 -7.262 -23.359 1 98.06 148 GLY B CA 1
ATOM 2930 C C . GLY B 1 148 ? 5.926 -8.688 -22.906 1 98.06 148 GLY B C 1
ATOM 2931 O O . GLY B 1 148 ? 4.781 -9.078 -22.672 1 98.06 148 GLY B O 1
ATOM 2932 N N . LYS B 1 149 ? 7 -9.43 -22.766 1 98.5 149 LYS B N 1
ATOM 2933 C CA . LYS B 1 149 ? 6.832 -10.758 -22.188 1 98.5 149 LYS B CA 1
ATOM 2934 C C . LYS B 1 149 ? 6.289 -10.664 -20.766 1 98.5 149 LYS B C 1
ATOM 2936 O O . LYS B 1 149 ? 5.477 -11.492 -20.344 1 98.5 149 LYS B O 1
ATOM 2941 N N . TYR B 1 150 ? 6.688 -9.648 -20.109 1 98.81 150 TYR B N 1
ATOM 2942 C CA . TYR B 1 150 ? 6.23 -9.391 -18.75 1 98.81 150 TYR B CA 1
ATOM 2943 C C . TYR B 1 150 ? 5.531 -8.039 -18.656 1 98.81 150 TYR B C 1
ATOM 2945 O O . TYR B 1 150 ? 5.289 -7.391 -19.672 1 98.81 150 TYR B O 1
ATOM 2953 N N . ALA B 1 151 ? 5.094 -7.637 -17.469 1 98.81 151 ALA B N 1
ATOM 2954 C CA . ALA B 1 151 ? 4.207 -6.496 -17.266 1 98.81 151 ALA B CA 1
ATOM 2955 C C . ALA B 1 151 ? 4.812 -5.219 -17.828 1 98.81 151 ALA B C 1
ATOM 2957 O O . ALA B 1 151 ? 4.094 -4.371 -18.375 1 98.81 151 ALA B O 1
ATOM 2958 N N . THR B 1 152 ? 6.176 -5.047 -17.625 1 98.56 152 THR B N 1
ATOM 2959 C CA . THR B 1 152 ? 6.77 -3.785 -18.047 1 98.56 152 THR B CA 1
ATOM 2960 C C . THR B 1 152 ? 7.945 -4.027 -18.984 1 98.56 152 THR B C 1
ATOM 2962 O O . THR B 1 152 ? 8.938 -3.303 -18.953 1 98.56 152 THR B O 1
ATOM 2965 N N . GLY B 1 153 ? 7.887 -5.027 -19.797 1 98.12 153 GLY B N 1
ATOM 2966 C CA . GLY B 1 153 ? 8.922 -5.305 -20.781 1 98.12 153 GLY B CA 1
ATOM 2967 C C . GLY B 1 153 ? 9.328 -6.766 -20.828 1 98.12 153 GLY B C 1
ATOM 2968 O O . GLY B 1 153 ? 8.484 -7.652 -20.703 1 98.12 153 GLY B O 1
ATOM 2969 N N . GLU B 1 154 ? 10.625 -6.965 -21.016 1 98.12 154 GLU B N 1
ATOM 2970 C CA . GLU B 1 154 ? 11.094 -8.312 -21.328 1 98.12 154 GLU B CA 1
ATOM 2971 C C . GLU B 1 154 ? 11.664 -9 -20.078 1 98.12 154 GLU B C 1
ATOM 2973 O O . GLU B 1 154 ? 12.023 -10.172 -20.125 1 98.12 154 GLU B O 1
ATOM 2978 N N . HIS B 1 155 ? 11.703 -8.289 -19.047 1 98.19 155 HIS B N 1
ATOM 2979 C CA . HIS B 1 155 ? 12.234 -8.844 -17.797 1 98.19 155 HIS B CA 1
ATOM 2980 C C . HIS B 1 155 ? 11.18 -8.852 -16.703 1 98.19 155 HIS B C 1
ATOM 2982 O O . HIS B 1 155 ? 10.336 -7.957 -16.641 1 98.19 155 HIS B O 1
ATOM 2988 N N . ILE B 1 156 ? 11.281 -9.891 -15.859 1 98.69 156 ILE B N 1
ATOM 2989 C CA . ILE B 1 156 ? 10.367 -10.008 -14.734 1 98.69 156 ILE B CA 1
ATOM 2990 C C . ILE B 1 156 ? 10.812 -9.07 -13.609 1 98.69 156 ILE B C 1
ATOM 2992 O O . ILE B 1 156 ? 11.992 -9.023 -13.266 1 98.69 156 ILE B O 1
ATOM 2996 N N . TYR B 1 157 ? 9.891 -8.219 -13.125 1 98.81 157 TYR B N 1
ATOM 2997 C CA . TYR B 1 157 ? 10.18 -7.277 -12.055 1 98.81 157 TYR B CA 1
ATOM 2998 C C . TYR B 1 157 ? 9.086 -7.289 -11 1 98.81 157 TYR B C 1
ATOM 3000 O O . TYR B 1 157 ? 8.32 -8.25 -10.906 1 98.81 157 TYR B O 1
ATOM 3008 N N . MET B 1 158 ? 9.031 -6.293 -10.125 1 98.94 158 MET B N 1
ATOM 3009 C CA . MET B 1 158 ? 8.125 -6.145 -8.992 1 98.94 158 MET B CA 1
ATOM 3010 C C . MET B 1 158 ? 6.672 -6.176 -9.453 1 98.94 158 MET B C 1
ATOM 3012 O O . MET B 1 158 ? 5.82 -6.773 -8.797 1 98.94 158 MET B O 1
ATOM 3016 N N . ALA B 1 159 ? 6.352 -5.492 -10.531 1 98.94 159 ALA B N 1
ATOM 3017 C CA . ALA B 1 159 ? 4.98 -5.473 -11.039 1 98.94 159 ALA B CA 1
ATOM 3018 C C . ALA B 1 159 ? 4.449 -6.887 -11.25 1 98.94 159 ALA B C 1
ATOM 3020 O O . ALA B 1 159 ? 3.316 -7.195 -10.875 1 98.94 159 ALA B O 1
ATOM 3021 N N . ASP B 1 160 ? 5.262 -7.754 -11.812 1 98.94 160 ASP B N 1
ATOM 3022 C CA . ASP B 1 160 ? 4.867 -9.133 -12.078 1 98.94 160 ASP B CA 1
ATOM 3023 C C . ASP B 1 160 ? 4.664 -9.914 -10.781 1 98.94 160 ASP B C 1
ATOM 3025 O O . ASP B 1 160 ? 3.746 -10.727 -10.672 1 98.94 160 ASP B O 1
ATOM 3029 N N . VAL B 1 161 ? 5.516 -9.641 -9.812 1 98.94 161 VAL B N 1
ATOM 3030 C CA . VAL B 1 161 ? 5.484 -10.32 -8.531 1 98.94 161 VAL B CA 1
ATOM 3031 C C . VAL B 1 161 ? 4.152 -10.055 -7.832 1 98.94 161 VAL B C 1
ATOM 3033 O O . VAL B 1 161 ? 3.617 -10.922 -7.145 1 98.94 161 VAL B O 1
ATOM 3036 N N . PHE B 1 162 ? 3.617 -8.891 -7.98 1 98.94 162 PHE B N 1
ATOM 3037 C CA . PHE B 1 162 ? 2.346 -8.523 -7.367 1 98.94 162 PHE B CA 1
ATOM 3038 C C . PHE B 1 162 ? 1.18 -8.93 -8.266 1 98.94 162 PHE B C 1
ATOM 3040 O O . PHE B 1 162 ? 0.139 -9.367 -7.77 1 98.94 162 PHE B O 1
ATOM 3047 N N . LEU B 1 163 ? 1.364 -8.82 -9.57 1 98.88 163 LEU B N 1
ATOM 3048 C CA . LEU B 1 163 ? 0.298 -9.078 -10.531 1 98.88 163 LEU B CA 1
ATOM 3049 C C . LEU B 1 163 ? -0.073 -10.555 -10.539 1 98.88 163 LEU B C 1
ATOM 3051 O O . LEU B 1 163 ? -1.256 -10.906 -10.57 1 98.88 163 LEU B O 1
ATOM 3055 N N . ALA B 1 164 ? 0.875 -11.43 -10.516 1 98.81 164 ALA B N 1
ATOM 3056 C CA . ALA B 1 164 ? 0.652 -12.859 -10.711 1 98.81 164 ALA B CA 1
ATOM 3057 C C . ALA B 1 164 ? -0.293 -13.414 -9.648 1 98.81 164 ALA B C 1
ATOM 3059 O O . ALA B 1 164 ? -1.366 -13.93 -9.977 1 98.81 164 ALA B O 1
ATOM 3060 N N . PRO B 1 165 ? 0.064 -13.234 -8.32 1 98.75 165 PRO B N 1
ATOM 3061 C CA . PRO B 1 165 ? -0.876 -13.742 -7.316 1 98.75 165 PRO B CA 1
ATOM 3062 C C . PRO B 1 165 ? -2.232 -13.039 -7.375 1 98.75 165 PRO B C 1
ATOM 3064 O O . PRO B 1 165 ? -3.268 -13.672 -7.145 1 98.75 165 PRO B O 1
ATOM 3067 N N . GLN B 1 166 ? -2.26 -11.75 -7.664 1 98.75 166 GLN B N 1
ATOM 3068 C CA . GLN B 1 166 ? -3.514 -11 -7.719 1 98.75 166 GLN B CA 1
ATOM 3069 C C . GLN B 1 166 ? -4.449 -11.57 -8.781 1 98.75 166 GLN B C 1
ATOM 3071 O O . GLN B 1 166 ? -5.641 -11.766 -8.531 1 98.75 166 GLN B O 1
ATOM 3076 N N . ILE B 1 167 ? -3.904 -11.812 -10 1 98.75 167 ILE B N 1
ATOM 3077 C CA . ILE B 1 167 ? -4.715 -12.344 -11.094 1 98.75 167 ILE B CA 1
ATOM 3078 C C . ILE B 1 167 ? -5.254 -13.719 -10.719 1 98.75 167 ILE B C 1
ATOM 3080 O O . ILE B 1 167 ? -6.441 -14 -10.898 1 98.75 167 ILE B O 1
ATOM 3084 N N . MET B 1 168 ? -4.406 -14.57 -10.164 1 97.81 168 MET B N 1
ATOM 3085 C CA . MET B 1 168 ? -4.82 -15.922 -9.812 1 97.81 168 MET B CA 1
ATOM 3086 C C . MET B 1 168 ? -5.906 -15.898 -8.742 1 97.81 168 MET B C 1
ATOM 3088 O O . MET B 1 168 ? -6.879 -16.641 -8.82 1 97.81 168 MET B O 1
ATOM 3092 N N . GLN B 1 169 ? -5.73 -15.047 -7.75 1 96.69 169 GLN B N 1
ATOM 3093 C CA . GLN B 1 169 ? -6.738 -14.914 -6.707 1 96.69 169 GLN B CA 1
ATOM 3094 C C . GLN B 1 169 ? -8.062 -14.43 -7.281 1 96.69 169 GLN B C 1
ATOM 3096 O O . GLN B 1 169 ? -9.133 -14.898 -6.887 1 96.69 169 GLN B O 1
ATOM 3101 N N . ALA B 1 170 ? -8.016 -13.438 -8.172 1 97.94 170 ALA B N 1
ATOM 3102 C CA . ALA B 1 170 ? -9.211 -12.875 -8.797 1 97.94 170 ALA B CA 1
ATOM 3103 C C . ALA B 1 170 ? -9.992 -13.961 -9.539 1 97.94 170 ALA B C 1
ATOM 3105 O O . ALA B 1 170 ? -11.219 -14.016 -9.445 1 97.94 170 ALA B O 1
ATOM 3106 N N . VAL B 1 171 ? -9.297 -14.812 -10.234 1 97.75 171 VAL B N 1
ATOM 3107 C CA . VAL B 1 171 ? -9.93 -15.852 -11.039 1 97.75 171 VAL B CA 1
ATOM 3108 C C . VAL B 1 171 ? -10.438 -16.969 -10.125 1 97.75 171 VAL B C 1
ATOM 3110 O O . VAL B 1 171 ? -11.617 -17.344 -10.188 1 97.75 171 VAL B O 1
ATOM 3113 N N . ASN B 1 172 ? -9.594 -17.453 -9.258 1 95.5 172 ASN B N 1
ATOM 3114 C CA . ASN B 1 172 ? -9.883 -18.672 -8.5 1 95.5 172 ASN B CA 1
ATOM 3115 C C . ASN B 1 172 ? -10.906 -18.422 -7.402 1 95.5 172 ASN B C 1
ATOM 3117 O O . ASN B 1 172 ? -11.734 -19.281 -7.109 1 95.5 172 ASN B O 1
ATOM 3121 N N . ARG B 1 173 ? -10.883 -17.312 -6.832 1 95.25 173 ARG B N 1
ATOM 3122 C CA . ARG B 1 173 ? -11.727 -17.062 -5.664 1 95.25 173 ARG B CA 1
ATOM 3123 C C . ARG B 1 173 ? -12.961 -16.25 -6.043 1 95.25 173 ARG B C 1
ATOM 3125 O O . ARG B 1 173 ? -14.023 -16.391 -5.426 1 95.25 173 ARG B O 1
ATOM 3132 N N . PHE B 1 174 ? -12.844 -15.422 -7.09 1 97.69 174 PHE B N 1
ATOM 3133 C CA . PHE B 1 174 ? -13.93 -14.477 -7.32 1 97.69 174 PHE B CA 1
ATOM 3134 C C . PHE B 1 174 ? -14.477 -14.617 -8.734 1 97.69 174 PHE B C 1
ATOM 3136 O O . PHE B 1 174 ? -15.305 -13.805 -9.172 1 97.69 174 PHE B O 1
ATOM 3143 N N . ASP B 1 175 ? -13.969 -15.562 -9.492 1 97.94 175 ASP B N 1
ATOM 3144 C CA . ASP B 1 175 ? -14.508 -15.93 -10.805 1 97.94 175 ASP B CA 1
ATOM 3145 C C . ASP B 1 175 ? -14.453 -14.75 -11.773 1 97.94 175 ASP B C 1
ATOM 3147 O O . ASP B 1 175 ? -15.383 -14.531 -12.547 1 97.94 175 ASP B O 1
ATOM 3151 N N . ILE B 1 176 ? -13.43 -13.977 -11.68 1 98.56 176 ILE B N 1
ATOM 3152 C CA . ILE B 1 176 ? -13.273 -12.844 -12.586 1 98.56 176 ILE B CA 1
ATOM 3153 C C . ILE B 1 176 ? -13.078 -13.344 -14.016 1 98.56 176 ILE B C 1
ATOM 3155 O O . ILE B 1 176 ? -12.289 -14.258 -14.258 1 98.56 176 ILE B O 1
ATOM 3159 N N . ASP B 1 177 ? -13.742 -12.812 -14.984 1 98.19 177 ASP B N 1
ATOM 3160 C CA . ASP B 1 177 ? -13.625 -13.125 -16.406 1 98.19 177 ASP B CA 1
ATOM 3161 C C . ASP B 1 177 ? -12.43 -12.406 -17.031 1 98.19 177 ASP B C 1
ATOM 3163 O O . ASP B 1 177 ? -12.523 -11.234 -17.375 1 98.19 177 ASP B O 1
ATOM 3167 N N . MET B 1 178 ? -11.414 -13.125 -17.312 1 98.38 178 MET B N 1
ATOM 3168 C CA . MET B 1 178 ? -10.156 -12.531 -17.766 1 98.38 178 MET B CA 1
ATOM 3169 C C . MET B 1 178 ? -10.234 -12.164 -19.25 1 98.38 178 MET B C 1
ATOM 3171 O O . MET B 1 178 ? -9.344 -11.492 -19.766 1 98.38 178 MET B O 1
ATOM 3175 N N . SER B 1 179 ? -11.211 -12.578 -19.984 1 98.19 179 SER B N 1
ATOM 3176 C CA . SER B 1 179 ? -11.359 -12.203 -21.391 1 98.19 179 SER B CA 1
ATOM 3177 C C . SER B 1 179 ? -11.5 -10.688 -21.547 1 98.19 179 SER B C 1
ATOM 3179 O O . SER B 1 179 ? -11.234 -10.148 -22.609 1 98.19 179 SER B O 1
ATOM 3181 N N . LYS B 1 180 ? -11.914 -9.984 -20.469 1 97.94 180 LYS B N 1
ATOM 3182 C CA . LYS B 1 180 ? -12.086 -8.531 -20.484 1 97.94 180 LYS B CA 1
ATOM 3183 C C . LYS B 1 180 ? -10.734 -7.82 -20.422 1 97.94 180 LYS B C 1
ATOM 3185 O O . LYS B 1 180 ? -10.648 -6.625 -20.719 1 97.94 180 LYS B O 1
ATOM 3190 N N . TYR B 1 181 ? -9.758 -8.609 -20.094 1 98.75 181 TYR B N 1
ATOM 3191 C CA . TYR B 1 181 ? -8.43 -8.039 -19.875 1 98.75 181 TYR B CA 1
ATOM 3192 C C . TYR B 1 181 ? -7.367 -8.82 -20.641 1 98.75 181 TYR B C 1
ATOM 3194 O O . TYR B 1 181 ? -6.562 -9.539 -20.031 1 98.75 181 TYR B O 1
ATOM 3202 N N . PRO B 1 182 ? -7.266 -8.562 -21.938 1 98.62 182 PRO B N 1
ATOM 3203 C CA . PRO B 1 182 ? -6.402 -9.398 -22.781 1 98.62 182 PRO B CA 1
ATOM 3204 C C . PRO B 1 182 ? -4.934 -9.328 -22.375 1 98.62 182 PRO B C 1
ATOM 3206 O O . PRO B 1 182 ? -4.23 -10.336 -22.406 1 98.62 182 PRO B O 1
ATOM 3209 N N . THR B 1 183 ? -4.41 -8.156 -22.016 1 98.81 183 THR B N 1
ATOM 3210 C CA . THR B 1 183 ? -3.018 -8.031 -21.594 1 98.81 183 THR B CA 1
ATOM 3211 C C . THR B 1 183 ? -2.766 -8.82 -20.312 1 98.81 183 THR B C 1
ATOM 3213 O O . THR B 1 183 ? -1.798 -9.578 -20.219 1 98.81 183 THR B O 1
ATOM 3216 N N . LEU B 1 184 ? -3.605 -8.648 -19.328 1 98.88 184 LEU B N 1
ATOM 3217 C CA . LEU B 1 184 ? -3.453 -9.344 -18.062 1 98.88 184 LEU B CA 1
ATOM 3218 C C . LEU B 1 184 ? -3.576 -10.852 -18.25 1 98.88 184 LEU B C 1
ATOM 3220 O O . LEU B 1 184 ? -2.879 -11.625 -17.594 1 98.88 184 LEU B O 1
ATOM 3224 N N . ARG B 1 185 ? -4.508 -11.258 -19.094 1 98.56 185 ARG B N 1
ATOM 3225 C CA . ARG B 1 185 ? -4.68 -12.68 -19.375 1 98.56 185 ARG B CA 1
ATOM 3226 C C . ARG B 1 185 ? -3.408 -13.273 -19.969 1 98.56 185 ARG B C 1
ATOM 3228 O O . ARG B 1 185 ? -2.971 -14.352 -19.562 1 98.56 185 ARG B O 1
ATOM 3235 N N . ARG B 1 186 ? -2.898 -12.602 -20.938 1 98.56 186 ARG B N 1
ATOM 3236 C CA . ARG B 1 186 ? -1.658 -13.062 -21.562 1 98.56 186 ARG B CA 1
ATOM 3237 C C . ARG B 1 186 ? -0.539 -13.156 -20.531 1 98.56 186 ARG B C 1
ATOM 3239 O O . ARG B 1 186 ? 0.221 -14.133 -20.516 1 98.56 186 ARG B O 1
ATOM 3246 N N . LEU B 1 187 ? -0.366 -12.156 -19.688 1 98.81 187 LEU B N 1
ATOM 3247 C CA . LEU B 1 187 ? 0.646 -12.156 -18.641 1 98.81 187 LEU B CA 1
ATOM 3248 C C . LEU B 1 187 ? 0.453 -13.336 -17.703 1 98.81 187 LEU B C 1
ATOM 3250 O O . LEU B 1 187 ? 1.428 -13.953 -17.266 1 98.81 187 LEU B O 1
ATOM 3254 N N . SER B 1 188 ? -0.787 -13.586 -17.391 1 98.44 188 SER B N 1
ATOM 3255 C CA . SER B 1 188 ? -1.086 -14.703 -16.5 1 98.44 188 SER B CA 1
ATOM 3256 C C . SER B 1 188 ? -0.554 -16.016 -17.078 1 98.44 188 SER B C 1
ATOM 3258 O O . SER B 1 188 ? -0.014 -16.844 -16.344 1 98.44 188 SER B O 1
ATOM 3260 N N . GLU B 1 189 ? -0.735 -16.219 -18.297 1 98.19 189 GLU B N 1
ATOM 3261 C CA . GLU B 1 189 ? -0.227 -17.422 -18.953 1 98.19 189 GLU B CA 1
ATOM 3262 C C . GLU B 1 189 ? 1.298 -17.469 -18.906 1 98.19 189 GLU B C 1
ATOM 3264 O O . GLU B 1 189 ? 1.889 -18.531 -18.734 1 98.19 189 GLU B O 1
ATOM 3269 N N . THR B 1 190 ? 1.886 -16.359 -19.109 1 98.56 190 THR B N 1
ATOM 3270 C CA . THR B 1 190 ? 3.338 -16.266 -19.016 1 98.56 190 THR B CA 1
ATOM 3271 C C . THR B 1 190 ? 3.828 -16.672 -17.641 1 98.56 190 THR B C 1
ATOM 3273 O O . THR B 1 190 ? 4.801 -17.422 -17.516 1 98.56 190 THR B O 1
ATOM 3276 N N . TYR B 1 191 ? 3.176 -16.188 -16.594 1 98.56 191 TYR B N 1
ATOM 3277 C CA . TYR B 1 191 ? 3.59 -16.469 -15.219 1 98.56 191 TYR B CA 1
ATOM 3278 C C . TYR B 1 191 ? 3.471 -17.969 -14.914 1 98.56 191 TYR B C 1
ATOM 3280 O O . TYR B 1 191 ? 4.32 -18.531 -14.227 1 98.56 191 TYR B O 1
ATOM 3288 N N . LYS B 1 192 ? 2.447 -18.594 -15.438 1 97.5 192 LYS B N 1
ATOM 3289 C CA . LYS B 1 192 ? 2.188 -20.016 -15.188 1 97.5 192 LYS B CA 1
ATOM 3290 C C . LYS B 1 192 ? 3.307 -20.891 -15.75 1 97.5 192 LYS B C 1
ATOM 3292 O O . LYS B 1 192 ? 3.486 -22.031 -15.32 1 97.5 192 LYS B O 1
ATOM 3297 N N . GLY B 1 193 ? 3.988 -20.344 -16.656 1 97.88 193 GLY B N 1
ATOM 3298 C CA . GLY B 1 193 ? 5.07 -21.094 -17.266 1 97.88 193 GLY B CA 1
ATOM 3299 C C . GLY B 1 193 ? 6.379 -20.984 -16.516 1 97.88 193 GLY B C 1
ATOM 3300 O O . GLY B 1 193 ? 7.355 -21.656 -16.844 1 97.88 193 GLY B O 1
ATOM 3301 N N . LEU B 1 194 ? 6.492 -20.234 -15.5 1 98.25 194 LEU B N 1
ATOM 3302 C CA . LEU B 1 194 ? 7.723 -20.031 -14.742 1 98.25 194 LEU B CA 1
ATOM 3303 C C . LEU B 1 194 ? 7.859 -21.062 -13.633 1 98.25 194 LEU B C 1
ATOM 3305 O O . LEU B 1 194 ? 6.91 -21.297 -12.883 1 98.25 194 LEU B O 1
ATOM 3309 N N . ALA B 1 195 ? 9.016 -21.641 -13.484 1 98.38 195 ALA B N 1
ATOM 3310 C CA . ALA B 1 195 ? 9.281 -22.578 -12.398 1 98.38 195 ALA B CA 1
ATOM 3311 C C . ALA B 1 195 ? 9.125 -21.922 -11.039 1 98.38 195 ALA B C 1
ATOM 3313 O O . ALA B 1 195 ? 8.594 -22.516 -10.102 1 98.38 195 ALA B O 1
ATOM 3314 N N . GLU B 1 196 ? 9.625 -20.703 -10.906 1 98.62 196 GLU B N 1
ATOM 3315 C CA . GLU B 1 196 ? 9.547 -19.953 -9.656 1 98.62 196 GLU B CA 1
ATOM 3316 C C . GLU B 1 196 ? 8.094 -19.688 -9.258 1 98.62 196 GLU B C 1
ATOM 3318 O O . GLU B 1 196 ? 7.766 -19.672 -8.07 1 98.62 196 GLU B O 1
ATOM 3323 N N . PHE B 1 197 ? 7.246 -19.469 -10.273 1 98.56 197 PHE B N 1
ATOM 3324 C CA . PHE B 1 197 ? 5.82 -19.281 -10.023 1 98.56 197 PHE B CA 1
ATOM 3325 C C . PHE B 1 197 ? 5.199 -20.547 -9.453 1 98.56 197 PHE B C 1
ATOM 3327 O O . PHE B 1 197 ? 4.473 -20.5 -8.461 1 98.56 197 PHE B O 1
ATOM 3334 N N . HIS B 1 198 ? 5.527 -21.641 -10 1 97.88 198 HIS B N 1
ATOM 3335 C CA . HIS B 1 198 ? 5.02 -22.938 -9.523 1 97.88 198 HIS B CA 1
ATOM 3336 C C . HIS B 1 198 ? 5.504 -23.234 -8.109 1 97.88 198 HIS B C 1
ATOM 3338 O O . HIS B 1 198 ? 4.719 -23.641 -7.25 1 97.88 198 HIS B O 1
ATOM 3344 N N . ALA B 1 199 ? 6.766 -22.984 -7.898 1 98.19 199 ALA B N 1
ATOM 3345 C CA . ALA B 1 199 ? 7.363 -23.281 -6.598 1 98.19 199 ALA B CA 1
ATOM 3346 C C . ALA B 1 199 ? 6.73 -22.422 -5.496 1 98.19 199 ALA B C 1
ATOM 3348 O O . ALA B 1 199 ? 6.629 -22.859 -4.348 1 98.19 199 ALA B O 1
ATOM 3349 N N . SER B 1 200 ? 6.289 -21.219 -5.867 1 98.44 200 SER B N 1
ATOM 3350 C CA . SER B 1 200 ? 5.762 -20.297 -4.879 1 98.44 200 SER B CA 1
ATOM 3351 C C . SER B 1 200 ? 4.246 -20.406 -4.754 1 98.44 200 SER B C 1
ATOM 3353 O O . SER B 1 200 ? 3.639 -19.812 -3.869 1 98.44 200 SER B O 1
ATOM 3355 N N . SER B 1 201 ? 3.592 -21.172 -5.613 1 97.94 201 SER B N 1
ATOM 3356 C CA . SER B 1 201 ? 2.137 -21.25 -5.691 1 97.94 201 SER B CA 1
ATOM 3357 C C . SER B 1 201 ? 1.551 -21.938 -4.461 1 97.94 201 SER B C 1
ATOM 3359 O O . SER B 1 201 ? 2.246 -22.672 -3.77 1 97.94 201 SER B O 1
ATOM 3361 N N . PRO B 1 202 ? 0.333 -21.625 -4.113 1 97.5 202 PRO B N 1
ATOM 3362 C CA . PRO B 1 202 ? -0.306 -22.172 -2.912 1 97.5 202 PRO B CA 1
ATOM 3363 C C . PRO B 1 202 ? -0.201 -23.688 -2.826 1 97.5 202 PRO B C 1
ATOM 3365 O O . PRO B 1 202 ? 0.145 -24.234 -1.772 1 97.5 202 PRO B O 1
ATOM 3368 N N . GLN B 1 203 ? -0.364 -24.391 -3.893 1 95.75 203 GLN B N 1
ATOM 3369 C CA . GLN B 1 203 ? -0.422 -25.859 -3.881 1 95.75 203 GLN B CA 1
ATOM 3370 C C . GLN B 1 203 ? 0.953 -26.453 -3.607 1 95.75 203 GLN B C 1
ATOM 3372 O O . GLN B 1 203 ? 1.061 -27.625 -3.248 1 95.75 203 GLN B O 1
ATOM 3377 N N . SER B 1 204 ? 1.987 -25.672 -3.773 1 97.38 204 SER B N 1
ATOM 3378 C CA . SER B 1 204 ? 3.352 -26.156 -3.609 1 97.38 204 SER B CA 1
ATOM 3379 C C . SER B 1 204 ? 3.873 -25.891 -2.203 1 97.38 204 SER B C 1
ATOM 3381 O O . SER B 1 204 ? 5.035 -26.156 -1.901 1 97.38 204 SER B O 1
ATOM 3383 N N . GLN B 1 205 ? 3.072 -25.281 -1.287 1 98.06 205 GLN B N 1
ATOM 3384 C CA . GLN B 1 205 ? 3.545 -24.875 0.032 1 98.06 205 GLN B CA 1
ATOM 3385 C C . GLN B 1 205 ? 3.348 -25.984 1.055 1 98.06 205 GLN B C 1
ATOM 3387 O O . GLN B 1 205 ? 2.467 -26.828 0.895 1 98.06 205 GLN B O 1
ATOM 3392 N N . PRO B 1 206 ? 4.168 -26.031 2.084 1 96.94 206 PRO B N 1
ATOM 3393 C CA . PRO B 1 206 ? 4.148 -27.141 3.043 1 96.94 206 PRO B CA 1
ATOM 3394 C C . PRO B 1 206 ? 2.832 -27.234 3.812 1 96.94 206 PRO B C 1
ATOM 3396 O O . PRO B 1 206 ? 2.49 -28.297 4.332 1 96.94 206 PRO B O 1
ATOM 3399 N N . ASP B 1 207 ? 2.117 -26.141 3.971 1 96.88 207 ASP B N 1
ATOM 3400 C CA . ASP B 1 207 ? 0.873 -26.156 4.734 1 96.88 207 ASP B CA 1
ATOM 3401 C C . ASP B 1 207 ? -0.339 -26.234 3.809 1 96.88 207 ASP B C 1
ATOM 3403 O O . ASP B 1 207 ? -1.472 -26 4.242 1 96.88 207 ASP B O 1
ATOM 3407 N N . ALA B 1 208 ? -0.053 -26.547 2.541 1 94.19 208 ALA B N 1
ATOM 3408 C CA . ALA B 1 208 ? -1.163 -26.656 1.6 1 94.19 208 ALA B CA 1
ATOM 3409 C C . ALA B 1 208 ? -2.111 -27.781 2.006 1 94.19 208 ALA B C 1
ATOM 3411 O O . ALA B 1 208 ? -1.668 -28.859 2.414 1 94.19 208 ALA B O 1
ATOM 3412 N N . CYS B 1 209 ? -3.213 -27.438 2.359 1 79.88 209 CYS B N 1
ATOM 3413 C CA . CYS B 1 209 ? -4.203 -28.469 2.645 1 79.88 209 CYS B CA 1
ATOM 3414 C C . CYS B 1 209 ? -4.965 -28.859 1.383 1 79.88 209 CYS B C 1
ATOM 3416 O O . CYS B 1 209 ? -5.859 -28.141 0.944 1 79.88 209 CYS B O 1
ATOM 3418 N N . ILE B 1 210 ? -4.234 -29.562 0.604 1 63.66 210 ILE B N 1
ATOM 3419 C CA . ILE B 1 210 ? -4.824 -30.016 -0.649 1 63.66 210 ILE B CA 1
ATOM 3420 C C . ILE B 1 210 ? -5.98 -30.969 -0.357 1 63.66 210 ILE B C 1
ATOM 3422 O O . ILE B 1 210 ? -5.766 -32.062 0.157 1 63.66 210 ILE B O 1
ATOM 3426 N N . THR B 1 211 ? -6.941 -30.484 0.449 1 49.72 211 THR B N 1
ATOM 3427 C CA . THR B 1 211 ? -8.039 -31.438 0.495 1 49.72 211 THR B CA 1
ATOM 3428 C C . THR B 1 211 ? -8.453 -31.859 -0.914 1 49.72 211 THR B C 1
ATOM 3430 O O . THR B 1 211 ? -8.336 -31.078 -1.858 1 49.72 211 THR B O 1
ATOM 3433 N N . ASN B 1 212 ? -8.312 -33 -1.185 1 38.06 212 ASN B N 1
ATOM 3434 C CA . ASN B 1 212 ? -8.805 -33.688 -2.369 1 38.06 212 ASN B CA 1
ATOM 3435 C C . ASN B 1 212 ? -10.039 -33 -2.949 1 38.06 212 ASN B C 1
ATOM 3437 O O . ASN B 1 212 ? -10.812 -33.594 -3.689 1 38.06 212 ASN B O 1
ATOM 3441 N N . ASN B 1 213 ? -10.664 -31.906 -2.336 1 35.81 213 ASN B N 1
ATOM 3442 C CA . ASN B 1 213 ? -11.875 -31.594 -3.086 1 35.81 213 ASN B CA 1
ATOM 3443 C C . ASN B 1 213 ? -11.547 -30.891 -4.402 1 35.81 213 ASN B C 1
ATOM 3445 O O . ASN B 1 213 ? -10.578 -30.141 -4.488 1 35.81 213 ASN B O 1
ATOM 3449 N N . ASN B 1 214 ? -12.164 -31.094 -5.555 1 31.02 214 ASN B N 1
ATOM 3450 C CA . ASN B 1 214 ? -12.25 -30.641 -6.938 1 31.02 214 ASN B CA 1
ATOM 3451 C C . ASN B 1 214 ? -12.117 -29.125 -7.039 1 31.02 214 ASN B C 1
ATOM 3453 O O . ASN B 1 214 ? -13.016 -28.391 -6.629 1 31.02 214 ASN B O 1
ATOM 3457 N N . LEU B 1 215 ? -11.102 -28.406 -6.641 1 26.27 215 LEU B N 1
ATOM 3458 C CA . LEU B 1 215 ? -11.117 -27.141 -7.359 1 26.27 215 LEU B CA 1
ATOM 3459 C C . LEU B 1 215 ? -10.766 -27.344 -8.828 1 26.27 215 LEU B C 1
ATOM 3461 O O . LEU B 1 215 ? -9.859 -28.109 -9.156 1 26.27 215 LEU B O 1
#

Organism: Arachis duranensis (NCBI:txid130453)

Secondary structure (DSSP, 8-state):
-EEEEE-TT-HHHHHHHHHHHHHT--EEEEE--TTTTGGGSHHHHHH-TT--S-EEEETTEEEESHHHHHHHHHHH--SS--S-SSHHHHHHHHHHHHHIIIIIGGGG-HHHHHHHHHHH----HHHHHHHHHHHHHHHHHHHTTT-SSBTTBSS--HHHHHHHHHHHHHHHHH---GGG-HHHHHHHHHHHT-HHHHHHSGGGSTT----S---/-EEEEE-TT-HHHHHHHHHHHHHT--EEEEE--TTTTGGGSHHHHHH-TT--S-EEEETTEEEESHHHHHHHHHHH--SS--S-SSHHHHHHHHHHHHHIIIIIGGGG-HHHHHHHHHHH----HHHHHHHHHHHHHHHHHHHTTT-SSBTTBSS--HHHHHHHHHHHHHHHHH---GGG-HHHHHHHHHHHT-HHHHHHSGGGSTT----S---

Radius of gyration: 20.46 Å; Cα contacts (8 Å, |Δi|>4): 689; chains: 2; bounding box: 50×64×48 Å

pLDDT: mean 95.62, std 9.88, range [26.23, 98.94]

InterPro domains:
  IPR004045 Glutathione S-transferase, N-terminal [PF13409] (10-75)
  IPR004045 Glutathione S-transferase, N-terminal [PS50404] (1-81)
  IPR005955 Glutathione S-transferases, class Zeta [TIGR01262] (4-208)
  IPR010987 Glutathione S-transferase, C-terminal-like [PS50405] (86-210)
  IPR034333 Glutathione S-transferases, class Zeta , N-terminal [cd03042] (2-74)
  IPR036249 Thioredoxin-like superfamily [SSF52833] (1-84)
  IPR036282 Glutathione S-transferase, C-terminal domain superfamily [SSF47616] (81-208)
  IPR040079 Glutathione transferase family [SFLDS00019] (3-188)

Nearest PDB structures (foldseek):
  2jl4-assembly1_B  TM=9.603E-01  e=1.341E-16  Ralstonia sp. U2
  9f7k-assembly1_B  TM=8.548E-01  e=4.939E-12  Drosophila melanogaster American nodavirus (ANV) SW-2009a
  2il3-assembly1_B  TM=8.400E-01  e=1.456E-11  Anopheles gambiae
  3qav-assembly1_A  TM=8.011E-01  e=7.366E-11  Laternula elliptica
  4kdx-assembly2_B  TM=8.269E-01  e=3.259E-08  Paraburkholderia graminis C4D1M

Foldseek 3Di:
DKEKEDALLDLLSLLVLLLCLQLVPDYHYDYQDVVVPSLVDPVNCVLPVVSDDTWMDDPPDIDGTSLVSSVVCQVPRPPRHQADPPPVLNVVLNVLLVCLRPQQVVLPPPVVLVVCCVVPVDDSLVSNQVSNVVSLVVLLVVQVVQDDLASRDDDHHNNLSSLQSSVVCCCPPNNHDCVVRVRSVSNNVSLVPDPSSVCSHSCNDPPNPPPPDDD/DKEKEDALLDLLSLLVLLLCLQLVPDYHYDYQDVVVPSLVDPVNCVLPVVSDDTWMDDPPDIDGTSLVSSVVCQVPRPPRHQADPPPVLNVVLNVLLVCLRPQQVVLPPPVVLVVCCVVPVDDSLVSNQVSNVVSLVVLLVVQVVQDDLARRDDDHHNNLSSLQSSVVCCCPPNVHDCVVRVRSVSNNVSLVPDPSSVCSHSCNDPPNPPPPDDD

Sequence (430 aa):
MIVLYSYWLSSCSWRIRFALCLKGIPYEYKAVDLVKGEQFSPEFEKLNPLHCVPVLADDHVVVSDSYAIFLYLEEKYTQKPLLPVDPQIRALNLQIASMINSSIQPYHMISALKDMEKMFGAETKQWAQYKIDKGFLALEKLLKDVAGKYATGEHIYMADVFLAPQIMQAVNRFDIDMSKYPTLRRLSETYKGLAEFHASSPQSQPDACITNNNLMIVLYSYWLSSCSWRIRFALCLKGIPYEYKAVDLVKGEQFSPEFEKLNPLHCVPVLADDHVVVSDSYAIFLYLEEKYTQKPLLPVDPQIRALNLQIASMINSSIQPYHMISALKDMEKMFGAETKQWAQYKIDKGFLALEKLLKDVAGKYATGEHIYMADVFLAPQIMQAVNRFDIDMSKYPTLRRLSETYKGLAEFHASSPQSQPDACITNNNL